Protein AF-0000000072272242 (afdb_homodimer)

pLDDT: mean 85.93, std 11.01, range [24.19, 98.31]

Sequence (750 aa):
MLWMRKGYQRVQHGLLSIVQMSVAAGLAYFVALDFLHHTKPFFAPMAAIIMLGLNSGNRLKKAVELSIGCSLGVGLGDFLIYGIGSGYWQLALAVFISLFLATFLSSSQLLINQVAIGSILISTIMPPGSAAATDRMIDAFIGCGFGILTMALLPHSPLAEGRREVAKVLTMASEALTQVSTAMRTGDVDGIREALRKARGSQAAINAMIAAAKSGQEEVAVSPFLWSSKARVRSFVRILHPVDNAMRNTRVLARRAQVLIEDGDEVSEAQIQLIDDLVSVTSAVAAIYDRRGAASEAAEIPELVRTLQTMAARAGLSVAEGKVLSAQVVLAQTRSIIVDLLQVCGMSRASAVASLALTSESPAYPSEIRDDPNHMLWMRKGYQRVQHGLLSIVQMSVAAGLAYFVALDFLHHTKPFFAPMAAIIMLGLNSGNRLKKAVELSIGCSLGVGLGDFLIYGIGSGYWQLALAVFISLFLATFLSSSQLLINQVAIGSILISTIMPPGSAAATDRMIDAFIGCGFGILTMALLPHSPLAEGRREVAKVLTMASEALTQVSTAMRTGDVDGIREALRKARGSQAAINAMIAAAKSGQEEVAVSPFLWSSKARVRSFVRILHPVDNAMRNTRVLARRAQVLIEDGDEVSEAQIQLIDDLVSVTSAVAAIYDRRGAASEAAEIPELVRTLQTMAARAGLSVAEGKVLSAQVVLAQTRSIIVDLLQVCGMSRASAVASLALTSESPAYPSEIRDDPNH

Foldseek 3Di:
DVVVVVVVVVCVVCVVVVVLLVVLLVVLCCCLCPVVVADPQNLQSVLLNVLSPDLFLPSVVLLVLLLVLLLLLQVLLLVQCVPPNADDVSLVVSLVVQLVVQVVVDPDPSSSVNSNVNSNCSRPPNPRDPVNSVSNSVSSNSNSVSNLVSLQADPDPLLLQLLLLLLVLLLLLLCLLVQLLVCLVVLPLVSLVVSLVSLVVNVVSLVSNQRSLSNNQSSCVRHPVCVVCNVVSVLSVQLSVLSVQLSVLSSVLSVLSSVCSVVVFHFAPLLSVLSVLSSVLSNVLSVVSNDPDPVCLVPVLVVSLVSLLVSQQSLEPVRGPPGDPSNVSSSVSSNSSSLSVNVSSPDDSLVSNLSHHDHDPDDPRHHPPCPPVPD/DVVVVVVVVVCVVCVVVVVLLVVLLVVLCCCLCPVVVADPQNLQSVLLNVLSPDLFLPSVVLLVLLLVLLLLLQVLLLVQCVPPNADDVSLVVSLVVQLVVQVVVDPDPNSSVNSNVNSNCSRPPNPRDPVNSVSNSVSSNSNSVSNLVSLQADPDPLLLQLLLLLLVLLLLLLCLLVLLLVCLVVLPLVSLVVSLVSLVVNVVSLVSNQRSLSNNCSSCVRHPVCVVCNVVSVLSNQLSVLSVLLSVLSSVLSVLSSVCSVVVFHFAPLLSVLSVLSSVLSNVLSVVSNDDDDVCLVPVLVVSLVSLLVSQQSLEPVRQPPGDPSNVSSSVSSNSSSLSVNVSSPDDSLLSNLSHHDHDPDDPRHHPVPPVVPD

Secondary structure (DSSP, 8-state):
-HHHHHHHHHHHHHHHHHHHHHHHHHHHHHIIIIIS--SS-THHHHHHHHHHH--STTHHHHHHHHHHHHHHHHHHHHHHHHHH-SSHHHHHHHHHHHHHHHHHH---HHHHHHHHHHHHHHHHTSPP-HHHHHHHHHHHHHHHHHHHHHHHHS---HHHHHHHHHHHHHHHHHHHHHHHHHHHHH--HHHHHHHHHHHTTHHHHHHHHHHHHHHHHHHHHH-GGGGGGHHHHHHHHHHHHHHHHHHHHHHHHHHHHHHHHHTT----HHHHHHHHHHHHHHHHHHHHHHS--HHHHHHHHHHHHHHHHHHHHH-SGGGGTT--HHHHHHHHHHHHHHHHHHHHTT--HHHHHHTSPP-SSS-SS----------/-HHHHHHHHHHHHHHHHHHHHHHHHHHHHHIIIIIS--SS-THHHHHHHHHHH--STTHHHHHHHHHHHHHHHHHHHHHHHHHH-SSHHHHHHHHHHHHHHHHHH---HHHHHHHHHHHHHHHHTSPP-HHHHHHHHHHHHHHHHHHHHHHHHS---HHHHHHHHHHHHHHHHHHHHHHHHHHHHH--HHHHHHHHHHHTTHHHHHHHHHHHHHHHHHHHHH-GGGGGGHHHHHHHHHHHHHHHHHHHHHHHHHHHHHHHHHTT----HHHHHHHHHHHHHHHHHHHHHHS--HHHHHHHHHHHHHHHHHHHHH-SGGGGTT--HHHHHHHHHHHHHHHHHHHHTT--HHHHHHTSPP-SSS-SS----------

Radius of gyration: 29.23 Å; Cα contacts (8 Å, |Δi|>4): 1215; chains: 2; bounding box: 67×81×67 Å

InterPro domains:
  IPR049453 Integral membrane bound transporter domain [PF13515] (28-149)

Nearest PDB structures (foldseek):
  8hiw-assembly1_A  TM=4.952E-01  e=1.098E-03  Arabidopsis thaliana
  6s18-assembly1_B  TM=4.627E-01  e=4.416E+00  Pseudomonas putida KT2440
  8hiw-assembly1_A  TM=5.148E-01  e=1.207E-03  Arabidopsis thaliana
  6grj-assembly1_B  TM=1.249E-01  e=5.096E+00  Aeromonas hydrophila

Organism: Corynebacterium diphtheriae (strain ATCC 700971 / NCTC 13129 / Biotype gravis) (NCBI:txid257309)

Structure (mmCIF, N/CA/C/O backbone):
data_AF-0000000072272242-model_v1
#
loop_
_entity.id
_entity.type
_entity.pdbx_description
1 polymer 'Membrane protein'
#
loop_
_atom_site.group_PDB
_atom_site.id
_atom_site.type_symbol
_atom_site.label_atom_id
_atom_site.label_alt_id
_atom_site.label_comp_id
_atom_site.label_asym_id
_atom_site.label_entity_id
_atom_site.label_seq_id
_atom_site.pdbx_PDB_ins_code
_atom_site.Cartn_x
_atom_site.Cartn_y
_atom_site.Cartn_z
_atom_site.occupancy
_atom_site.B_iso_or_equiv
_atom_site.auth_seq_id
_atom_site.auth_comp_id
_atom_site.auth_asym_id
_atom_site.auth_atom_id
_atom_site.pdbx_PDB_model_num
ATOM 1 N N . MET A 1 1 ? 8.523 -2.516 29.547 1 64.94 1 MET A N 1
ATOM 2 C CA . MET A 1 1 ? 9.977 -2.584 29.438 1 64.94 1 MET A CA 1
ATOM 3 C C . MET A 1 1 ? 10.414 -2.58 27.984 1 64.94 1 MET A C 1
ATOM 5 O O . MET A 1 1 ? 11.328 -1.849 27.609 1 64.94 1 MET A O 1
ATOM 9 N N . LEU A 1 2 ? 9.539 -3.277 27.219 1 71.75 2 LEU A N 1
ATOM 10 C CA . LEU A 1 2 ? 9.914 -3.406 25.812 1 71.75 2 LEU A CA 1
ATOM 11 C C . LEU A 1 2 ? 9.703 -2.088 25.078 1 71.75 2 LEU A C 1
ATOM 13 O O . LEU A 1 2 ? 10.531 -1.699 24.25 1 71.75 2 LEU A O 1
ATOM 17 N N . TRP A 1 3 ? 8.734 -1.328 25.656 1 77.56 3 TRP A N 1
ATOM 18 C CA . TRP A 1 3 ? 8.469 -0.064 24.984 1 77.56 3 TRP A CA 1
ATOM 19 C C . TRP A 1 3 ? 9.555 0.96 25.297 1 77.56 3 TRP A C 1
ATOM 21 O O . TRP A 1 3 ? 9.977 1.712 24.422 1 77.56 3 TRP A O 1
ATOM 31 N N . MET A 1 4 ? 10.18 0.868 26.531 1 83.25 4 MET A N 1
ATOM 32 C CA . MET A 1 4 ? 11.234 1.797 26.922 1 83.25 4 MET A CA 1
ATOM 33 C C . MET A 1 4 ? 12.523 1.501 26.156 1 83.25 4 MET A C 1
ATOM 35 O O . MET A 1 4 ? 13.234 2.422 25.75 1 83.25 4 MET A O 1
ATOM 39 N N . ARG A 1 5 ? 12.703 0.267 26.031 1 84.75 5 ARG A N 1
ATOM 40 C CA . ARG A 1 5 ? 13.914 -0.119 25.312 1 84.75 5 ARG A CA 1
ATOM 41 C C . ARG A 1 5 ? 13.836 0.309 23.859 1 84.75 5 ARG A C 1
ATOM 43 O O . ARG A 1 5 ? 14.82 0.776 23.281 1 84.75 5 ARG A O 1
ATOM 50 N N . LYS A 1 6 ? 12.727 0.126 23.266 1 83.81 6 LYS A N 1
ATOM 51 C CA . LYS A 1 6 ? 12.539 0.543 21.875 1 83.81 6 LYS A CA 1
ATOM 52 C C . LYS A 1 6 ? 12.695 2.055 21.734 1 83.81 6 LYS A C 1
ATOM 54 O O . LYS A 1 6 ? 13.289 2.531 20.766 1 83.81 6 LYS A O 1
ATOM 59 N N . GLY A 1 7 ? 12.18 2.734 22.734 1 86.06 7 GLY A N 1
ATOM 60 C CA . GLY A 1 7 ? 12.32 4.184 22.734 1 86.06 7 GLY A CA 1
ATOM 61 C C . GLY A 1 7 ? 13.758 4.645 22.859 1 86.06 7 GLY A C 1
ATOM 62 O O . GLY A 1 7 ? 14.188 5.566 22.156 1 86.06 7 GLY A O 1
ATOM 63 N N . TYR A 1 8 ? 14.43 3.932 23.672 1 87.56 8 TYR A N 1
ATOM 64 C CA . TYR A 1 8 ? 15.836 4.258 23.891 1 87.56 8 TYR A CA 1
ATOM 65 C C . TYR A 1 8 ? 16.656 3.984 22.625 1 87.56 8 TYR A C 1
ATOM 67 O O . TYR A 1 8 ? 17.531 4.773 22.266 1 87.56 8 TYR A O 1
ATOM 75 N N . GLN A 1 9 ? 16.406 2.957 22 1 83.81 9 GLN A N 1
ATOM 76 C CA . GLN A 1 9 ? 17.094 2.613 20.781 1 83.81 9 GLN A CA 1
ATOM 77 C C . GLN A 1 9 ? 16.812 3.629 19.672 1 83.81 9 GLN A C 1
ATOM 79 O O . GLN A 1 9 ? 17.703 3.986 18.906 1 83.81 9 GLN A O 1
ATOM 84 N N . ARG A 1 10 ? 15.609 4.055 19.609 1 83.62 10 ARG A N 1
ATOM 85 C CA . ARG A 1 10 ? 15.258 5.062 18.625 1 83.62 10 ARG A CA 1
ATOM 86 C C . ARG A 1 10 ? 16.047 6.344 18.828 1 83.62 10 ARG A C 1
ATOM 88 O O . ARG A 1 10 ? 16.578 6.922 17.875 1 83.62 10 ARG A O 1
ATOM 95 N N . VAL A 1 11 ? 16.109 6.73 20.094 1 87.62 11 VAL A N 1
ATOM 96 C CA . VAL A 1 11 ? 16.797 7.973 20.438 1 87.62 11 VAL A CA 1
ATOM 97 C C . VAL A 1 11 ? 18.297 7.828 20.188 1 87.62 11 VAL A C 1
ATOM 99 O O . VAL A 1 11 ? 18.938 8.75 19.672 1 87.62 11 VAL A O 1
ATOM 102 N N . GLN A 1 12 ? 18.797 6.715 20.516 1 82.62 12 GLN A N 1
ATOM 103 C CA . GLN A 1 12 ? 20.219 6.473 20.312 1 82.62 12 GLN A CA 1
ATOM 104 C C . GLN A 1 12 ? 20.578 6.543 18.828 1 82.62 12 GLN A C 1
ATOM 106 O O . GLN A 1 12 ? 21.594 7.133 18.453 1 82.62 12 GLN A O 1
ATOM 111 N N . HIS A 1 13 ? 19.781 6.059 18.047 1 74.5 13 HIS A N 1
ATOM 112 C CA . HIS A 1 13 ? 20.047 6.043 16.609 1 74.5 13 HIS A CA 1
ATOM 113 C C . HIS A 1 13 ? 19.75 7.395 15.977 1 74.5 13 HIS A C 1
ATOM 115 O O . HIS A 1 13 ? 20.328 7.742 14.945 1 74.5 13 HIS A O 1
ATOM 121 N N . GLY A 1 14 ? 18.922 8.148 16.656 1 80.75 14 GLY A N 1
ATOM 122 C CA . GLY A 1 14 ? 18.484 9.406 16.062 1 80.75 14 GLY A CA 1
ATOM 123 C C . GLY A 1 14 ? 19.094 10.625 16.75 1 80.75 14 GLY A C 1
ATOM 124 O O . GLY A 1 14 ? 18.75 11.758 16.406 1 80.75 14 GLY A O 1
ATOM 125 N N . LEU A 1 15 ? 20.031 10.344 17.641 1 85.69 15 LEU A N 1
ATOM 126 C CA . LEU A 1 15 ? 20.547 11.43 18.469 1 85.69 15 LEU A CA 1
ATOM 127 C C . LEU A 1 15 ? 21.219 12.492 17.609 1 85.69 15 LEU A C 1
ATOM 129 O O . LEU A 1 15 ? 21.062 13.695 17.859 1 85.69 15 LEU A O 1
ATOM 133 N N . LEU A 1 16 ? 21.953 12.07 16.656 1 82.75 16 LEU A N 1
ATOM 134 C CA . LEU A 1 16 ? 22.641 13.023 15.781 1 82.75 16 LEU A CA 1
ATOM 135 C C . LEU A 1 16 ? 21.641 13.859 15 1 82.75 16 LEU A C 1
ATOM 137 O O . LEU A 1 16 ? 21.797 15.07 14.867 1 82.75 16 LEU A O 1
ATOM 141 N N . SER A 1 17 ? 20.625 13.188 14.523 1 83.12 17 SER A N 1
ATOM 142 C CA . SER A 1 17 ? 19.578 13.891 13.781 1 83.12 17 SER A CA 1
ATOM 143 C C . SER A 1 17 ? 18.844 14.883 14.68 1 83.12 17 SER A C 1
ATOM 145 O O . SER A 1 17 ? 18.484 15.977 14.242 1 83.12 17 SER A O 1
ATOM 147 N N . ILE A 1 18 ? 18.641 14.484 15.883 1 90.38 18 ILE A N 1
ATOM 148 C CA . ILE A 1 18 ? 17.953 15.328 16.844 1 90.38 18 ILE A CA 1
ATOM 149 C C . ILE A 1 18 ? 18.766 16.594 17.109 1 90.38 18 ILE A C 1
ATOM 151 O O . ILE A 1 18 ? 18.219 17.703 17.078 1 90.38 18 ILE A O 1
ATOM 155 N N . VAL A 1 19 ? 20.031 16.406 17.266 1 90.12 19 VAL A N 1
ATOM 156 C CA . VAL A 1 19 ? 20.922 17.531 17.516 1 90.12 19 VAL A CA 1
ATOM 157 C C . VAL A 1 19 ? 20.984 18.438 16.281 1 90.12 19 VAL A C 1
ATOM 159 O O . VAL A 1 19 ? 20.906 19.656 16.406 1 90.12 19 VAL A O 1
ATOM 162 N N . GLN A 1 20 ? 21.078 17.859 15.18 1 88.12 20 GLN A N 1
ATOM 163 C CA . GLN A 1 20 ? 21.172 18.609 13.938 1 88.12 20 GLN A CA 1
ATOM 164 C C . GLN A 1 20 ? 19.906 19.422 13.688 1 88.12 20 GLN A C 1
ATOM 166 O O . GLN A 1 20 ? 19.969 20.609 13.328 1 88.12 20 GLN A O 1
ATOM 171 N N . MET A 1 21 ? 18.812 18.828 13.875 1 90.81 21 MET A N 1
ATOM 172 C CA . MET A 1 21 ? 17.531 19.516 13.656 1 90.81 21 MET A CA 1
ATOM 173 C C . MET A 1 21 ? 17.359 20.672 14.625 1 90.81 21 MET A C 1
ATOM 175 O O . MET A 1 21 ? 16.906 21.75 14.234 1 90.81 21 MET A O 1
ATOM 179 N N . SER A 1 22 ? 17.781 20.391 15.875 1 93.19 22 SER A N 1
ATOM 180 C CA . SER A 1 22 ? 17.625 21.438 16.891 1 93.19 22 SER A CA 1
ATOM 181 C C . SER A 1 22 ? 18.562 22.609 16.609 1 93.19 22 SER A C 1
ATOM 183 O O . SER A 1 22 ? 18.156 23.766 16.75 1 93.19 22 SER A O 1
ATOM 185 N N . VAL A 1 23 ? 19.734 22.359 16.219 1 92.06 23 VAL A N 1
ATOM 186 C CA . VAL A 1 23 ? 20.703 23.406 15.922 1 92.06 23 VAL A CA 1
ATOM 187 C C . VAL A 1 23 ? 20.281 24.172 14.68 1 92.06 23 VAL A C 1
ATOM 189 O O . VAL A 1 23 ? 20.359 25.391 14.641 1 92.06 23 VAL A O 1
ATOM 192 N N . ALA A 1 24 ? 19.797 23.438 13.688 1 93.5 24 ALA A N 1
ATOM 193 C CA . ALA A 1 24 ? 19.344 24.078 12.461 1 93.5 24 ALA A CA 1
ATOM 194 C C . ALA A 1 24 ? 18.156 25.016 12.734 1 93.5 24 ALA A C 1
ATOM 196 O O . ALA A 1 24 ? 18.094 26.125 12.203 1 93.5 24 ALA A O 1
ATOM 197 N N . ALA A 1 25 ? 17.281 24.547 13.5 1 94.25 25 ALA A N 1
ATOM 198 C CA . ALA A 1 25 ? 16.125 25.344 13.875 1 94.25 25 ALA A CA 1
ATOM 199 C C . ALA A 1 25 ? 16.547 26.609 14.617 1 94.25 25 ALA A C 1
ATOM 201 O O . ALA A 1 25 ? 16.047 27.703 14.336 1 94.25 25 ALA A O 1
ATOM 202 N N . GLY A 1 26 ? 17.469 26.438 15.633 1 93.19 26 GLY A N 1
ATOM 203 C CA . GLY A 1 26 ? 17.969 27.562 16.391 1 93.19 26 GLY A CA 1
ATOM 204 C C . GLY A 1 26 ? 18.703 28.578 15.539 1 93.19 26 GLY A C 1
ATOM 205 O O . GLY A 1 26 ? 18.516 29.797 15.703 1 93.19 26 GLY A O 1
ATOM 206 N N . LEU A 1 27 ? 19.484 28.125 14.617 1 94.56 27 LEU A N 1
ATOM 207 C CA . LEU A 1 27 ? 20.25 29.016 13.758 1 94.56 27 LEU A CA 1
ATOM 208 C C . LEU A 1 27 ? 19.344 29.75 12.773 1 94.56 27 LEU A C 1
ATOM 210 O O . LEU A 1 27 ? 19.547 30.922 12.484 1 94.56 27 LEU A O 1
ATOM 214 N N . ALA A 1 28 ? 18.375 29 12.258 1 95.25 28 ALA A N 1
ATOM 215 C CA . ALA A 1 28 ? 17.406 29.625 11.367 1 95.25 28 ALA A CA 1
ATOM 216 C C . ALA A 1 28 ? 16.656 30.75 12.086 1 95.25 28 ALA A C 1
ATOM 218 O O . ALA A 1 28 ? 16.438 31.828 11.523 1 95.25 28 ALA A O 1
ATOM 219 N N . TYR A 1 29 ? 16.281 30.5 13.25 1 93.88 29 TYR A N 1
ATOM 220 C CA . TYR A 1 29 ? 15.586 31.5 14.062 1 93.88 29 TYR A CA 1
ATOM 221 C C . TYR A 1 29 ? 16.484 32.688 14.359 1 93.88 29 TYR A C 1
ATOM 223 O O . TYR A 1 29 ? 16.047 33.844 14.305 1 93.88 29 TYR A O 1
ATOM 231 N N . PHE A 1 30 ? 17.703 32.469 14.727 1 93.69 30 PHE A N 1
ATOM 232 C CA . PHE A 1 30 ? 18.688 33.5 15.031 1 93.69 30 PHE A CA 1
ATOM 233 C C . PHE A 1 30 ? 18.875 34.438 13.844 1 93.69 30 PHE A C 1
ATOM 235 O O . PHE A 1 30 ? 18.844 35.656 14 1 93.69 30 PHE A O 1
ATOM 242 N N . VAL A 1 31 ? 19.031 33.844 12.664 1 94.75 31 VAL A N 1
ATOM 243 C CA . VAL A 1 31 ? 19.266 34.656 11.469 1 94.75 31 VAL A CA 1
ATOM 244 C C . VAL A 1 31 ? 18.031 35.5 11.156 1 94.75 31 VAL A C 1
ATOM 246 O O . VAL A 1 31 ? 18.156 36.688 10.836 1 94.75 31 VAL A O 1
ATOM 249 N N . ALA A 1 32 ? 16.891 34.875 11.289 1 92.81 32 ALA A N 1
ATOM 250 C CA . ALA A 1 32 ? 15.656 35.594 10.984 1 92.81 32 ALA A CA 1
ATOM 251 C C . ALA A 1 32 ? 15.375 36.688 12.023 1 92.81 32 ALA A C 1
ATOM 253 O O . ALA A 1 32 ? 14.945 37.781 11.68 1 92.81 32 ALA A O 1
ATOM 254 N N . LEU A 1 33 ? 15.625 36.438 13.227 1 88.94 33 LEU A N 1
ATOM 255 C CA . LEU A 1 33 ? 15.297 37.312 14.328 1 88.94 33 LEU A CA 1
ATOM 256 C C . LEU A 1 33 ? 16.344 38.438 14.453 1 88.94 33 LEU A C 1
ATOM 258 O O . LEU A 1 33 ? 16 39.625 14.469 1 88.94 33 LEU A O 1
ATOM 262 N N . ASP A 1 34 ? 17.578 38.031 14.562 1 89.62 34 ASP A N 1
ATOM 263 C CA . ASP A 1 34 ? 18.609 39 14.945 1 89.62 34 ASP A CA 1
ATOM 264 C C . ASP A 1 34 ? 19.281 39.594 13.711 1 89.62 34 ASP A C 1
ATOM 266 O O . ASP A 1 34 ? 19.734 40.75 13.75 1 89.62 34 ASP A O 1
ATOM 270 N N . PHE A 1 35 ? 19.391 38.875 12.711 1 90.69 35 PHE A N 1
ATOM 271 C CA . PHE A 1 35 ? 20.078 39.406 11.531 1 90.69 35 PHE A CA 1
ATOM 272 C C . PHE A 1 35 ? 19.109 40.125 10.617 1 90.69 35 PHE A C 1
ATOM 274 O O . PHE A 1 35 ? 19.406 41.219 10.117 1 90.69 35 PHE A O 1
ATOM 281 N N . LEU A 1 36 ? 17.922 39.625 10.422 1 91.5 36 LEU A N 1
ATOM 282 C CA . LEU A 1 36 ? 16.969 40.219 9.508 1 91.5 36 LEU A CA 1
ATOM 283 C C . LEU A 1 36 ? 15.914 41 10.281 1 91.5 36 LEU A C 1
ATOM 285 O O . LEU A 1 36 ? 15.148 41.781 9.688 1 91.5 36 LEU A O 1
ATOM 289 N N . HIS A 1 37 ? 15.867 40.875 11.555 1 89.94 37 HIS A N 1
ATOM 290 C CA . HIS A 1 37 ? 15 41.625 12.461 1 89.94 37 HIS A CA 1
ATOM 291 C C . HIS A 1 37 ? 13.531 41.406 12.117 1 89.94 37 HIS A C 1
ATOM 293 O O . HIS A 1 37 ? 12.742 42.344 12.117 1 89.94 37 HIS A O 1
ATOM 299 N N . HIS A 1 38 ? 13.266 40.188 11.75 1 87.12 38 HIS A N 1
ATOM 300 C CA . HIS A 1 38 ? 11.867 39.844 11.547 1 87.12 38 HIS A CA 1
ATOM 301 C C . HIS A 1 38 ? 11.148 39.625 12.875 1 87.12 38 HIS A C 1
ATOM 303 O O . HIS A 1 38 ? 11.758 39.219 13.859 1 87.12 38 HIS A O 1
ATOM 309 N N . THR A 1 39 ? 9.859 40.125 12.742 1 80.06 39 THR A N 1
ATOM 310 C CA . THR A 1 39 ? 9.055 39.969 13.945 1 80.06 39 THR A CA 1
ATOM 311 C C . THR A 1 39 ? 8.43 38.594 14.008 1 80.06 39 THR A C 1
ATOM 313 O O . THR A 1 39 ? 7.676 38.188 13.109 1 80.06 39 THR A O 1
ATOM 316 N N . LYS A 1 40 ? 8.75 37.688 15.023 1 81 40 LYS A N 1
ATOM 317 C CA . LYS A 1 40 ? 8.188 36.375 15.305 1 81 40 LYS A CA 1
ATOM 318 C C . LYS A 1 40 ? 8.406 35.438 14.125 1 81 40 LYS A C 1
ATOM 320 O O . LYS A 1 40 ? 7.445 34.875 13.57 1 81 40 LYS A O 1
ATOM 325 N N . PRO A 1 41 ? 9.656 35.188 13.758 1 87.75 41 PRO A N 1
ATOM 326 C CA . PRO A 1 41 ? 9.961 34.375 12.578 1 87.75 41 PRO A CA 1
ATOM 327 C C . PRO A 1 41 ? 9.836 32.875 12.844 1 87.75 41 PRO A C 1
ATOM 329 O O . PRO A 1 41 ? 10.781 32.125 12.609 1 87.75 41 PRO A O 1
ATOM 332 N N . PHE A 1 42 ? 8.633 32.406 13.18 1 85.62 42 PHE A N 1
ATOM 333 C CA . PHE A 1 42 ? 8.398 31.031 13.547 1 85.62 42 PHE A CA 1
ATOM 334 C C . PHE A 1 42 ? 8.461 30.125 12.312 1 85.62 42 PHE A C 1
ATOM 336 O O . PHE A 1 42 ? 8.648 28.906 12.438 1 85.62 42 PHE A O 1
ATOM 343 N N . PHE A 1 43 ? 8.367 30.656 11.086 1 87.38 43 PHE A N 1
ATOM 344 C CA . PHE A 1 43 ? 8.398 29.844 9.867 1 87.38 43 PHE A CA 1
ATOM 345 C C . PHE A 1 43 ? 9.812 29.344 9.594 1 87.38 43 PHE A C 1
ATOM 347 O O . PHE A 1 43 ? 9.992 28.297 8.961 1 87.38 43 PHE A O 1
ATOM 354 N N . ALA A 1 44 ? 10.773 30.109 10.086 1 92.06 44 ALA A N 1
ATOM 355 C CA . ALA A 1 44 ? 12.156 29.734 9.812 1 92.06 44 ALA A CA 1
ATOM 356 C C . ALA A 1 44 ? 12.508 28.406 10.492 1 92.06 44 ALA A C 1
ATOM 358 O O . ALA A 1 44 ? 12.875 27.438 9.82 1 92.06 44 ALA A O 1
ATOM 359 N N . PRO A 1 45 ? 12.336 28.344 11.82 1 92.5 45 PRO A N 1
ATOM 360 C CA . PRO A 1 45 ? 12.648 27.062 12.453 1 92.5 45 PRO A CA 1
ATOM 361 C C . PRO A 1 45 ? 11.688 25.938 12.039 1 92.5 45 PRO A C 1
ATOM 363 O O . PRO A 1 45 ? 12.094 24.781 11.945 1 92.5 45 PRO A O 1
ATOM 366 N N . MET A 1 46 ? 10.461 26.234 11.797 1 90.81 46 MET A N 1
ATOM 367 C CA . MET A 1 46 ? 9.5 25.234 11.359 1 90.81 46 MET A CA 1
ATOM 368 C C . MET A 1 46 ? 9.922 24.625 10.031 1 90.81 46 MET A C 1
ATOM 370 O O . MET A 1 46 ? 9.875 23.406 9.859 1 90.81 46 MET A O 1
ATOM 374 N N . ALA A 1 47 ? 10.273 25.484 9.086 1 90.94 47 ALA A N 1
ATOM 375 C CA . ALA A 1 47 ? 10.711 25.016 7.766 1 90.94 47 ALA A CA 1
ATOM 376 C C . ALA A 1 47 ? 11.945 24.125 7.879 1 90.94 47 ALA A C 1
ATOM 378 O O . ALA A 1 47 ? 12.07 23.141 7.148 1 90.94 47 ALA A O 1
ATOM 379 N N . ALA A 1 48 ? 12.852 24.484 8.789 1 91.56 48 ALA A N 1
ATOM 380 C CA . ALA A 1 48 ? 14.055 23.688 8.984 1 91.56 48 ALA A CA 1
ATOM 381 C C . ALA A 1 48 ? 13.719 22.281 9.477 1 91.56 48 ALA A C 1
ATOM 383 O O . ALA A 1 48 ? 14.266 21.297 8.984 1 91.56 48 ALA A O 1
ATOM 384 N N . ILE A 1 49 ? 12.805 22.188 10.383 1 90.5 49 ILE A N 1
ATOM 385 C CA . ILE A 1 49 ? 12.414 20.906 10.961 1 90.5 49 ILE A CA 1
ATOM 386 C C . ILE A 1 49 ? 11.703 20.062 9.914 1 90.5 49 ILE A C 1
ATOM 388 O O . ILE A 1 49 ? 11.961 18.859 9.797 1 90.5 49 ILE A O 1
ATOM 392 N N . ILE A 1 50 ? 10.797 20.641 9.18 1 86.88 50 ILE A N 1
ATOM 393 C CA . ILE A 1 50 ? 10.062 19.922 8.148 1 86.88 50 ILE A CA 1
ATOM 394 C C . ILE A 1 50 ? 11.031 19.391 7.102 1 86.88 50 ILE A C 1
ATOM 396 O O . ILE A 1 50 ? 10.953 18.219 6.715 1 86.88 50 ILE A O 1
ATOM 400 N N . MET A 1 51 ? 11.953 20.203 6.699 1 84.94 51 MET A N 1
ATOM 401 C CA . MET A 1 51 ? 12.93 19.828 5.676 1 84.94 51 MET A CA 1
ATOM 402 C C . MET A 1 51 ? 13.789 18.672 6.141 1 84.94 51 MET A C 1
ATOM 404 O O . MET A 1 51 ? 14.016 17.719 5.391 1 84.94 51 MET A O 1
ATOM 408 N N . LEU A 1 52 ? 14.32 18.719 7.316 1 83.38 52 LEU A N 1
ATOM 409 C CA . LEU A 1 52 ? 15.234 17.703 7.824 1 83.38 52 LEU A CA 1
ATOM 410 C C . LEU A 1 52 ? 14.477 16.438 8.227 1 83.38 52 LEU A C 1
ATOM 412 O O . LEU A 1 52 ? 15.07 15.375 8.344 1 83.38 52 LEU A O 1
ATOM 416 N N . GLY A 1 53 ? 13.195 16.562 8.461 1 78.62 53 GLY A N 1
ATOM 417 C CA . GLY A 1 53 ? 12.375 15.406 8.812 1 78.62 53 GLY A CA 1
ATOM 418 C C . GLY A 1 53 ? 11.922 14.609 7.605 1 78.6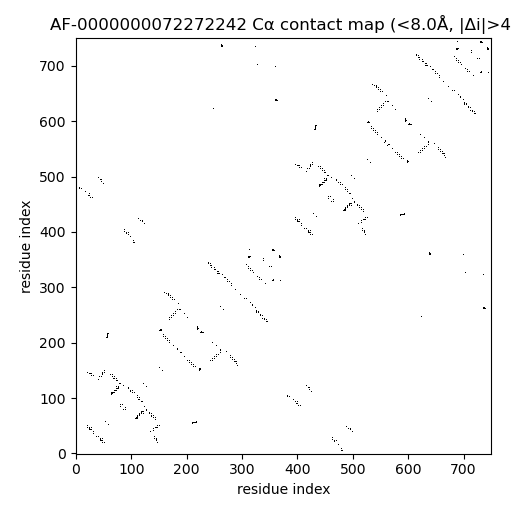2 53 GLY A C 1
ATOM 419 O O . GLY A 1 53 ? 11.43 13.492 7.746 1 78.62 53 GLY A O 1
ATOM 420 N N . LEU A 1 54 ? 12.078 15.156 6.453 1 74.56 54 LEU A N 1
ATOM 421 C CA . LEU A 1 54 ? 11.656 14.469 5.234 1 74.56 54 LEU A CA 1
ATOM 422 C C . LEU A 1 54 ? 12.578 13.297 4.93 1 74.56 54 LEU A C 1
ATOM 424 O O . LEU A 1 54 ? 13.797 13.391 5.113 1 74.56 54 LEU A O 1
ATOM 428 N N . ASN A 1 55 ? 12.102 12.086 4.801 1 62.03 55 ASN A N 1
ATOM 429 C CA . ASN A 1 55 ? 12.875 10.883 4.516 1 62.03 55 ASN A CA 1
ATOM 430 C C . ASN A 1 55 ? 13.102 10.711 3.02 1 62.03 55 ASN A C 1
ATOM 432 O O . ASN A 1 55 ? 13.727 9.734 2.594 1 62.03 55 ASN A O 1
ATOM 436 N N . SER A 1 56 ? 12.719 11.641 2.256 1 61.91 56 SER A N 1
ATOM 437 C CA . SER A 1 56 ? 12.586 11.266 0.852 1 61.91 56 SER A CA 1
ATOM 438 C C . SER A 1 56 ? 13.789 11.719 0.038 1 61.91 56 SER A C 1
ATOM 440 O O . SER A 1 56 ? 14.547 12.586 0.476 1 61.91 56 SER A O 1
ATOM 442 N N . GLY A 1 57 ? 14.242 10.891 -0.959 1 61.75 57 GLY A N 1
ATOM 443 C CA . GLY A 1 57 ? 15.227 11.133 -2.002 1 61.75 57 GLY A CA 1
ATOM 444 C C . GLY A 1 57 ? 14.961 12.406 -2.789 1 61.75 57 GLY A C 1
ATOM 445 O O . GLY A 1 57 ? 15.695 12.719 -3.734 1 61.75 57 GLY A O 1
ATOM 446 N N . ASN A 1 58 ? 13.992 13.219 -2.385 1 73.69 58 ASN A N 1
ATOM 447 C CA . ASN A 1 58 ? 13.742 14.438 -3.143 1 73.69 58 ASN A CA 1
ATOM 448 C C . ASN A 1 58 ? 13.664 15.664 -2.23 1 73.69 58 ASN A C 1
ATOM 450 O O . ASN A 1 58 ? 12.781 16.5 -2.387 1 73.69 58 ASN A O 1
ATOM 454 N N . ARG A 1 59 ? 14.586 15.805 -1.404 1 75.69 59 ARG A N 1
ATOM 455 C CA . ARG A 1 59 ? 14.547 16.844 -0.383 1 75.69 59 ARG A CA 1
ATOM 456 C C . ARG A 1 59 ? 14.617 18.234 -1.012 1 75.69 59 ARG A C 1
ATOM 458 O O . ARG A 1 59 ? 13.992 19.172 -0.52 1 75.69 59 ARG A O 1
ATOM 465 N N . LEU A 1 60 ? 15.391 18.328 -2.102 1 79.38 60 LEU A N 1
ATOM 466 C CA . LEU A 1 60 ? 15.523 19.641 -2.74 1 79.38 60 LEU A CA 1
ATOM 467 C C . LEU A 1 60 ? 14.211 20.078 -3.379 1 79.38 60 LEU A C 1
ATOM 469 O O . LEU A 1 60 ? 13.828 21.234 -3.277 1 79.38 60 LEU A O 1
ATOM 473 N N . LYS A 1 61 ? 13.617 19.188 -4.02 1 83.5 61 LYS A N 1
ATOM 474 C CA . LYS A 1 61 ? 12.312 19.5 -4.594 1 83.5 61 LYS A CA 1
ATOM 475 C C . LYS A 1 61 ? 11.297 19.844 -3.51 1 83.5 61 LYS A C 1
ATOM 477 O O . LYS A 1 61 ? 10.516 20.797 -3.664 1 83.5 61 LYS A O 1
ATOM 482 N N . LYS A 1 62 ? 11.375 19.188 -2.43 1 82.44 62 LYS A N 1
ATOM 483 C CA . LYS A 1 62 ? 10.445 19.406 -1.33 1 82.44 62 LYS A CA 1
ATOM 484 C C . LYS A 1 62 ? 10.719 20.75 -0.645 1 82.44 62 LYS A C 1
ATOM 486 O O . LYS A 1 62 ? 9.797 21.406 -0.174 1 82.44 62 LYS A O 1
ATOM 491 N N . ALA A 1 63 ? 12.039 21.078 -0.656 1 81.88 63 ALA A N 1
ATOM 492 C CA . ALA A 1 63 ? 12.398 22.391 -0.106 1 81.88 63 ALA A CA 1
ATOM 493 C C . ALA A 1 63 ? 11.734 23.516 -0.899 1 81.88 63 ALA A C 1
ATOM 495 O O . ALA A 1 63 ? 11.219 24.469 -0.318 1 81.88 63 ALA A O 1
ATOM 496 N N . VAL A 1 64 ? 11.742 23.359 -2.188 1 85.12 64 VAL A N 1
ATOM 497 C CA . VAL A 1 64 ? 11.141 24.359 -3.059 1 85.12 64 VAL A CA 1
ATOM 498 C C . VAL A 1 64 ? 9.625 24.359 -2.861 1 85.12 64 VAL A C 1
ATOM 500 O O . VAL A 1 64 ? 9.008 25.422 -2.764 1 85.12 64 VAL A O 1
ATOM 503 N N . GLU A 1 65 ? 9.125 23.25 -2.76 1 87.31 65 GLU A N 1
ATOM 504 C CA . GLU A 1 65 ? 7.684 23.125 -2.564 1 87.31 65 GLU A CA 1
ATOM 505 C C . GLU A 1 65 ? 7.246 23.734 -1.236 1 87.31 65 GLU A C 1
ATOM 507 O O . GLU A 1 65 ? 6.215 24.406 -1.165 1 87.31 65 GLU A O 1
ATOM 512 N N . LEU A 1 66 ? 7.996 23.453 -0.239 1 85.81 66 LEU A N 1
ATOM 513 C CA . LEU A 1 66 ? 7.711 24 1.083 1 85.81 66 LEU A CA 1
ATOM 514 C C . LEU A 1 66 ? 7.758 25.516 1.065 1 85.81 66 LEU A C 1
ATOM 516 O O . LEU A 1 66 ? 6.867 26.188 1.604 1 85.81 66 LEU A O 1
ATOM 520 N N . SER A 1 67 ? 8.812 26.094 0.412 1 84.94 67 SER A N 1
ATOM 521 C CA . SER A 1 67 ? 8.992 27.547 0.365 1 84.94 67 SER A CA 1
ATOM 522 C C . SER A 1 67 ? 7.879 28.219 -0.434 1 84.94 67 SER A C 1
ATOM 524 O O . SER A 1 67 ? 7.336 29.234 -0.014 1 84.94 67 SER A O 1
ATOM 526 N N . ILE A 1 68 ? 7.512 27.609 -1.524 1 86.81 68 ILE A N 1
ATOM 527 C CA . ILE A 1 68 ? 6.449 28.156 -2.365 1 86.81 68 ILE A CA 1
ATOM 528 C C . ILE A 1 68 ? 5.109 28.047 -1.642 1 86.81 68 ILE A C 1
ATOM 530 O O . ILE A 1 68 ? 4.316 28.984 -1.641 1 86.81 68 ILE A O 1
ATOM 534 N N . GLY A 1 69 ? 4.926 26.906 -1.085 1 88.25 69 GLY A N 1
ATOM 535 C CA . GLY A 1 69 ? 3.688 26.703 -0.348 1 88.25 69 GLY A CA 1
ATOM 536 C C . GLY A 1 69 ? 3.508 27.703 0.787 1 88.25 69 GLY A C 1
ATOM 537 O O . GLY A 1 69 ? 2.426 28.266 0.958 1 88.25 69 GLY A O 1
ATOM 538 N N . CYS A 1 70 ? 4.52 27.906 1.553 1 84.5 70 CYS A N 1
ATOM 539 C CA . CYS A 1 70 ? 4.465 28.859 2.654 1 84.5 70 CYS A CA 1
ATOM 540 C C . CYS A 1 70 ? 4.191 30.266 2.141 1 84.5 70 CYS A C 1
ATOM 542 O O . CYS A 1 70 ? 3.385 31 2.717 1 84.5 70 CYS A O 1
ATOM 544 N N . SER A 1 71 ? 4.863 30.641 1.069 1 83.88 71 SER A N 1
ATOM 545 C CA . SER A 1 71 ? 4.691 31.969 0.489 1 83.88 71 SER A CA 1
ATOM 546 C C . SER A 1 71 ? 3.264 32.156 -0.003 1 83.88 71 SER A C 1
ATOM 548 O O . SER A 1 71 ? 2.648 33.188 0.275 1 83.88 71 SER A O 1
ATOM 550 N N . LEU A 1 72 ? 2.787 31.203 -0.646 1 87.5 72 LEU A N 1
ATOM 551 C CA . LEU A 1 72 ? 1.434 31.281 -1.182 1 87.5 72 LEU A CA 1
ATOM 552 C C . LEU A 1 72 ? 0.404 31.297 -0.056 1 87.5 72 LEU A C 1
ATOM 554 O O . LEU A 1 72 ? -0.583 32.031 -0.119 1 87.5 72 LEU A O 1
ATOM 558 N N . GLY A 1 73 ? 0.602 30.438 0.875 1 86.69 73 GLY A N 1
ATOM 559 C CA . GLY A 1 73 ? -0.312 30.391 2.006 1 86.69 73 GLY A CA 1
ATOM 560 C C . GLY A 1 73 ? -0.381 31.703 2.775 1 86.69 73 GLY A C 1
ATOM 561 O O . GLY A 1 73 ? -1.47 32.188 3.066 1 86.69 73 GLY A O 1
ATOM 562 N N . VAL A 1 74 ? 0.726 32.219 3.076 1 81.31 74 VAL A N 1
ATOM 563 C CA . VAL A 1 74 ? 0.799 33.469 3.805 1 81.31 74 VAL A CA 1
ATOM 564 C C . VAL A 1 74 ? 0.204 34.594 2.955 1 81.31 74 VAL A C 1
ATOM 566 O O . VAL A 1 74 ? -0.575 35.406 3.453 1 81.31 74 VAL A O 1
ATOM 569 N N . GLY A 1 75 ? 0.608 34.656 1.677 1 81.88 75 GLY A N 1
ATOM 570 C CA . GLY A 1 75 ? 0.095 35.688 0.769 1 81.88 75 GLY A CA 1
ATOM 571 C C . GLY A 1 75 ? -1.415 35.656 0.632 1 81.88 75 GLY A C 1
ATOM 572 O O . GLY A 1 75 ? -2.07 36.688 0.693 1 81.88 75 GLY A O 1
ATOM 573 N N . LEU A 1 76 ? -1.907 34.5 0.472 1 83.56 76 LEU A N 1
ATOM 574 C CA . LEU A 1 76 ? -3.35 34.344 0.314 1 83.56 76 LEU A CA 1
ATOM 575 C C . LEU A 1 76 ? -4.074 34.656 1.618 1 83.56 76 LEU A C 1
ATOM 577 O O . LEU A 1 76 ? -5.16 35.25 1.604 1 83.56 76 LEU A O 1
ATOM 581 N N . GLY A 1 77 ? -3.574 34.188 2.688 1 80.75 77 GLY A N 1
ATOM 582 C CA . GLY A 1 77 ? -4.16 34.531 3.977 1 80.75 77 GLY A CA 1
ATOM 583 C C . GLY A 1 77 ? -4.254 36 4.215 1 80.75 77 GLY A C 1
ATOM 584 O O . GLY A 1 77 ? -5.301 36.531 4.625 1 80.75 77 GLY A O 1
ATOM 585 N N . ASP A 1 78 ? -3.137 36.656 3.914 1 77.69 78 ASP A N 1
ATOM 586 C CA . ASP A 1 78 ? -3.082 38.125 4.117 1 77.69 78 ASP A CA 1
ATOM 587 C C . ASP A 1 78 ? -4.074 38.844 3.203 1 77.69 78 ASP A C 1
ATOM 589 O O . ASP A 1 78 ? -4.77 39.75 3.637 1 77.69 78 ASP A O 1
ATOM 593 N N . PHE A 1 79 ? -4.086 38.438 1.992 1 80.5 79 PHE A N 1
ATOM 594 C CA . PHE A 1 79 ? -4.941 39.062 0.999 1 80.5 79 PHE A CA 1
ATOM 595 C C . PHE A 1 79 ? -6.414 38.875 1.354 1 80.5 79 PHE A C 1
ATOM 597 O O . PHE A 1 79 ? -7.203 39.844 1.259 1 80.5 79 PHE A O 1
ATOM 604 N N . LEU A 1 80 ? -6.758 37.781 1.733 1 80.19 80 LEU A N 1
ATOM 605 C CA . LEU A 1 80 ? -8.164 37.469 1.98 1 80.19 80 LEU A CA 1
ATOM 606 C C . LEU A 1 80 ? -8.641 38.094 3.283 1 80.19 80 LEU A C 1
ATOM 608 O O . LEU A 1 80 ? -9.742 38.656 3.344 1 80.19 80 LEU A O 1
ATOM 612 N N . ILE A 1 81 ? -7.875 38.031 4.262 1 76.62 81 ILE A N 1
ATOM 613 C CA . ILE A 1 81 ? -8.281 38.594 5.543 1 76.62 81 ILE A CA 1
ATOM 614 C C . ILE A 1 81 ? -8.336 40.125 5.434 1 76.62 81 ILE A C 1
ATOM 616 O O . ILE A 1 81 ? -9.188 40.75 6.047 1 76.62 81 ILE A O 1
ATOM 620 N N . TYR A 1 82 ? -7.414 40.625 4.676 1 76.12 82 TYR A N 1
ATOM 621 C CA . TYR A 1 82 ? -7.445 42.062 4.445 1 76.12 82 TYR A CA 1
ATOM 622 C C . TYR A 1 82 ? -8.758 42.5 3.785 1 76.12 82 TYR A C 1
ATOM 624 O O . TYR A 1 82 ? -9.305 43.562 4.09 1 76.12 82 TYR A O 1
ATOM 632 N N . GLY A 1 83 ? -9.281 41.656 2.977 1 78.94 83 GLY A N 1
ATOM 633 C CA . GLY A 1 83 ? -10.461 42.031 2.211 1 78.94 83 GLY A CA 1
ATOM 634 C C . GLY A 1 83 ? -11.758 41.656 2.914 1 78.94 83 GLY A C 1
ATOM 635 O O . GLY A 1 83 ? -12.711 42.438 2.898 1 78.94 83 GLY A O 1
ATOM 636 N N . ILE A 1 84 ? -11.773 40.5 3.551 1 80 84 ILE A N 1
ATOM 637 C CA . ILE A 1 84 ? -13.078 40 3.984 1 80 84 ILE A CA 1
ATOM 638 C C . ILE A 1 84 ? -13.117 39.938 5.508 1 80 84 ILE A C 1
ATOM 640 O O . ILE A 1 84 ? -14.188 39.75 6.098 1 80 84 ILE A O 1
ATOM 644 N N . GLY A 1 85 ? -12.102 40.25 6.219 1 77.5 85 GLY A N 1
ATOM 645 C CA . GLY A 1 85 ? -12.086 40.219 7.672 1 77.5 85 GLY A CA 1
ATOM 646 C C . GLY A 1 85 ? -11.82 38.844 8.242 1 77.5 85 GLY A C 1
ATOM 647 O O . GLY A 1 85 ? -11.398 37.938 7.516 1 77.5 85 GLY A O 1
ATOM 648 N N . SER A 1 86 ? -11.914 38.812 9.609 1 75.69 86 SER A N 1
ATOM 649 C CA . SER A 1 86 ? -11.609 37.562 10.312 1 75.69 86 SER A CA 1
ATOM 650 C C . SER A 1 86 ? -12.883 36.875 10.812 1 75.69 86 SER A C 1
ATOM 652 O O . SER A 1 86 ? -13.852 37.562 11.164 1 75.69 86 SER A O 1
ATOM 654 N N . GLY A 1 87 ? -13.156 35.562 10.609 1 80.88 87 GLY A N 1
ATOM 655 C CA . GLY A 1 87 ? -14.297 34.75 11.039 1 80.88 87 GLY A CA 1
ATOM 656 C C . GLY A 1 87 ? -14.227 33.312 10.578 1 80.88 87 GLY A C 1
ATOM 657 O O . GLY A 1 87 ? -13.266 32.906 9.93 1 80.88 87 GLY A O 1
ATOM 658 N N . TYR A 1 88 ? -15.125 32.594 11.055 1 84.31 88 TYR A N 1
ATOM 659 C CA . TYR A 1 88 ? -15.109 31.172 10.766 1 84.31 88 TYR A CA 1
ATOM 660 C C . TYR A 1 88 ? -15.43 30.906 9.297 1 84.31 88 TYR A C 1
ATOM 662 O O . TYR A 1 88 ? -14.844 30.031 8.672 1 84.31 88 TYR A O 1
ATOM 670 N N . TRP A 1 89 ? -16.438 31.688 8.711 1 86.88 89 TRP A N 1
ATOM 671 C CA . TRP A 1 89 ? -16.734 31.438 7.301 1 86.88 89 TRP A CA 1
ATOM 672 C C . TRP A 1 89 ? -15.648 32 6.402 1 86.88 89 TRP A C 1
ATOM 674 O O . TRP A 1 89 ? -15.383 31.484 5.32 1 86.88 89 TRP A O 1
ATOM 684 N N . GLN A 1 90 ? -14.992 33.125 6.816 1 88.56 90 GLN A N 1
ATOM 685 C CA . GLN A 1 90 ? -13.859 33.688 6.086 1 88.56 90 GLN A CA 1
ATOM 686 C C . GLN A 1 90 ? -12.688 32.719 6.047 1 88.56 90 GLN A C 1
ATOM 688 O O . GLN A 1 90 ? -12.008 32.594 5.023 1 88.56 90 GLN A O 1
ATOM 693 N N . LEU A 1 91 ? -12.547 32.062 7.223 1 89.69 91 LEU A N 1
ATOM 694 C CA . LEU A 1 91 ? -11.477 31.062 7.281 1 89.69 91 LEU A CA 1
ATOM 695 C C . LEU A 1 91 ? -11.758 29.906 6.336 1 89.69 91 LEU A C 1
ATOM 697 O O . LEU A 1 91 ? -10.859 29.438 5.637 1 89.69 91 LEU A O 1
ATOM 701 N N . ALA A 1 92 ? -12.977 29.5 6.348 1 92.31 92 ALA A N 1
ATOM 702 C CA . ALA A 1 92 ? -13.352 28.406 5.461 1 92.31 92 ALA A CA 1
ATOM 703 C C . ALA A 1 92 ? -13.109 28.781 4 1 92.31 92 ALA A C 1
ATOM 705 O O . ALA A 1 92 ? -12.641 27.953 3.213 1 92.31 92 ALA A O 1
ATOM 706 N N . LEU A 1 93 ? -13.477 29.891 3.672 1 92 93 LEU A N 1
ATOM 707 C CA . LEU A 1 93 ? -13.281 30.359 2.305 1 92 93 LEU A CA 1
ATOM 708 C C . LEU A 1 93 ? -11.797 30.484 1.977 1 92 93 LEU A C 1
ATOM 710 O O . LEU A 1 93 ? -11.375 30.156 0.868 1 92 93 LEU A O 1
ATOM 714 N N . ALA A 1 94 ? -11.023 31.078 2.896 1 90.19 94 ALA A N 1
ATOM 715 C CA . ALA A 1 94 ? -9.578 31.203 2.707 1 90.19 94 ALA A CA 1
ATOM 716 C C . ALA A 1 94 ? -8.93 29.828 2.482 1 90.19 94 ALA A C 1
ATOM 718 O O . ALA A 1 94 ? -8.055 29.688 1.626 1 90.19 94 ALA A O 1
ATOM 719 N N . VAL A 1 95 ? -9.336 28.875 3.273 1 93.06 95 VAL A N 1
ATOM 720 C CA . VAL A 1 95 ? -8.82 27.516 3.145 1 93.06 95 VAL A CA 1
ATOM 721 C C . VAL A 1 95 ? -9.242 26.922 1.801 1 93.06 95 VAL A C 1
ATOM 723 O O . VAL A 1 95 ? -8.445 26.266 1.128 1 93.06 95 VAL A O 1
ATOM 726 N N . PHE A 1 96 ? -10.43 27.203 1.379 1 94.56 96 PHE A N 1
ATOM 727 C CA . PHE A 1 96 ? -10.938 26.703 0.108 1 94.56 96 PHE A CA 1
ATOM 728 C C . PHE A 1 96 ? -10.102 27.234 -1.055 1 94.56 96 PHE A C 1
ATOM 730 O O . PHE A 1 96 ? -9.648 26.453 -1.9 1 94.56 96 PHE A O 1
ATOM 737 N N . ILE A 1 97 ? -9.906 28.453 -1.062 1 94.25 97 ILE A N 1
ATOM 738 C CA . ILE A 1 97 ? -9.148 29.078 -2.141 1 94.25 97 ILE A CA 1
ATOM 739 C C . ILE A 1 97 ? -7.703 28.594 -2.109 1 94.25 97 ILE A C 1
ATOM 741 O O . ILE A 1 97 ? -7.102 28.328 -3.158 1 94.25 97 ILE A O 1
ATOM 745 N N . SER A 1 98 ? -7.188 28.516 -0.881 1 93.75 98 SER A N 1
ATOM 746 C CA . SER A 1 98 ? -5.82 28.031 -0.714 1 93.75 98 SER A CA 1
ATOM 747 C C . SER A 1 98 ? -5.664 26.609 -1.255 1 93.75 98 SER A C 1
ATOM 749 O O . SER A 1 98 ? -4.738 26.328 -2.016 1 93.75 98 SER A O 1
ATOM 751 N N . LEU A 1 99 ? -6.574 25.734 -0.88 1 93.75 99 LEU A N 1
ATOM 752 C CA . LEU A 1 99 ? -6.512 24.359 -1.329 1 93.75 99 LEU A CA 1
ATOM 753 C C . LEU A 1 99 ? -6.758 24.266 -2.83 1 93.75 99 LEU A C 1
ATOM 755 O O . LEU A 1 99 ? -6.129 23.453 -3.518 1 93.75 99 LEU A O 1
ATOM 759 N N . PHE A 1 100 ? -7.664 25.047 -3.326 1 94.75 100 PHE A N 1
ATOM 760 C CA . PHE A 1 100 ? -7.977 25.078 -4.75 1 94.75 100 PHE A CA 1
ATOM 761 C C . PHE A 1 100 ? -6.75 25.453 -5.566 1 94.75 100 PHE A C 1
ATOM 763 O O . PHE A 1 100 ? -6.379 24.75 -6.504 1 94.75 100 PHE A O 1
ATOM 770 N N . LEU A 1 101 ? -6.133 26.516 -5.207 1 93.94 101 LEU A N 1
ATOM 771 C CA . LEU A 1 101 ? -4.961 27.016 -5.922 1 93.94 101 LEU A CA 1
ATOM 772 C C . LEU A 1 101 ? -3.783 26.062 -5.766 1 93.94 101 LEU A C 1
ATOM 774 O O . LEU A 1 101 ? -3.055 25.797 -6.727 1 93.94 101 LEU A O 1
ATOM 778 N N . ALA A 1 102 ? -3.594 25.609 -4.527 1 93.75 102 ALA A N 1
ATOM 779 C CA . ALA A 1 102 ? -2.479 24.703 -4.27 1 93.75 102 ALA A CA 1
ATOM 780 C C . ALA A 1 102 ? -2.615 23.406 -5.078 1 93.75 102 ALA A C 1
ATOM 782 O O . ALA A 1 102 ? -1.639 22.922 -5.652 1 93.75 102 ALA A O 1
ATOM 783 N N . THR A 1 103 ? -3.826 22.891 -5.137 1 90.5 103 THR A N 1
ATOM 784 C CA . THR A 1 103 ? -4.074 21.656 -5.875 1 90.5 103 THR A CA 1
ATOM 785 C C . THR A 1 103 ? -3.922 21.891 -7.375 1 90.5 103 THR A C 1
ATOM 787 O O . THR A 1 103 ? -3.482 21 -8.102 1 90.5 103 THR A O 1
ATOM 790 N N . PHE A 1 104 ? -4.289 23.047 -7.816 1 92.38 104 PHE A N 1
ATOM 791 C CA . PHE A 1 104 ? -4.117 23.406 -9.219 1 92.38 104 PHE A CA 1
ATOM 792 C C . PHE A 1 104 ? -2.639 23.469 -9.586 1 92.38 104 PHE A C 1
ATOM 794 O O . PHE A 1 104 ? -2.248 23.062 -10.688 1 92.38 104 PHE A O 1
ATOM 801 N N . LEU A 1 105 ? -1.781 23.891 -8.688 1 90.25 105 LEU A N 1
ATOM 802 C CA . LEU A 1 105 ? -0.371 24.156 -8.953 1 90.25 105 LEU A CA 1
ATOM 803 C C . LEU A 1 105 ? 0.455 22.891 -8.812 1 90.25 105 LEU A C 1
ATOM 805 O O . LEU A 1 105 ? 1.497 22.75 -9.453 1 90.25 105 LEU A O 1
ATOM 809 N N . SER A 1 106 ? -0.011 22.062 -7.895 1 89.25 106 SER A N 1
ATOM 810 C CA . SER A 1 106 ? 0.852 20.922 -7.621 1 89.25 106 SER A CA 1
ATOM 811 C C . SER A 1 106 ? 0.054 19.75 -7.059 1 89.25 106 SER A C 1
ATOM 813 O O . SER A 1 106 ? -1.031 19.938 -6.504 1 89.25 106 SER A O 1
ATOM 815 N N . SER A 1 107 ? 0.657 18.594 -7.219 1 84.31 107 SER A N 1
ATOM 816 C CA . SER A 1 107 ? 0.094 17.391 -6.613 1 84.31 107 SER A CA 1
ATOM 817 C C . SER A 1 107 ? 0.797 17.047 -5.305 1 84.31 107 SER A C 1
ATOM 819 O O . SER A 1 107 ? 0.465 16.062 -4.66 1 84.31 107 SER A O 1
ATOM 821 N N . SER A 1 108 ? 1.699 17.859 -4.914 1 84.44 108 SER A N 1
ATOM 822 C CA . SER A 1 108 ? 2.467 17.609 -3.697 1 84.44 108 SER A CA 1
ATOM 823 C C . SER A 1 108 ? 1.64 17.906 -2.449 1 84.44 108 SER A C 1
ATOM 825 O O . SER A 1 108 ? 1.211 19.047 -2.236 1 84.44 108 SER A O 1
ATOM 827 N N . GLN A 1 109 ? 1.49 16.938 -1.66 1 83.69 109 GLN A N 1
ATOM 828 C CA . GLN A 1 109 ? 0.738 17.109 -0.421 1 83.69 109 GLN A CA 1
ATOM 829 C C . GLN A 1 109 ? 1.437 18.094 0.517 1 83.69 109 GLN A C 1
ATOM 831 O O . GLN A 1 109 ? 0.779 18.828 1.256 1 83.69 109 GLN A O 1
ATOM 836 N N . LEU A 1 110 ? 2.723 18.047 0.44 1 83.19 110 LEU A N 1
ATOM 837 C CA . LEU A 1 110 ? 3.49 18.984 1.266 1 83.19 110 LEU A CA 1
ATOM 838 C C . LEU A 1 110 ? 3.154 20.422 0.917 1 83.19 110 LEU A C 1
ATOM 840 O O . LEU A 1 110 ? 2.895 21.234 1.807 1 83.19 110 LEU A O 1
ATOM 844 N N . LEU A 1 111 ? 3.107 20.688 -0.381 1 87.81 111 LEU A N 1
ATOM 845 C CA . LEU A 1 111 ? 2.787 22.031 -0.833 1 87.81 111 LEU A CA 1
ATOM 846 C C . LEU A 1 111 ? 1.353 22.406 -0.469 1 87.81 111 LEU A C 1
ATOM 848 O O . LEU A 1 111 ? 1.099 23.5 0.049 1 87.81 111 LEU A O 1
ATOM 852 N N . ILE A 1 112 ? 0.439 21.578 -0.698 1 89.31 112 ILE A N 1
ATOM 853 C CA . ILE A 1 112 ? -0.981 21.797 -0.45 1 89.31 112 ILE A CA 1
ATOM 854 C C . ILE A 1 112 ? -1.209 22.062 1.035 1 89.31 112 ILE A C 1
ATOM 856 O O . ILE A 1 112 ? -1.897 23.031 1.398 1 89.31 112 ILE A O 1
ATOM 860 N N . ASN A 1 113 ? -0.59 21.234 1.889 1 88.19 113 ASN A N 1
ATOM 861 C CA . ASN A 1 113 ? -0.709 21.438 3.328 1 88.19 113 ASN A CA 1
ATOM 862 C C . ASN A 1 113 ? -0.122 22.766 3.762 1 88.19 113 ASN A C 1
ATOM 864 O O . ASN A 1 113 ? -0.696 23.469 4.605 1 88.19 113 ASN A O 1
ATOM 868 N N . GLN A 1 114 ? 1 23.109 3.219 1 86.94 114 GLN A N 1
ATOM 869 C CA . GLN A 1 114 ? 1.671 24.328 3.627 1 86.94 114 GLN A CA 1
ATOM 870 C C . GLN A 1 114 ? 0.847 25.562 3.248 1 86.94 114 GLN A C 1
ATOM 872 O O . GLN A 1 114 ? 0.775 26.531 4.012 1 86.94 114 GLN A O 1
ATOM 877 N N . VAL A 1 115 ? 0.22 25.5 2.047 1 89.94 115 VAL A N 1
ATOM 878 C CA . VAL A 1 115 ? -0.606 26.625 1.619 1 89.94 115 VAL A CA 1
ATOM 879 C C . VAL A 1 115 ? -1.81 26.766 2.549 1 89.94 115 VAL A C 1
ATOM 881 O O . VAL A 1 115 ? -2.131 27.875 2.996 1 89.94 115 VAL A O 1
ATOM 884 N N . ALA A 1 116 ? -2.395 25.672 2.836 1 90.69 116 ALA A N 1
ATOM 885 C CA . ALA A 1 116 ? -3.57 25.672 3.703 1 90.69 116 ALA A CA 1
ATOM 886 C C . ALA A 1 116 ? -3.207 26.125 5.117 1 90.69 116 ALA A C 1
ATOM 888 O O . ALA A 1 116 ? -3.881 26.984 5.695 1 90.69 116 ALA A O 1
ATOM 889 N N . ILE A 1 117 ? -2.191 25.547 5.695 1 87 117 ILE A N 1
ATOM 890 C CA . ILE A 1 117 ? -1.757 25.844 7.055 1 87 117 ILE A CA 1
ATOM 891 C C . ILE A 1 117 ? -1.311 27.312 7.148 1 87 117 ILE A C 1
ATOM 893 O O . ILE A 1 117 ? -1.629 28 8.117 1 87 117 ILE A O 1
ATOM 897 N N . GLY A 1 118 ? -0.536 27.766 6.152 1 85.5 118 GLY A N 1
ATOM 898 C CA . GLY A 1 118 ? -0.142 29.156 6.117 1 85.5 118 GLY A CA 1
ATOM 899 C C . GLY A 1 118 ? -1.322 30.109 6.121 1 85.5 118 GLY A C 1
ATOM 900 O O . GLY A 1 118 ? -1.311 31.125 6.832 1 85.5 118 GLY A O 1
ATOM 901 N N . SER A 1 119 ? -2.324 29.797 5.352 1 87.38 119 SER A N 1
ATOM 902 C CA . SER A 1 119 ? -3.52 30.641 5.289 1 87.38 119 SER A CA 1
ATOM 903 C C . SER A 1 119 ? -4.262 30.641 6.621 1 87.38 119 SER A C 1
ATOM 905 O O . SER A 1 119 ? -4.816 31.656 7.031 1 87.38 119 SER A O 1
ATOM 907 N N . ILE A 1 120 ? -4.285 29.516 7.27 1 87.56 120 ILE A N 1
ATOM 908 C CA . ILE A 1 120 ? -4.945 29.391 8.562 1 87.56 120 ILE A CA 1
ATOM 909 C C . ILE A 1 120 ? -4.211 30.234 9.602 1 87.56 120 ILE A C 1
ATOM 911 O O . ILE A 1 120 ? -4.836 30.969 10.375 1 87.56 120 ILE A O 1
ATOM 915 N N . LEU A 1 121 ? -2.947 30.125 9.656 1 82.19 121 LEU A N 1
ATOM 916 C CA . LEU A 1 121 ? -2.137 30.844 10.641 1 82.19 121 LEU A CA 1
ATOM 917 C C . LEU A 1 121 ? -2.283 32.344 10.484 1 82.19 121 LEU A C 1
ATOM 919 O O . LEU A 1 121 ? -2.449 33.062 11.477 1 82.19 121 LEU A O 1
ATOM 923 N N . ILE A 1 122 ? -2.299 32.781 9.305 1 78.12 122 ILE A N 1
ATOM 924 C CA . ILE A 1 122 ? -2.387 34.219 9.047 1 78.12 122 ILE A CA 1
ATOM 925 C C . ILE A 1 122 ? -3.797 34.719 9.367 1 78.12 122 ILE A C 1
ATOM 927 O O . ILE A 1 122 ? -3.973 35.812 9.883 1 78.12 122 ILE A O 1
ATOM 931 N N . SER A 1 123 ? -4.766 33.938 9.055 1 78.31 123 SER A N 1
ATOM 932 C CA . SER A 1 123 ? -6.152 34.344 9.281 1 78.31 123 SER A CA 1
ATOM 933 C C . SER A 1 123 ? -6.48 34.375 10.766 1 78.31 123 SER A C 1
ATOM 935 O O . SER A 1 123 ? -7.41 35.062 11.188 1 78.31 123 SER A O 1
ATOM 937 N N . THR A 1 124 ? -5.742 33.719 11.586 1 77.25 124 THR A N 1
ATOM 938 C CA . THR A 1 124 ? -6.125 33.562 12.984 1 77.25 124 THR A CA 1
ATOM 939 C C . THR A 1 124 ? -5.195 34.375 13.883 1 77.25 124 THR A C 1
ATOM 941 O O . THR A 1 124 ? -5.594 34.812 14.969 1 77.25 124 THR A O 1
ATOM 944 N N . ILE A 1 125 ? -4.02 34.344 13.711 1 67.25 125 ILE A N 1
ATOM 945 C CA . ILE A 1 125 ? -3.074 34.906 14.672 1 67.25 125 ILE A CA 1
ATOM 946 C C . ILE A 1 125 ? -2.652 36.312 14.219 1 67.25 125 ILE A C 1
ATOM 948 O O . ILE A 1 125 ? -2.555 37.219 15.031 1 67.25 125 ILE A O 1
ATOM 952 N N . MET A 1 126 ? -2.234 36.469 12.992 1 60.94 126 MET A N 1
ATOM 953 C CA . MET A 1 126 ? -1.382 37.594 12.633 1 60.94 126 MET A CA 1
ATOM 954 C C . MET A 1 126 ? -2.197 38.688 11.969 1 60.94 126 MET A C 1
ATOM 956 O O . MET A 1 126 ? -3.098 38.438 11.18 1 60.94 126 MET A O 1
ATOM 960 N N . PRO A 1 127 ? -2.021 39.812 12.648 1 59.78 127 PRO A N 1
ATOM 961 C CA . PRO A 1 127 ? -2.652 40.938 11.969 1 59.78 127 PRO A CA 1
ATOM 962 C C . PRO A 1 127 ? -2.289 41.031 10.492 1 59.78 127 PRO A C 1
ATOM 964 O O . PRO A 1 127 ? -1.176 40.656 10.102 1 59.78 127 PRO A O 1
ATOM 967 N N . PRO A 1 128 ? -3.324 41.281 9.742 1 56.88 128 PRO A N 1
ATOM 968 C CA . PRO A 1 128 ? -3.109 41.5 8.305 1 56.88 128 PRO A CA 1
ATOM 969 C C . PRO A 1 128 ? -2.135 42.625 8.008 1 56.88 128 PRO A C 1
ATOM 971 O O . PRO A 1 128 ? -1.981 43.531 8.812 1 56.88 128 PRO A O 1
ATOM 974 N N . GLY A 1 129 ? -0.849 42.438 7.301 1 58.47 129 GLY A N 1
ATOM 975 C CA . GLY A 1 129 ? 0.062 43.438 6.754 1 58.47 129 GLY A CA 1
ATOM 976 C C . GLY A 1 129 ? 1.073 42.844 5.785 1 58.47 129 GLY A C 1
ATOM 977 O O . GLY A 1 129 ? 1.434 41.688 5.895 1 58.47 129 GLY A O 1
ATOM 978 N N . SER A 1 130 ? 1.22 43.5 4.707 1 59.19 130 SER A N 1
ATOM 979 C CA . SER A 1 130 ? 2.057 43.125 3.578 1 59.19 130 SER A CA 1
ATOM 980 C C . SER A 1 130 ? 3.467 42.75 4.035 1 59.19 130 SER A C 1
ATOM 982 O O . SER A 1 130 ? 4.008 41.719 3.641 1 59.19 130 SER A O 1
ATOM 984 N N . ALA A 1 131 ? 4.078 43.562 4.941 1 59.41 131 ALA A N 1
ATOM 985 C CA . ALA A 1 131 ? 5.465 43.344 5.328 1 59.41 131 ALA A CA 1
ATOM 986 C C . ALA A 1 131 ? 5.625 42.031 6.074 1 59.41 131 ALA A C 1
ATOM 988 O O . ALA A 1 131 ? 6.625 41.312 5.91 1 59.41 131 ALA A O 1
ATOM 989 N N . ALA A 1 132 ? 4.621 41.594 6.613 1 65.69 132 ALA A N 1
ATOM 990 C CA . ALA A 1 132 ? 4.645 40.344 7.41 1 65.69 132 ALA A CA 1
ATOM 991 C C . ALA A 1 132 ? 4.609 39.125 6.52 1 65.69 132 ALA A C 1
ATOM 993 O O . ALA A 1 132 ? 5.285 38.125 6.801 1 65.69 132 ALA A O 1
ATOM 994 N N . ALA A 1 133 ? 3.988 39.375 5.348 1 69.88 133 ALA A N 1
ATOM 995 C CA . ALA A 1 133 ? 3.889 38.25 4.418 1 69.88 133 ALA A CA 1
ATOM 996 C C . ALA A 1 133 ? 5.234 37.938 3.766 1 69.88 133 ALA A C 1
ATOM 998 O O . ALA A 1 133 ? 5.633 36.781 3.639 1 69.88 133 ALA A O 1
ATOM 999 N N . THR A 1 134 ? 5.906 39 3.332 1 76.5 134 THR A N 1
ATOM 1000 C CA . THR A 1 134 ? 7.207 38.844 2.691 1 76.5 134 THR A CA 1
ATOM 1001 C C . THR A 1 134 ? 8.234 38.281 3.678 1 76.5 134 THR A C 1
ATOM 1003 O O . THR A 1 134 ? 9.055 37.438 3.318 1 76.5 134 THR A O 1
ATOM 1006 N N . ASP A 1 135 ? 8.164 38.75 4.887 1 82.56 135 ASP A N 1
ATOM 1007 C CA . ASP A 1 135 ? 9.078 38.25 5.914 1 82.56 135 ASP A CA 1
ATOM 1008 C C . ASP A 1 135 ? 8.906 36.75 6.145 1 82.56 135 ASP A C 1
ATOM 1010 O O . ASP A 1 135 ? 9.891 36.031 6.301 1 82.56 135 ASP A O 1
ATOM 1014 N N . ARG A 1 136 ? 7.746 36.406 6.062 1 78.06 136 ARG A N 1
ATOM 1015 C CA . ARG A 1 136 ? 7.453 35 6.312 1 78.06 136 ARG A CA 1
ATOM 1016 C C . ARG A 1 136 ? 7.965 34.125 5.18 1 78.06 136 ARG A C 1
ATOM 1018 O O . ARG A 1 136 ? 8.414 33 5.41 1 78.06 136 ARG A O 1
ATOM 1025 N N . MET A 1 137 ? 7.781 34.594 4.012 1 80.56 137 MET A N 1
ATOM 1026 C CA . MET A 1 137 ? 8.336 33.875 2.867 1 80.56 137 MET A CA 1
ATOM 1027 C C . MET A 1 137 ? 9.844 33.75 2.992 1 80.56 137 MET A C 1
ATOM 1029 O O . MET A 1 137 ? 10.391 32.656 2.77 1 80.56 137 MET A O 1
ATOM 1033 N N . ILE A 1 138 ? 10.453 34.781 3.355 1 87.75 138 ILE A N 1
ATOM 1034 C CA . ILE A 1 138 ? 11.898 34.781 3.518 1 87.75 138 ILE A CA 1
ATOM 1035 C C . ILE A 1 138 ? 12.289 33.844 4.664 1 87.75 138 ILE A C 1
ATOM 1037 O O . ILE A 1 138 ? 13.289 33.125 4.574 1 87.75 138 ILE A O 1
ATOM 1041 N N . ASP A 1 139 ? 11.469 33.875 5.684 1 89.75 139 ASP A N 1
ATOM 1042 C CA . ASP A 1 139 ? 11.719 33 6.812 1 89.75 139 ASP A CA 1
ATOM 1043 C C . ASP A 1 139 ? 11.711 31.531 6.379 1 89.75 139 ASP A C 1
ATOM 1045 O O . ASP A 1 139 ? 12.555 30.734 6.809 1 89.75 139 ASP A O 1
ATOM 1049 N N . ALA A 1 140 ? 10.727 31.203 5.531 1 87.81 140 ALA A N 1
ATOM 1050 C CA . ALA A 1 140 ? 10.633 29.828 5.031 1 87.81 140 ALA A CA 1
ATOM 1051 C C . ALA A 1 140 ? 11.875 29.469 4.215 1 87.81 140 ALA A C 1
ATOM 1053 O O . ALA A 1 140 ? 12.398 28.359 4.336 1 87.81 140 ALA A O 1
ATOM 1054 N N . PHE A 1 141 ? 12.367 30.406 3.432 1 89.19 141 PHE A N 1
ATOM 1055 C CA . PHE A 1 141 ? 13.562 30.172 2.631 1 89.19 141 PHE A CA 1
ATOM 1056 C C . PHE A 1 141 ? 14.789 29.984 3.523 1 89.19 141 PHE A C 1
ATOM 1058 O O . PHE A 1 141 ? 15.648 29.156 3.24 1 89.19 141 PHE A O 1
ATOM 1065 N N . ILE A 1 142 ? 14.859 30.75 4.547 1 92.81 142 ILE A N 1
ATOM 1066 C CA . ILE A 1 142 ? 15.961 30.641 5.496 1 92.81 142 ILE A CA 1
ATOM 1067 C C . ILE A 1 142 ? 15.945 29.281 6.168 1 92.81 142 ILE A C 1
ATOM 1069 O O . ILE A 1 142 ? 16.984 28.609 6.254 1 92.81 142 ILE A O 1
ATOM 1073 N N . GLY A 1 143 ? 14.773 28.891 6.652 1 92.5 143 GLY A N 1
ATOM 1074 C CA . GLY A 1 143 ? 14.648 27.578 7.273 1 92.5 143 GLY A CA 1
ATOM 1075 C C . GLY A 1 143 ? 15.062 26.453 6.355 1 92.5 143 GLY A C 1
ATOM 1076 O O . GLY A 1 143 ? 15.82 25.562 6.754 1 92.5 143 GLY A O 1
ATOM 1077 N N . CYS A 1 144 ? 14.578 26.5 5.117 1 89 144 CYS A N 1
ATOM 1078 C CA . CYS A 1 144 ? 14.938 25.469 4.141 1 89 144 CYS A CA 1
ATOM 1079 C C . CYS A 1 144 ? 16.438 25.484 3.854 1 89 144 CYS A C 1
ATOM 1081 O O . CYS A 1 144 ? 17.047 24.438 3.709 1 89 144 CYS A O 1
ATOM 1083 N N . GLY A 1 145 ? 16.969 26.688 3.729 1 90.94 145 GLY A N 1
ATOM 1084 C CA . GLY A 1 145 ? 18.391 26.828 3.52 1 90.94 145 GLY A CA 1
ATOM 1085 C C . GLY A 1 145 ? 19.219 26.172 4.602 1 90.94 145 GLY A C 1
ATOM 1086 O O . GLY A 1 145 ? 20.172 25.438 4.309 1 90.94 145 GLY A O 1
ATOM 1087 N N . PHE A 1 146 ? 18.828 26.359 5.836 1 91.69 146 PHE A N 1
ATOM 1088 C CA . PHE A 1 146 ? 19.562 25.766 6.945 1 91.69 146 PHE A CA 1
ATOM 1089 C C . PHE A 1 146 ? 19.312 24.25 7.004 1 91.69 146 PHE A C 1
ATOM 1091 O O . PHE A 1 146 ? 20.188 23.484 7.414 1 91.69 146 PHE A O 1
ATOM 1098 N N . GLY A 1 147 ? 18.141 23.828 6.621 1 87.94 147 GLY A N 1
ATOM 1099 C CA . GLY A 1 147 ? 17.906 22.406 6.477 1 87.94 147 GLY A CA 1
ATOM 1100 C C . GLY A 1 147 ? 18.844 21.734 5.488 1 87.94 147 GLY A C 1
ATOM 1101 O O . GLY A 1 147 ? 19.484 20.734 5.809 1 87.94 147 GLY A O 1
ATOM 1102 N N . ILE A 1 148 ? 18.969 22.328 4.34 1 84.62 148 ILE A N 1
ATOM 1103 C CA . ILE A 1 148 ? 19.828 21.812 3.283 1 84.62 148 ILE A CA 1
ATOM 1104 C C . ILE A 1 148 ? 21.297 21.875 3.727 1 84.62 148 ILE A C 1
ATOM 1106 O O . ILE A 1 148 ? 22.062 20.938 3.492 1 84.62 148 ILE A O 1
ATOM 1110 N N . LEU A 1 149 ? 21.656 22.969 4.34 1 88.12 149 LEU A N 1
ATOM 1111 C CA . LEU A 1 149 ? 23.016 23.141 4.812 1 88.12 149 LEU A CA 1
ATOM 1112 C C . LEU A 1 149 ? 23.391 22.094 5.848 1 88.12 149 LEU A C 1
ATOM 1114 O O . LEU A 1 149 ? 24.5 21.562 5.848 1 88.12 149 LEU A O 1
ATOM 1118 N N . THR A 1 150 ? 22.484 21.828 6.727 1 86.06 150 THR A N 1
ATOM 1119 C CA . THR A 1 150 ? 22.719 20.812 7.746 1 86.06 150 THR A CA 1
ATOM 1120 C C . THR A 1 150 ? 22.859 19.438 7.113 1 86.06 150 THR A C 1
ATOM 1122 O O . THR A 1 150 ? 23.703 18.641 7.527 1 86.06 150 THR A O 1
ATOM 1125 N N . MET A 1 151 ? 22.047 19.156 6.18 1 76.94 151 MET A N 1
ATOM 1126 C CA . MET A 1 151 ? 22.156 17.906 5.449 1 76.94 151 MET A CA 1
ATOM 1127 C C . MET A 1 151 ? 23.516 17.797 4.754 1 76.94 151 MET A C 1
ATOM 1129 O O . MET A 1 151 ? 24.094 16.719 4.684 1 76.94 151 MET A O 1
ATOM 1133 N N . ALA A 1 152 ? 23.922 18.859 4.215 1 78.75 152 ALA A N 1
ATOM 1134 C CA . ALA A 1 152 ? 25.188 18.891 3.492 1 78.75 152 ALA A CA 1
ATOM 1135 C C . ALA A 1 152 ? 26.375 18.719 4.445 1 78.75 152 ALA A C 1
ATOM 1137 O O . ALA A 1 152 ? 27.375 18.109 4.098 1 78.75 152 ALA A O 1
ATOM 1138 N N . LEU A 1 153 ? 26.25 19.25 5.574 1 79.81 153 LEU A N 1
ATOM 1139 C CA . LEU A 1 153 ? 27.391 19.328 6.477 1 79.81 153 LEU A CA 1
ATOM 1140 C C . LEU A 1 153 ? 27.453 18.094 7.367 1 79.81 153 LEU A C 1
ATOM 1142 O O . LEU A 1 153 ? 28.531 17.719 7.84 1 79.81 153 LEU A O 1
ATOM 1146 N N . LEU A 1 154 ? 26.344 17.5 7.664 1 71.81 154 LEU A N 1
ATOM 1147 C CA . LEU A 1 154 ? 26.359 16.344 8.555 1 71.81 154 LEU A CA 1
ATOM 1148 C C . LEU A 1 154 ? 25.516 15.219 7.98 1 71.81 154 LEU A C 1
ATOM 1150 O O . LEU A 1 154 ? 24.5 14.836 8.57 1 71.81 154 LEU A O 1
ATOM 1154 N N . PRO A 1 155 ? 26.109 14.742 6.809 1 62.5 155 PRO A N 1
ATOM 1155 C CA . PRO A 1 155 ? 25.328 13.695 6.156 1 62.5 155 PRO A CA 1
ATOM 1156 C C . PRO A 1 155 ? 25.266 12.406 6.973 1 62.5 155 PRO A C 1
ATOM 1158 O O . PRO A 1 155 ? 26.172 12.133 7.758 1 62.5 155 PRO A O 1
ATOM 1161 N N . HIS A 1 156 ? 24.031 11.906 7.211 1 62.84 156 HIS A N 1
ATOM 1162 C CA . HIS A 1 156 ? 23.906 10.562 7.762 1 62.84 156 HIS A CA 1
ATOM 1163 C C . HIS A 1 156 ? 24.438 9.516 6.781 1 62.84 156 HIS A C 1
ATOM 1165 O O . HIS A 1 156 ? 24.5 9.773 5.574 1 62.84 156 HIS A O 1
ATOM 1171 N N . SER A 1 157 ? 25.203 8.555 7.316 1 62.41 157 SER A N 1
ATOM 1172 C CA . SER A 1 157 ? 25.656 7.504 6.418 1 62.41 157 SER A CA 1
ATOM 1173 C C . SER A 1 157 ? 24.5 6.809 5.73 1 62.41 157 SER A C 1
ATOM 1175 O O . SER A 1 157 ? 23.938 5.84 6.254 1 62.41 157 SER A O 1
ATOM 1177 N N . PRO A 1 158 ? 24.016 7.527 4.695 1 62.06 158 PRO A N 1
ATOM 1178 C CA . PRO A 1 158 ? 22.844 6.953 4.027 1 62.06 158 PRO A CA 1
ATOM 1179 C C . PRO A 1 158 ? 23.047 5.5 3.615 1 62.06 158 PRO A C 1
ATOM 1181 O O . PRO A 1 158 ? 22.094 4.727 3.545 1 62.06 158 PRO A O 1
ATOM 1184 N N . LEU A 1 159 ? 24.297 5.043 3.51 1 73.94 159 LEU A N 1
ATOM 1185 C CA . LEU A 1 159 ? 24.516 3.693 3.006 1 73.94 159 LEU A CA 1
ATOM 1186 C C . LEU A 1 159 ? 24.266 2.654 4.094 1 73.94 159 LEU A C 1
ATOM 1188 O O . LEU A 1 159 ? 23.922 1.508 3.795 1 73.94 159 LEU A O 1
ATOM 1192 N N . ALA A 1 160 ? 24.391 3.205 5.34 1 76.75 160 ALA A N 1
ATOM 1193 C CA . ALA A 1 160 ? 24.203 2.25 6.43 1 76.75 160 ALA A CA 1
ATOM 1194 C C . ALA A 1 160 ? 22.75 1.768 6.484 1 76.75 160 ALA A C 1
ATOM 1196 O O . ALA A 1 160 ? 22.5 0.574 6.66 1 76.75 160 ALA A O 1
ATOM 1197 N N . GLU A 1 161 ? 21.875 2.666 6.289 1 77.81 161 GLU A N 1
ATOM 1198 C CA . GLU A 1 161 ? 20.469 2.295 6.301 1 77.81 161 GLU A CA 1
ATOM 1199 C C . GLU A 1 161 ? 20.125 1.435 5.09 1 77.81 161 GLU A C 1
ATOM 1201 O O . GLU A 1 161 ? 19.359 0.471 5.203 1 77.81 161 GLU A O 1
ATOM 1206 N N . GLY A 1 162 ? 20.625 1.775 4.02 1 83.5 162 GLY A N 1
ATOM 1207 C CA . GLY A 1 162 ? 20.406 0.976 2.824 1 83.5 162 GLY A CA 1
ATOM 1208 C C . GLY A 1 162 ? 20.922 -0.447 2.957 1 83.5 162 GLY A C 1
ATOM 1209 O O . GLY A 1 162 ? 20.234 -1.396 2.572 1 83.5 162 GLY A O 1
ATOM 1210 N N . ARG A 1 163 ? 22.062 -0.552 3.502 1 87.25 163 ARG A N 1
ATOM 1211 C CA . ARG A 1 163 ? 22.672 -1.861 3.689 1 87.25 163 ARG A CA 1
ATOM 1212 C C . ARG A 1 163 ? 21.859 -2.723 4.641 1 87.25 163 ARG A C 1
ATOM 1214 O O . ARG A 1 163 ? 21.703 -3.926 4.422 1 87.25 163 ARG A O 1
ATOM 1221 N N . ARG A 1 164 ? 21.344 -2.107 5.602 1 86.75 164 ARG A N 1
ATOM 1222 C CA . ARG A 1 164 ? 20.5 -2.828 6.559 1 86.75 164 ARG A CA 1
ATOM 1223 C C . ARG A 1 164 ? 19.234 -3.346 5.898 1 86.75 164 ARG A C 1
ATOM 1225 O O . ARG A 1 164 ? 18.781 -4.453 6.195 1 86.75 164 ARG A O 1
ATOM 1232 N N . GLU A 1 165 ? 18.703 -2.527 5.082 1 89.5 165 GLU A N 1
ATOM 1233 C CA . GLU A 1 165 ? 17.469 -2.941 4.402 1 89.5 165 GLU A CA 1
ATOM 1234 C C . GLU A 1 165 ? 17.75 -4.066 3.408 1 89.5 165 GLU A C 1
ATOM 1236 O O . GLU A 1 165 ? 16.906 -4.961 3.229 1 89.5 165 GLU A O 1
ATOM 1241 N N . VAL A 1 166 ? 18.859 -4.012 2.736 1 93.38 166 VAL A N 1
ATOM 1242 C CA . VAL A 1 166 ? 19.266 -5.098 1.851 1 93.38 166 VAL A CA 1
ATOM 1243 C C . VAL A 1 166 ? 19.406 -6.395 2.646 1 93.38 166 VAL A C 1
ATOM 1245 O O . VAL A 1 166 ? 18.906 -7.438 2.229 1 93.38 166 VAL A O 1
ATOM 1248 N N . ALA A 1 167 ? 20.094 -6.301 3.795 1 94 167 ALA A N 1
ATOM 1249 C CA . ALA A 1 167 ? 20.266 -7.465 4.656 1 94 167 ALA A CA 1
ATOM 1250 C C . ALA A 1 167 ? 18.922 -8.047 5.086 1 94 167 ALA A C 1
ATOM 1252 O O . ALA A 1 167 ? 18.766 -9.266 5.137 1 94 167 ALA A O 1
ATOM 1253 N N . LYS A 1 168 ? 18.047 -7.211 5.363 1 93.31 168 LYS A N 1
ATOM 1254 C CA . LYS A 1 168 ? 16.719 -7.645 5.777 1 93.31 168 LYS A CA 1
ATOM 1255 C C . LYS A 1 168 ? 16.016 -8.406 4.66 1 93.31 168 LYS A C 1
ATOM 1257 O O . LYS A 1 168 ? 15.422 -9.461 4.898 1 93.31 168 LYS A O 1
ATOM 1262 N N . VAL A 1 169 ? 16.016 -7.879 3.426 1 95.31 169 VAL A N 1
ATOM 1263 C CA . VAL A 1 169 ? 15.375 -8.523 2.277 1 95.31 169 VAL A CA 1
ATOM 1264 C C . VAL A 1 169 ? 16 -9.891 2.037 1 95.31 169 VAL A C 1
ATOM 1266 O O . VAL A 1 169 ? 15.297 -10.883 1.835 1 95.31 169 VAL A O 1
ATOM 1269 N N . LEU A 1 170 ? 17.344 -9.953 2.084 1 96.88 170 LEU A N 1
ATOM 1270 C CA . LEU A 1 170 ? 18.047 -11.203 1.826 1 96.88 170 LEU A CA 1
ATOM 1271 C C . LEU A 1 170 ? 17.797 -12.211 2.947 1 96.88 170 LEU A C 1
ATOM 1273 O O . LEU A 1 170 ? 17.734 -13.414 2.701 1 96.88 170 LEU A O 1
ATOM 1277 N N . THR A 1 171 ? 17.688 -11.758 4.156 1 95.62 171 THR A N 1
ATOM 1278 C CA . THR A 1 171 ? 17.344 -12.641 5.266 1 95.62 171 THR A CA 1
ATOM 1279 C C . THR A 1 171 ? 15.961 -13.242 5.062 1 95.62 171 THR A C 1
ATOM 1281 O O . THR A 1 171 ? 15.758 -14.438 5.293 1 95.62 171 THR A O 1
ATOM 1284 N N . MET A 1 172 ? 15.016 -12.43 4.633 1 95.19 172 MET A N 1
ATOM 1285 C CA . MET A 1 172 ? 13.68 -12.93 4.336 1 95.19 172 MET A CA 1
ATOM 1286 C C . MET A 1 172 ? 13.727 -13.977 3.229 1 95.19 172 MET A C 1
ATOM 1288 O O . MET A 1 172 ? 13.023 -14.984 3.297 1 95.19 172 MET A O 1
ATOM 1292 N N . ALA A 1 173 ? 14.5 -13.734 2.209 1 96.94 173 ALA A N 1
ATOM 1293 C CA . ALA A 1 173 ? 14.664 -14.703 1.128 1 96.94 173 ALA A CA 1
ATOM 1294 C C . ALA A 1 173 ? 15.242 -16.016 1.649 1 96.94 173 ALA A C 1
ATOM 1296 O O . ALA A 1 173 ? 14.773 -17.094 1.294 1 96.94 173 ALA A O 1
ATOM 1297 N N . SER A 1 174 ? 16.297 -15.867 2.527 1 97.12 174 SER A N 1
ATOM 1298 C CA . SER A 1 174 ? 16.922 -17.062 3.1 1 97.12 174 SER A CA 1
ATOM 1299 C C . SER A 1 174 ? 15.93 -17.859 3.941 1 97.12 174 SER A C 1
ATOM 1301 O O . SER A 1 174 ? 15.922 -19.094 3.898 1 97.12 174 SER A O 1
ATOM 1303 N N . GLU A 1 175 ? 15.156 -17.203 4.68 1 95.19 175 GLU A N 1
ATOM 1304 C CA . GLU A 1 175 ? 14.148 -17.859 5.508 1 95.19 175 GLU A CA 1
ATOM 1305 C C . GLU A 1 175 ? 13.109 -18.578 4.652 1 95.19 175 GLU A C 1
ATOM 1307 O O . GLU A 1 175 ? 12.703 -19.703 4.969 1 95.19 175 GLU A O 1
ATOM 1312 N N . ALA A 1 176 ? 12.648 -17.938 3.592 1 95.44 176 ALA A N 1
ATOM 1313 C CA . ALA A 1 176 ? 11.703 -18.578 2.676 1 95.44 176 ALA A CA 1
ATOM 1314 C C . ALA A 1 176 ? 12.312 -19.828 2.033 1 95.44 176 ALA A C 1
ATOM 1316 O O . ALA A 1 176 ? 11.648 -20.859 1.922 1 95.44 176 ALA A O 1
ATOM 1317 N N . LEU A 1 177 ? 13.555 -19.703 1.6 1 96.88 177 LEU A N 1
ATOM 1318 C CA . LEU A 1 177 ? 14.25 -20.844 0.993 1 96.88 177 LEU A CA 1
ATOM 1319 C C . LEU A 1 177 ? 14.398 -21.984 1.992 1 96.88 177 LEU A C 1
ATOM 1321 O O . LEU A 1 177 ? 14.312 -23.156 1.621 1 96.88 177 LEU A O 1
ATOM 1325 N N . THR A 1 178 ? 14.703 -21.625 3.277 1 96.75 178 THR A N 1
ATOM 1326 C CA . THR A 1 178 ? 14.82 -22.625 4.32 1 96.75 178 THR A CA 1
ATOM 1327 C C . THR A 1 178 ? 13.523 -23.422 4.453 1 96.75 178 THR A C 1
ATOM 1329 O O . THR A 1 178 ? 13.547 -24.656 4.551 1 96.75 178 THR A O 1
ATOM 1332 N N . GLN A 1 179 ? 12.469 -22.75 4.449 1 95.69 179 GLN A N 1
ATOM 1333 C CA . GLN A 1 179 ? 11.172 -23.406 4.555 1 95.69 179 GLN A CA 1
ATOM 1334 C C . GLN A 1 179 ? 10.898 -24.281 3.336 1 95.69 179 GLN A C 1
ATOM 1336 O O . GLN A 1 179 ? 10.297 -25.344 3.455 1 95.69 179 GLN A O 1
ATOM 1341 N N . VAL A 1 180 ? 11.234 -23.797 2.131 1 94.62 180 VAL A N 1
ATOM 1342 C CA . VAL A 1 180 ? 11.07 -24.578 0.91 1 94.62 180 VAL A CA 1
ATOM 1343 C C . VAL A 1 180 ? 11.875 -25.859 1.014 1 94.62 180 VAL A C 1
ATOM 1345 O O . VAL A 1 180 ? 11.359 -26.953 0.724 1 94.62 180 VAL A O 1
ATOM 1348 N N . SER A 1 181 ? 13.156 -25.75 1.408 1 95.06 181 SER A N 1
ATOM 1349 C CA . SER A 1 181 ? 14.023 -26.922 1.547 1 95.06 181 SER A CA 1
ATOM 1350 C C . SER A 1 181 ? 13.438 -27.922 2.533 1 95.06 181 SER A C 1
ATOM 1352 O O . SER A 1 181 ? 13.375 -29.125 2.246 1 95.06 181 SER A O 1
ATOM 1354 N N . THR A 1 182 ? 12.992 -27.484 3.684 1 94.69 182 THR A N 1
ATOM 1355 C CA . THR A 1 182 ? 12.414 -28.344 4.715 1 94.69 182 THR A CA 1
ATOM 1356 C C . THR A 1 182 ? 11.133 -29 4.207 1 94.69 182 THR A C 1
ATOM 1358 O O . THR A 1 182 ? 10.945 -30.219 4.379 1 94.69 182 THR A O 1
ATOM 1361 N N . ALA A 1 183 ? 10.297 -28.266 3.578 1 93.81 183 ALA A N 1
ATOM 1362 C CA . ALA A 1 183 ? 9.016 -28.766 3.098 1 93.81 183 ALA A CA 1
ATOM 1363 C C . ALA A 1 183 ? 9.219 -29.797 1.988 1 93.81 183 ALA A C 1
ATOM 1365 O O . ALA A 1 183 ? 8.445 -30.75 1.875 1 93.81 183 ALA A O 1
ATOM 1366 N N . MET A 1 184 ? 10.195 -29.609 1.126 1 91.44 184 MET A N 1
ATOM 1367 C CA . MET A 1 184 ? 10.461 -30.562 0.043 1 91.44 184 MET A CA 1
ATOM 1368 C C . MET A 1 184 ? 10.898 -31.906 0.593 1 91.44 184 MET A C 1
ATOM 1370 O O . MET A 1 184 ? 10.656 -32.938 -0.026 1 91.44 184 MET A O 1
ATOM 1374 N N . ARG A 1 185 ? 11.492 -31.891 1.824 1 92 185 ARG A N 1
ATOM 1375 C CA . ARG A 1 185 ? 11.945 -33.125 2.459 1 92 185 ARG A CA 1
ATOM 1376 C C . ARG A 1 185 ? 10.82 -33.781 3.254 1 92 185 ARG A C 1
ATOM 1378 O O . ARG A 1 185 ? 10.703 -35 3.293 1 92 185 ARG A O 1
ATOM 1385 N N . THR A 1 186 ? 9.922 -32.969 3.822 1 92 186 THR A N 1
ATOM 1386 C CA . THR A 1 186 ? 8.961 -33.5 4.789 1 92 186 THR A CA 1
ATOM 1387 C C . THR A 1 186 ? 7.559 -33.531 4.191 1 92 186 THR A C 1
ATOM 1389 O O . THR A 1 186 ? 6.668 -34.188 4.73 1 92 186 THR A O 1
ATOM 1392 N N . GLY A 1 187 ? 7.348 -32.75 3.174 1 91.19 187 GLY A N 1
ATOM 1393 C CA . GLY A 1 187 ? 6.008 -32.656 2.619 1 91.19 187 GLY A CA 1
ATOM 1394 C C . GLY A 1 187 ? 5.125 -31.688 3.379 1 91.19 187 GLY A C 1
ATOM 1395 O O . GLY A 1 187 ? 3.898 -31.719 3.246 1 91.19 187 GLY A O 1
ATOM 1396 N N . ASP A 1 188 ? 5.668 -30.828 4.109 1 91.56 188 ASP A N 1
ATOM 1397 C CA . ASP A 1 188 ? 4.949 -29.875 4.949 1 91.56 188 ASP A CA 1
ATOM 1398 C C . ASP A 1 188 ? 4.41 -28.719 4.121 1 91.56 188 ASP A C 1
ATOM 1400 O O . ASP A 1 188 ? 5.02 -27.641 4.066 1 91.56 188 ASP A O 1
ATOM 1404 N N . VAL A 1 189 ? 3.195 -28.891 3.631 1 89.5 189 VAL A N 1
ATOM 1405 C CA . VAL A 1 189 ? 2.572 -27.875 2.777 1 89.5 189 VAL A CA 1
ATOM 1406 C C . VAL A 1 189 ? 2.262 -26.625 3.596 1 89.5 189 VAL A C 1
ATOM 1408 O O . VAL A 1 189 ? 2.381 -25.516 3.098 1 89.5 189 VAL A O 1
ATOM 1411 N N . ASP A 1 190 ? 1.893 -26.75 4.809 1 90.69 190 ASP A N 1
ATOM 1412 C CA . ASP A 1 190 ? 1.53 -25.625 5.66 1 90.69 190 ASP A CA 1
ATOM 1413 C C . ASP A 1 190 ? 2.746 -24.75 5.961 1 90.69 190 ASP A C 1
ATOM 1415 O O . ASP A 1 190 ? 2.627 -23.531 6.066 1 90.69 190 ASP A O 1
ATOM 1419 N N . GLY A 1 191 ? 3.828 -25.422 6.082 1 90.94 191 GLY A N 1
ATOM 1420 C CA . GLY A 1 191 ? 5.055 -24.672 6.285 1 90.94 191 GLY A CA 1
ATOM 1421 C C . GLY A 1 191 ? 5.391 -23.75 5.129 1 90.94 191 GLY A C 1
ATOM 1422 O O . GLY A 1 191 ? 5.824 -22.609 5.34 1 90.94 191 GLY A O 1
ATOM 1423 N N . ILE A 1 192 ? 5.184 -24.188 3.947 1 90.69 192 ILE A N 1
ATOM 1424 C CA . ILE A 1 192 ? 5.469 -23.375 2.764 1 90.69 192 ILE A CA 1
ATOM 1425 C C . ILE A 1 192 ? 4.461 -22.234 2.666 1 90.69 192 ILE A C 1
ATOM 1427 O O . ILE A 1 192 ? 4.816 -21.125 2.275 1 90.69 192 ILE A O 1
ATOM 1431 N N . ARG A 1 193 ? 3.234 -22.562 2.99 1 89.5 193 ARG A N 1
ATOM 1432 C CA . ARG A 1 193 ? 2.195 -21.531 2.971 1 89.5 193 ARG A CA 1
ATOM 1433 C C . ARG A 1 193 ? 2.527 -20.391 3.936 1 89.5 193 ARG A C 1
ATOM 1435 O O . ARG A 1 193 ? 2.336 -19.219 3.613 1 89.5 193 ARG A O 1
ATOM 1442 N N . GLU A 1 194 ? 3.006 -20.812 5.062 1 89.06 194 GLU A N 1
ATOM 1443 C CA . GLU A 1 194 ? 3.396 -19.828 6.055 1 89.06 194 GLU A CA 1
ATOM 1444 C C . GLU A 1 194 ? 4.598 -19 5.574 1 89.06 194 GLU A C 1
ATOM 1446 O O . GLU A 1 194 ? 4.66 -17.797 5.797 1 89.06 194 GLU A O 1
ATOM 1451 N N . ALA A 1 195 ? 5.477 -19.625 4.895 1 87.56 195 ALA A N 1
ATOM 1452 C CA . ALA A 1 195 ? 6.648 -18.938 4.352 1 87.56 195 ALA A CA 1
ATOM 1453 C C . ALA A 1 195 ? 6.242 -17.922 3.293 1 87.56 195 ALA A C 1
ATOM 1455 O O . ALA A 1 195 ? 6.801 -16.828 3.234 1 87.56 195 ALA A O 1
ATOM 1456 N N . LEU A 1 196 ? 5.336 -18.312 2.533 1 87.25 196 LEU A N 1
ATOM 1457 C CA . LEU A 1 196 ? 4.855 -17.438 1.474 1 87.25 196 LEU A CA 1
ATOM 1458 C C . LEU A 1 196 ? 4.109 -16.234 2.057 1 87.25 196 LEU A C 1
ATOM 1460 O O . LEU A 1 196 ? 4.203 -15.125 1.533 1 87.25 196 LEU A O 1
ATOM 1464 N N . ARG A 1 197 ? 3.416 -16.469 3.109 1 86.88 197 ARG A N 1
ATOM 1465 C CA . ARG A 1 197 ? 2.734 -15.375 3.795 1 86.88 197 ARG A CA 1
ATOM 1466 C C . ARG A 1 197 ? 3.738 -14.383 4.379 1 86.88 197 ARG A C 1
ATOM 1468 O O . ARG A 1 197 ? 3.576 -13.172 4.23 1 86.88 197 ARG A O 1
ATOM 1475 N N . LYS A 1 198 ? 4.75 -14.859 4.945 1 86.06 198 LYS A N 1
ATOM 1476 C CA . LYS A 1 198 ? 5.781 -14.008 5.523 1 86.06 198 LYS A CA 1
ATOM 1477 C C . LYS A 1 198 ? 6.535 -13.242 4.438 1 86.06 198 LYS A C 1
ATOM 1479 O O . LYS A 1 198 ? 6.922 -12.086 4.637 1 86.06 198 LYS A O 1
ATOM 1484 N N . ALA A 1 199 ? 6.73 -13.914 3.279 1 86.56 199 ALA A N 1
ATOM 1485 C CA . ALA A 1 199 ? 7.488 -13.328 2.176 1 86.56 199 ALA A CA 1
ATOM 1486 C C . ALA A 1 199 ? 6.738 -12.148 1.56 1 86.56 199 ALA A C 1
ATOM 1488 O O . ALA A 1 199 ? 7.344 -11.289 0.919 1 86.56 199 ALA A O 1
ATOM 1489 N N . ARG A 1 200 ? 5.438 -12.023 1.813 1 77.69 200 ARG A N 1
ATOM 1490 C CA . ARG A 1 200 ? 4.645 -10.891 1.33 1 77.69 200 ARG A CA 1
ATOM 1491 C C . ARG A 1 200 ? 5.047 -9.602 2.035 1 77.69 200 ARG A C 1
ATOM 1493 O O . ARG A 1 200 ? 4.922 -8.516 1.468 1 77.69 200 ARG A O 1
ATOM 1500 N N . GLY A 1 201 ? 5.535 -9.758 3.217 1 79.38 201 GLY A N 1
ATOM 1501 C CA . GLY A 1 201 ? 6.012 -8.609 3.975 1 79.38 201 GLY A CA 1
ATOM 1502 C C . GLY A 1 201 ? 7.305 -8.031 3.43 1 79.38 201 GLY A C 1
ATOM 1503 O O . GLY A 1 201 ? 7.707 -6.93 3.814 1 79.38 201 GLY A O 1
ATOM 1504 N N . SER A 1 202 ? 7.848 -8.719 2.355 1 85.5 202 SER A N 1
ATOM 1505 C CA . SER A 1 202 ? 9.133 -8.281 1.81 1 85.5 202 SER A CA 1
ATOM 1506 C C . SER A 1 202 ? 8.977 -6.992 1.01 1 85.5 202 SER A C 1
ATOM 1508 O O . SER A 1 202 ? 9.953 -6.258 0.815 1 85.5 202 SER A O 1
ATOM 1510 N N . GLN A 1 203 ? 7.781 -6.684 0.59 1 83.5 203 GLN A N 1
ATOM 1511 C CA . GLN A 1 203 ? 7.559 -5.492 -0.223 1 83.5 203 GLN A CA 1
ATOM 1512 C C . GLN A 1 203 ? 7.902 -4.223 0.553 1 83.5 203 GLN A C 1
ATOM 1514 O O . GLN A 1 203 ? 8.469 -3.281 -0.005 1 83.5 203 GLN A O 1
ATOM 1519 N N . ALA A 1 204 ? 7.574 -4.23 1.835 1 82.81 204 ALA A N 1
ATOM 1520 C CA . ALA A 1 204 ? 7.902 -3.08 2.674 1 82.81 204 ALA A CA 1
ATOM 1521 C C . ALA A 1 204 ? 9.414 -2.906 2.799 1 82.81 204 ALA A C 1
ATOM 1523 O O . ALA A 1 204 ? 9.922 -1.783 2.75 1 82.81 204 ALA A O 1
ATOM 1524 N N . ALA A 1 205 ? 10.086 -4.004 2.924 1 86.06 205 ALA A N 1
ATOM 1525 C CA . ALA A 1 205 ? 11.547 -3.959 3.047 1 86.06 205 ALA A CA 1
ATOM 1526 C C . ALA A 1 205 ? 12.188 -3.514 1.737 1 86.06 205 ALA A C 1
ATOM 1528 O O . ALA A 1 205 ? 13.18 -2.773 1.746 1 86.06 205 ALA A O 1
ATOM 1529 N N . ILE A 1 206 ? 11.617 -3.912 0.649 1 88.75 206 ILE A N 1
ATOM 1530 C CA . ILE A 1 206 ? 12.109 -3.525 -0.667 1 88.75 206 ILE A CA 1
ATOM 1531 C C . ILE A 1 206 ? 11.906 -2.025 -0.875 1 88.75 206 ILE A C 1
ATOM 1533 O O . ILE A 1 206 ? 12.812 -1.327 -1.334 1 88.75 206 ILE A O 1
ATOM 1537 N N . ASN A 1 207 ? 10.836 -1.519 -0.495 1 84.44 207 ASN A N 1
ATOM 1538 C CA . ASN A 1 207 ? 10.555 -0.091 -0.597 1 84.44 207 ASN A CA 1
ATOM 1539 C C . ASN A 1 207 ? 11.5 0.73 0.271 1 84.44 207 ASN A C 1
ATOM 1541 O O . ASN A 1 207 ? 11.977 1.785 -0.15 1 84.44 207 ASN A O 1
ATOM 1545 N N . ALA A 1 208 ? 11.664 0.216 1.429 1 83.81 208 ALA A N 1
ATOM 1546 C CA . ALA A 1 208 ? 12.578 0.896 2.342 1 83.81 208 ALA A CA 1
ATOM 1547 C C . ALA A 1 208 ? 14 0.914 1.784 1 83.81 208 ALA A C 1
ATOM 1549 O O . ALA A 1 208 ? 14.719 1.906 1.929 1 83.81 208 ALA A O 1
ATOM 1550 N N . MET A 1 209 ? 14.391 -0.173 1.149 1 87.62 209 MET A N 1
ATOM 1551 C CA . MET A 1 209 ? 15.703 -0.289 0.52 1 87.62 209 MET A CA 1
ATOM 1552 C C . MET A 1 209 ? 15.859 0.732 -0.601 1 87.62 209 MET A C 1
ATOM 1554 O O . MET A 1 209 ? 16.875 1.435 -0.669 1 87.62 209 MET A O 1
ATOM 1558 N N . ILE A 1 210 ? 14.883 0.903 -1.369 1 85.88 210 ILE A N 1
ATOM 1559 C CA . ILE A 1 210 ? 14.898 1.835 -2.49 1 85.88 210 ILE A CA 1
ATOM 1560 C C . ILE A 1 210 ? 14.914 3.27 -1.969 1 85.88 210 ILE A C 1
ATOM 1562 O O . ILE A 1 210 ? 15.672 4.109 -2.461 1 85.88 210 ILE A O 1
ATOM 1566 N N . ALA A 1 211 ? 14.133 3.494 -1 1 81.69 211 ALA A N 1
ATOM 1567 C CA . ALA A 1 211 ? 14.07 4.824 -0.4 1 81.69 211 ALA A CA 1
ATOM 1568 C C . ALA A 1 211 ? 15.414 5.207 0.215 1 81.69 211 ALA A C 1
ATOM 1570 O O . ALA A 1 211 ? 15.859 6.352 0.087 1 81.69 211 ALA A O 1
ATOM 1571 N N . ALA A 1 212 ? 16 4.297 0.89 1 82.38 212 ALA A N 1
ATOM 1572 C CA . ALA A 1 212 ? 17.297 4.543 1.514 1 82.38 212 ALA A CA 1
ATOM 1573 C C . ALA A 1 212 ? 18.359 4.84 0.464 1 82.38 212 ALA A C 1
ATOM 1575 O O . ALA A 1 212 ? 19.219 5.699 0.672 1 82.38 212 ALA A O 1
ATOM 1576 N N . ALA A 1 213 ? 18.328 4.145 -0.628 1 84.5 213 ALA A N 1
ATOM 1577 C CA . ALA A 1 213 ? 19.281 4.363 -1.706 1 84.5 213 ALA A CA 1
ATOM 1578 C C . ALA A 1 213 ? 19.094 5.742 -2.334 1 84.5 213 ALA A C 1
ATOM 1580 O O . ALA A 1 213 ? 20.062 6.445 -2.613 1 84.5 213 ALA A O 1
ATOM 1581 N N . LYS A 1 214 ? 17.906 6.102 -2.521 1 82.88 214 LYS A N 1
ATOM 1582 C CA . LYS A 1 214 ? 17.609 7.418 -3.078 1 82.88 214 LYS A CA 1
ATOM 1583 C C . LYS A 1 214 ? 18.062 8.531 -2.137 1 82.88 214 LYS A C 1
ATOM 1585 O O . LYS A 1 214 ? 18.594 9.547 -2.584 1 82.88 214 LYS A O 1
ATOM 1590 N N . SER A 1 215 ? 17.75 8.328 -0.922 1 78.81 215 SER A N 1
ATOM 1591 C CA . SER A 1 215 ? 18.203 9.281 0.086 1 78.81 215 SER A CA 1
ATOM 1592 C C . SER A 1 215 ? 19.719 9.414 0.093 1 78.81 215 SER A C 1
ATOM 1594 O O . SER A 1 215 ? 20.25 10.516 0.231 1 78.81 215 SER A O 1
ATOM 1596 N N . GLY A 1 216 ? 20.391 8.305 -0.015 1 79.62 216 GLY A N 1
ATOM 1597 C CA . GLY A 1 216 ? 21.844 8.32 -0.086 1 79.62 216 GLY A CA 1
ATOM 1598 C C . GLY A 1 216 ? 22.375 9.055 -1.304 1 79.62 216 GLY A C 1
ATOM 1599 O O . GLY A 1 216 ? 23.328 9.812 -1.204 1 79.62 216 GLY A O 1
ATOM 1600 N N . GLN A 1 217 ? 21.734 8.875 -2.385 1 83.56 217 GLN A N 1
ATOM 1601 C CA . GLN A 1 217 ? 22.141 9.555 -3.611 1 83.56 217 GLN A CA 1
ATOM 1602 C C . GLN A 1 217 ? 21.953 11.062 -3.492 1 83.56 217 GLN A C 1
ATOM 1604 O O . GLN A 1 217 ? 22.797 11.836 -3.953 1 83.56 217 GLN A O 1
ATOM 1609 N N . GLU A 1 218 ? 21.016 11.445 -2.865 1 78.31 218 GLU A N 1
ATOM 1610 C CA . GLU A 1 218 ? 20.75 12.867 -2.668 1 78.31 218 GLU A CA 1
ATOM 1611 C C . GLU A 1 218 ? 21.75 13.492 -1.698 1 78.31 218 GLU A C 1
ATOM 1613 O O . GLU A 1 218 ? 22.188 14.625 -1.891 1 78.31 218 GLU A O 1
ATOM 1618 N N . GLU A 1 219 ? 21.984 12.773 -0.715 1 78 219 GLU A N 1
ATOM 1619 C CA . GLU A 1 219 ? 22.953 13.273 0.263 1 78 219 GLU A CA 1
ATOM 1620 C C . GLU A 1 219 ? 24.328 13.484 -0.371 1 78 219 GLU A C 1
ATOM 1622 O O . GLU A 1 219 ? 25 14.477 -0.087 1 78 219 GLU A O 1
ATOM 1627 N N . VAL A 1 220 ? 24.719 12.594 -1.169 1 79.69 220 VAL A N 1
ATOM 1628 C CA . VAL A 1 220 ? 26.016 12.695 -1.823 1 79.69 220 VAL A CA 1
ATOM 1629 C C . VAL A 1 220 ? 26 13.852 -2.816 1 79.69 220 VAL A C 1
ATOM 1631 O O . VAL A 1 220 ? 27.016 14.531 -3.002 1 79.69 220 VAL A O 1
ATOM 1634 N N . ALA A 1 221 ? 24.906 14.102 -3.365 1 79.06 221 ALA A N 1
ATOM 1635 C CA . ALA A 1 221 ? 24.781 15.195 -4.332 1 79.06 221 ALA A CA 1
ATOM 1636 C C . ALA A 1 221 ? 24.922 16.547 -3.646 1 79.06 221 ALA A C 1
ATOM 1638 O O . ALA A 1 221 ? 25.422 17.5 -4.238 1 79.06 221 ALA A O 1
ATOM 1639 N N . VAL A 1 222 ? 24.578 16.641 -2.436 1 77 222 VAL A N 1
ATOM 1640 C CA . VAL A 1 222 ? 24.5 17.938 -1.761 1 77 222 VAL A CA 1
ATOM 1641 C C . VAL A 1 222 ? 25.703 18.094 -0.829 1 77 222 VAL A C 1
ATOM 1643 O O . VAL A 1 222 ? 26.141 19.219 -0.571 1 77 222 VAL A O 1
ATOM 1646 N N . SER A 1 223 ? 26.094 17.016 -0.331 1 78.75 223 SER A N 1
ATOM 1647 C CA . SER A 1 223 ? 27.141 17.125 0.681 1 78.75 223 SER A CA 1
ATOM 1648 C C . SER A 1 223 ? 28.531 17.031 0.052 1 78.75 223 SER A C 1
ATOM 1650 O O . SER A 1 223 ? 28.922 15.961 -0.423 1 78.75 223 SER A O 1
ATOM 1652 N N . PRO A 1 224 ? 29.312 18.062 0.165 1 76.75 224 PRO A N 1
ATOM 1653 C CA . PRO A 1 224 ? 30.688 18.031 -0.356 1 76.75 224 PRO A CA 1
ATOM 1654 C C . PRO A 1 224 ? 31.562 17 0.363 1 76.75 224 PRO A C 1
ATOM 1656 O O . PRO A 1 224 ? 32.531 16.5 -0.212 1 76.75 224 PRO A O 1
ATOM 1659 N N . PHE A 1 225 ? 31.203 16.578 1.533 1 77.19 225 PHE A N 1
ATOM 1660 C CA . PHE A 1 225 ? 31.984 15.641 2.32 1 77.19 225 PHE A CA 1
ATOM 1661 C C . PHE A 1 225 ? 31.766 14.211 1.834 1 77.19 225 PHE A C 1
ATOM 1663 O O . PHE A 1 225 ? 32.562 13.32 2.119 1 77.19 225 PHE A O 1
ATOM 1670 N N . LEU A 1 226 ? 30.719 14.062 1.144 1 76.44 226 LEU A N 1
ATOM 1671 C CA . LEU A 1 226 ? 30.375 12.711 0.724 1 76.44 226 LEU A CA 1
ATOM 1672 C C . LEU A 1 226 ? 30.656 12.516 -0.763 1 76.44 226 LEU A C 1
ATOM 1674 O O . LEU A 1 226 ? 30.359 11.453 -1.321 1 76.44 226 LEU A O 1
ATOM 1678 N N . TRP A 1 227 ? 31.25 13.539 -1.357 1 79.5 227 TRP A N 1
ATOM 1679 C CA . TRP A 1 227 ? 31.5 13.43 -2.789 1 79.5 227 TRP A CA 1
ATOM 1680 C C . TRP A 1 227 ? 32.5 12.32 -3.08 1 79.5 227 TRP A C 1
ATOM 1682 O O . TRP A 1 227 ? 32.562 11.789 -4.191 1 79.5 227 TRP A O 1
ATOM 1692 N N . SER A 1 228 ? 33.25 11.945 -2.062 1 77.69 228 SER A N 1
ATOM 1693 C CA . SER A 1 228 ? 34.188 10.836 -2.229 1 77.69 228 SER A CA 1
ATOM 1694 C C . SER A 1 228 ? 33.469 9.492 -2.217 1 77.69 228 SER A C 1
ATOM 1696 O O . SER A 1 228 ? 34 8.484 -2.684 1 77.69 228 SER A O 1
ATOM 1698 N N . SER A 1 229 ? 32.25 9.539 -1.717 1 80.44 229 SER A N 1
ATOM 1699 C CA . SER A 1 229 ? 31.484 8.289 -1.606 1 80.44 229 SER A CA 1
ATOM 1700 C C . SER A 1 229 ? 30.547 8.102 -2.797 1 80.44 229 SER A C 1
ATOM 1702 O O . SER A 1 229 ? 29.703 7.203 -2.793 1 80.44 229 SER A O 1
ATOM 1704 N N . LYS A 1 230 ? 30.719 8.906 -3.766 1 84 230 LYS A N 1
ATOM 1705 C CA . LYS A 1 230 ? 29.844 8.859 -4.934 1 84 230 LYS A CA 1
ATOM 1706 C C . LYS A 1 230 ? 29.922 7.492 -5.617 1 84 230 LYS A C 1
ATOM 1708 O O . LYS A 1 230 ? 28.891 6.922 -5.984 1 84 230 LYS A O 1
ATOM 1713 N N . ALA A 1 231 ? 31.094 7.035 -5.754 1 83.44 231 ALA A N 1
ATOM 1714 C CA . ALA A 1 231 ? 31.297 5.746 -6.414 1 83.44 231 ALA A CA 1
ATOM 1715 C C . ALA A 1 231 ? 30.656 4.617 -5.609 1 83.44 231 ALA A C 1
ATOM 1717 O O . ALA A 1 231 ? 30.062 3.701 -6.176 1 83.44 231 ALA A O 1
ATOM 1718 N N . ARG A 1 232 ? 30.828 4.691 -4.367 1 83.5 232 ARG A N 1
ATOM 1719 C CA . ARG A 1 232 ? 30.281 3.67 -3.484 1 83.5 232 ARG A CA 1
ATOM 1720 C C . ARG A 1 232 ? 28.766 3.664 -3.529 1 83.5 232 ARG A C 1
ATOM 1722 O O . ARG A 1 232 ? 28.141 2.6 -3.52 1 83.5 232 ARG A O 1
ATOM 1729 N N . VAL A 1 233 ? 28.219 4.801 -3.561 1 85.31 233 VAL A N 1
ATOM 1730 C CA . VAL A 1 233 ? 26.766 4.926 -3.619 1 85.31 233 VAL A CA 1
ATOM 1731 C C . VAL A 1 233 ? 26.25 4.414 -4.965 1 85.31 233 VAL A C 1
ATOM 1733 O O . VAL A 1 233 ? 25.234 3.73 -5.027 1 85.31 233 VAL A O 1
ATOM 1736 N N . ARG A 1 234 ? 26.984 4.727 -5.969 1 86.75 234 ARG A N 1
ATOM 1737 C CA . ARG A 1 234 ? 26.609 4.254 -7.297 1 86.75 234 ARG A CA 1
ATOM 1738 C C . ARG A 1 234 ? 26.641 2.73 -7.363 1 86.75 234 ARG A C 1
ATOM 1740 O O . ARG A 1 234 ? 25.75 2.107 -7.941 1 86.75 234 ARG A O 1
ATOM 1747 N N . SER A 1 235 ? 27.641 2.182 -6.754 1 86.44 235 SER A N 1
ATOM 1748 C CA . SER A 1 235 ? 27.766 0.728 -6.715 1 86.44 235 SER A CA 1
ATOM 1749 C C . SER A 1 235 ? 26.625 0.097 -5.918 1 86.44 235 SER A C 1
ATOM 1751 O O . SER A 1 235 ? 26.125 -0.973 -6.273 1 86.44 235 SER A O 1
ATOM 1753 N N . PHE A 1 236 ? 26.234 0.786 -4.914 1 87.31 236 PHE A N 1
ATOM 1754 C CA . PHE A 1 236 ? 25.156 0.295 -4.066 1 87.31 236 PHE A CA 1
ATOM 1755 C C . PHE A 1 236 ? 23.828 0.296 -4.824 1 87.31 236 PHE A C 1
ATOM 1757 O O . PHE A 1 236 ? 23.062 -0.663 -4.738 1 87.31 236 PHE A O 1
ATOM 1764 N N . VAL A 1 237 ? 23.641 1.304 -5.551 1 88.62 237 VAL A N 1
ATOM 1765 C CA . VAL A 1 237 ? 22.406 1.436 -6.305 1 88.62 237 VAL A CA 1
ATOM 1766 C C . VAL A 1 237 ? 22.312 0.331 -7.355 1 88.62 237 VAL A C 1
ATOM 1768 O O . VAL A 1 237 ? 21.234 -0.178 -7.641 1 88.62 237 VAL A O 1
ATOM 1771 N N . ARG A 1 238 ? 23.375 -0.126 -7.848 1 90.06 238 ARG A N 1
ATOM 1772 C CA . ARG A 1 238 ? 23.422 -1.125 -8.906 1 90.06 238 ARG A CA 1
ATOM 1773 C C . ARG A 1 238 ? 22.953 -2.484 -8.398 1 90.06 238 ARG A C 1
ATOM 1775 O O . ARG A 1 238 ? 22.484 -3.318 -9.18 1 90.06 238 ARG A O 1
ATOM 1782 N N . ILE A 1 239 ? 23.031 -2.693 -7.086 1 92.56 239 ILE A N 1
ATOM 1783 C CA . ILE A 1 239 ? 22.719 -4.031 -6.59 1 92.56 239 ILE A CA 1
ATOM 1784 C C . ILE A 1 239 ? 21.266 -4.09 -6.145 1 92.56 239 ILE A C 1
ATOM 1786 O O . ILE A 1 239 ? 20.75 -5.168 -5.848 1 92.56 239 ILE A O 1
ATOM 1790 N N . LEU A 1 240 ? 20.609 -3.002 -6.133 1 92.31 240 LEU A N 1
ATOM 1791 C CA . LEU A 1 240 ? 19.234 -2.977 -5.629 1 92.31 240 LEU A CA 1
ATOM 1792 C C . LEU A 1 240 ? 18.328 -3.834 -6.496 1 92.31 240 LEU A C 1
ATOM 1794 O O . LEU A 1 240 ? 17.5 -4.594 -5.977 1 92.31 240 LEU A O 1
ATOM 1798 N N . HIS A 1 241 ? 18.562 -3.74 -7.762 1 91.5 241 HIS A N 1
ATOM 1799 C CA . HIS A 1 241 ? 17.719 -4.488 -8.68 1 91.5 241 HIS A CA 1
ATOM 1800 C C . HIS A 1 241 ? 17.953 -5.988 -8.555 1 91.5 241 HIS A C 1
ATOM 1802 O O . HIS A 1 241 ? 17.016 -6.77 -8.438 1 91.5 241 HIS A O 1
ATOM 1808 N N . PRO A 1 242 ? 19.188 -6.418 -8.484 1 95.56 242 PRO A N 1
ATOM 1809 C CA . PRO A 1 242 ? 19.453 -7.844 -8.273 1 95.56 242 PRO A CA 1
ATOM 1810 C C . PRO A 1 242 ? 18.891 -8.359 -6.953 1 95.56 242 PRO A C 1
ATOM 1812 O O . PRO A 1 242 ? 18.453 -9.508 -6.879 1 95.56 242 PRO A O 1
ATOM 1815 N N . VAL A 1 243 ? 18.906 -7.543 -5.922 1 96.38 243 VAL A N 1
ATOM 1816 C CA . VAL A 1 243 ? 18.359 -7.945 -4.633 1 96.38 243 VAL A CA 1
ATOM 1817 C C . VAL A 1 243 ? 16.844 -8.125 -4.75 1 96.38 243 VAL A C 1
ATOM 1819 O O . VAL A 1 243 ? 16.297 -9.117 -4.27 1 96.38 243 VAL A O 1
ATOM 1822 N N . ASP A 1 244 ? 16.234 -7.242 -5.383 1 92.75 244 ASP A N 1
ATOM 1823 C CA . ASP A 1 244 ? 14.805 -7.336 -5.629 1 92.75 244 ASP A CA 1
ATOM 1824 C C . ASP A 1 244 ? 14.469 -8.586 -6.438 1 92.75 244 ASP A C 1
ATOM 1826 O O . ASP A 1 244 ? 13.5 -9.289 -6.133 1 92.75 244 ASP A O 1
ATOM 1830 N N . ASN A 1 245 ? 15.242 -8.844 -7.453 1 94.38 245 ASN A N 1
ATOM 1831 C CA . ASN A 1 245 ? 15.039 -10.031 -8.281 1 94.38 245 ASN A CA 1
ATOM 1832 C C . ASN A 1 245 ? 15.195 -11.312 -7.477 1 94.38 245 ASN A C 1
ATOM 1834 O O . ASN A 1 245 ? 14.43 -12.258 -7.652 1 94.38 245 ASN A O 1
ATOM 1838 N N . ALA A 1 246 ? 16.219 -11.32 -6.621 1 96.81 246 ALA A N 1
ATOM 1839 C CA . ALA A 1 246 ? 16.469 -12.516 -5.809 1 96.81 246 ALA A CA 1
ATOM 1840 C C . ALA A 1 246 ? 15.25 -12.836 -4.938 1 96.81 246 ALA A C 1
ATOM 1842 O O . ALA A 1 246 ? 14.852 -14 -4.824 1 96.81 246 ALA A O 1
ATOM 1843 N N . MET A 1 247 ? 14.695 -11.82 -4.363 1 95.38 247 MET A N 1
ATOM 1844 C CA . MET A 1 247 ? 13.516 -12.016 -3.527 1 95.38 247 MET A CA 1
ATOM 1845 C C . MET A 1 247 ? 12.32 -12.453 -4.367 1 95.38 247 MET A C 1
ATOM 1847 O O . MET A 1 247 ? 11.586 -13.359 -3.984 1 95.38 247 MET A O 1
ATOM 1851 N N . ARG A 1 248 ? 12.148 -11.812 -5.457 1 91 248 ARG A N 1
ATOM 1852 C CA . ARG A 1 248 ? 11.047 -12.148 -6.344 1 91 248 ARG A CA 1
ATOM 1853 C C . ARG A 1 248 ? 11.148 -13.594 -6.82 1 91 248 ARG A C 1
ATOM 1855 O O . ARG A 1 248 ? 10.156 -14.328 -6.809 1 91 248 ARG A O 1
ATOM 1862 N N . ASN A 1 249 ? 12.266 -14 -7.285 1 95.56 249 ASN A N 1
ATOM 1863 C CA . ASN A 1 249 ? 12.477 -15.359 -7.762 1 95.56 249 ASN A CA 1
ATOM 1864 C C . ASN A 1 249 ? 12.336 -16.375 -6.633 1 95.56 249 ASN A C 1
ATOM 1866 O O . ASN A 1 249 ? 11.891 -17.5 -6.859 1 95.56 249 ASN A O 1
ATOM 1870 N N . THR A 1 250 ? 12.711 -15.953 -5.398 1 96.5 250 THR A N 1
ATOM 1871 C CA . THR A 1 250 ? 12.5 -16.812 -4.242 1 96.5 250 THR A CA 1
ATOM 1872 C C . THR A 1 250 ? 11.016 -17.062 -4.012 1 96.5 250 THR A C 1
ATOM 1874 O O . THR A 1 250 ? 10.594 -18.188 -3.736 1 96.5 250 THR A O 1
ATOM 1877 N N . ARG A 1 251 ? 10.281 -16.047 -4.141 1 92.94 251 ARG A N 1
ATOM 1878 C CA . ARG A 1 251 ? 8.844 -16.188 -3.945 1 92.94 251 ARG A CA 1
ATOM 1879 C C . ARG A 1 251 ? 8.227 -17.078 -5.02 1 92.94 251 ARG A C 1
ATOM 1881 O O . ARG A 1 251 ? 7.348 -17.891 -4.727 1 92.94 251 ARG A O 1
ATOM 1888 N N . VAL A 1 252 ? 8.609 -16.938 -6.258 1 92.25 252 VAL A N 1
ATOM 1889 C CA . VAL A 1 252 ? 8.109 -17.766 -7.344 1 92.25 252 VAL A CA 1
ATOM 1890 C C . VAL A 1 252 ? 8.531 -19.219 -7.109 1 92.25 252 VAL A C 1
ATOM 1892 O O . VAL A 1 252 ? 7.738 -20.141 -7.309 1 92.25 252 VAL A O 1
ATOM 1895 N N . LEU A 1 253 ? 9.789 -19.391 -6.652 1 95.12 253 LEU A N 1
ATOM 1896 C CA . LEU A 1 253 ? 10.281 -20.734 -6.332 1 95.12 253 LEU A CA 1
ATOM 1897 C C . LEU A 1 253 ? 9.438 -21.375 -5.238 1 95.12 253 LEU A C 1
ATOM 1899 O O . LEU A 1 253 ? 9.047 -22.531 -5.348 1 95.12 253 LEU A O 1
ATOM 1903 N N . ALA A 1 254 ? 9.148 -20.609 -4.219 1 95.06 254 ALA A N 1
ATOM 1904 C CA . ALA A 1 254 ? 8.359 -21.109 -3.104 1 95.06 254 ALA A CA 1
ATOM 1905 C C . ALA A 1 254 ? 6.949 -21.5 -3.559 1 95.06 254 ALA A C 1
ATOM 1907 O O . ALA A 1 254 ? 6.406 -22.516 -3.121 1 95.06 254 ALA A O 1
ATOM 1908 N N . ARG A 1 255 ? 6.371 -20.766 -4.367 1 91.31 255 ARG A N 1
ATOM 1909 C CA . ARG A 1 255 ? 5.039 -21.062 -4.875 1 91.31 255 ARG A CA 1
ATOM 1910 C C . ARG A 1 255 ? 5.043 -22.359 -5.695 1 91.31 255 ARG A C 1
ATOM 1912 O O . ARG A 1 255 ? 4.109 -23.156 -5.613 1 91.31 255 ARG A O 1
ATOM 1919 N N . ARG A 1 256 ? 6.035 -22.469 -6.527 1 92.38 256 ARG A N 1
ATOM 1920 C CA . ARG A 1 256 ? 6.137 -23.688 -7.332 1 92.38 256 ARG A CA 1
ATOM 1921 C C . ARG A 1 256 ? 6.367 -24.906 -6.449 1 92.38 256 ARG A C 1
ATOM 1923 O O . ARG A 1 256 ? 5.859 -26 -6.742 1 92.38 256 ARG A O 1
ATOM 1930 N N . ALA A 1 257 ? 7.188 -24.719 -5.461 1 94.06 257 ALA A N 1
ATOM 1931 C CA . ALA A 1 257 ? 7.414 -25.812 -4.508 1 94.06 257 ALA A CA 1
ATOM 1932 C C . ALA A 1 257 ? 6.113 -26.219 -3.818 1 94.06 257 ALA A C 1
ATOM 1934 O O . ALA A 1 257 ? 5.875 -27.406 -3.574 1 94.06 257 ALA A O 1
ATOM 1935 N N . GLN A 1 258 ? 5.332 -25.25 -3.488 1 92.88 258 GLN A N 1
ATOM 1936 C CA . GLN A 1 258 ? 4.035 -25.531 -2.887 1 92.88 258 GLN A CA 1
ATOM 1937 C C . GLN A 1 258 ? 3.186 -26.422 -3.803 1 92.88 258 GLN A C 1
ATOM 1939 O O . GLN A 1 258 ? 2.588 -27.391 -3.352 1 92.88 258 GLN A O 1
ATOM 1944 N N . VAL A 1 259 ? 3.098 -26.109 -5.098 1 89.62 259 VAL A N 1
ATOM 1945 C CA . VAL A 1 259 ? 2.334 -26.875 -6.074 1 89.62 259 VAL A CA 1
ATOM 1946 C C . VAL A 1 259 ? 2.893 -28.297 -6.168 1 89.62 259 VAL A C 1
ATOM 1948 O O . VAL A 1 259 ? 2.133 -29.266 -6.188 1 89.62 259 VAL A O 1
ATOM 1951 N N . LEU A 1 260 ? 4.199 -28.422 -6.242 1 92.62 260 LEU A N 1
ATOM 1952 C CA . LEU A 1 260 ? 4.883 -29.719 -6.344 1 92.62 260 LEU A CA 1
ATOM 1953 C C . LEU A 1 260 ? 4.531 -30.609 -5.168 1 92.62 260 LEU A C 1
ATOM 1955 O O . LEU A 1 260 ? 4.203 -31.781 -5.355 1 92.62 260 LEU A O 1
ATOM 1959 N N . ILE A 1 261 ? 4.516 -30.047 -3.971 1 92.25 261 ILE A N 1
ATOM 1960 C CA . ILE A 1 261 ? 4.289 -30.828 -2.756 1 92.25 261 ILE A CA 1
ATOM 1961 C C . ILE A 1 261 ? 2.805 -31.172 -2.639 1 92.25 261 ILE A C 1
ATOM 1963 O O . ILE A 1 261 ? 2.453 -32.281 -2.252 1 92.25 261 ILE A O 1
ATOM 1967 N N . GLU A 1 262 ? 1.98 -30.25 -2.928 1 90.38 262 GLU A N 1
ATOM 1968 C CA . GLU A 1 262 ? 0.544 -30.516 -2.902 1 90.38 262 GLU A CA 1
ATOM 1969 C C . GLU A 1 262 ? 0.173 -31.656 -3.854 1 90.38 262 GLU A C 1
ATOM 1971 O O . GLU A 1 262 ? -0.745 -32.438 -3.576 1 90.38 262 GLU A O 1
ATOM 1976 N N . ASP A 1 263 ? 0.88 -31.797 -5 1 90.56 263 ASP A N 1
ATOM 1977 C CA . ASP A 1 263 ? 0.606 -32.812 -6.016 1 90.56 263 ASP A CA 1
ATOM 1978 C C . ASP A 1 263 ? 1.247 -34.156 -5.645 1 90.56 263 ASP A C 1
ATOM 1980 O O . ASP A 1 263 ? 1.053 -35.156 -6.336 1 90.56 263 ASP A O 1
ATOM 1984 N N . GLY A 1 264 ? 2.07 -34.094 -4.582 1 89.56 264 GLY A N 1
ATOM 1985 C CA . GLY A 1 264 ? 2.732 -35.312 -4.156 1 89.56 264 GLY A CA 1
ATOM 1986 C C . GLY A 1 264 ? 3.918 -35.688 -5.027 1 89.56 264 GLY A C 1
ATOM 1987 O O . GLY A 1 264 ? 4.312 -36.875 -5.082 1 89.56 264 GLY A O 1
ATOM 1988 N N . ASP A 1 265 ? 4.402 -34.719 -5.781 1 91.5 265 ASP A N 1
ATOM 1989 C CA . ASP A 1 265 ? 5.566 -34.938 -6.637 1 91.5 265 ASP A CA 1
ATOM 1990 C C . ASP A 1 265 ? 6.863 -34.75 -5.855 1 91.5 265 ASP A C 1
ATOM 1992 O O . ASP A 1 265 ? 6.848 -34.281 -4.719 1 91.5 265 ASP A O 1
ATOM 1996 N N . GLU A 1 266 ? 7.961 -35.25 -6.508 1 87.44 266 GLU A N 1
ATOM 1997 C CA . GLU A 1 266 ? 9.25 -35.156 -5.828 1 87.44 266 GLU A CA 1
ATOM 1998 C C . GLU A 1 266 ? 10.305 -34.5 -6.707 1 87.44 266 GLU A C 1
ATOM 2000 O O . GLU A 1 266 ? 10.164 -34.469 -7.93 1 87.44 266 GLU A O 1
ATOM 2005 N N . VAL A 1 267 ? 11.203 -33.969 -6.078 1 92.5 267 VAL A N 1
ATOM 2006 C CA . VAL A 1 267 ? 12.383 -33.406 -6.742 1 92.5 267 VAL A CA 1
ATOM 2007 C C . VAL A 1 267 ? 13.594 -34.312 -6.449 1 92.5 267 VAL A C 1
ATOM 2009 O O . VAL A 1 267 ? 13.531 -35.188 -5.594 1 92.5 267 VAL A O 1
ATOM 2012 N N . SER A 1 268 ? 14.656 -34.156 -7.27 1 94.31 268 SER A N 1
ATOM 2013 C CA . SER A 1 268 ? 15.875 -34.906 -7.055 1 94.31 268 SER A CA 1
ATOM 2014 C C . SER A 1 268 ? 16.625 -34.438 -5.812 1 94.31 268 SER A C 1
ATOM 2016 O O . SER A 1 268 ? 16.391 -33.312 -5.336 1 94.31 268 SER A O 1
ATOM 2018 N N . GLU A 1 269 ? 17.453 -35.281 -5.262 1 94.38 269 GLU A N 1
ATOM 2019 C CA . GLU A 1 269 ? 18.297 -34.906 -4.133 1 94.38 269 GLU A CA 1
ATOM 2020 C C . GLU A 1 269 ? 19.234 -33.75 -4.508 1 94.38 269 GLU A C 1
ATOM 2022 O O . GLU A 1 269 ? 19.562 -32.906 -3.668 1 94.38 269 GLU A O 1
ATOM 2027 N N . ALA A 1 270 ? 19.625 -33.75 -5.746 1 95.12 270 ALA A N 1
ATOM 2028 C CA . ALA A 1 270 ? 20.5 -32.688 -6.23 1 95.12 270 ALA A CA 1
ATOM 2029 C C . ALA A 1 270 ? 19.812 -31.328 -6.172 1 95.12 270 ALA A C 1
ATOM 2031 O O . ALA A 1 270 ? 20.453 -30.312 -5.887 1 95.12 270 ALA A O 1
ATOM 2032 N N . GLN A 1 271 ? 18.578 -31.297 -6.43 1 95.38 271 GLN A N 1
ATOM 2033 C CA . GLN A 1 271 ? 17.812 -30.062 -6.379 1 95.38 271 GLN A CA 1
ATOM 2034 C C . GLN A 1 271 ? 17.672 -29.547 -4.945 1 95.38 271 GLN A C 1
ATOM 2036 O O . GLN A 1 271 ? 17.781 -28.344 -4.691 1 95.38 271 GLN A O 1
ATOM 2041 N N . ILE A 1 272 ? 17.438 -30.469 -4.031 1 95.38 272 ILE A N 1
ATOM 2042 C CA . ILE A 1 272 ? 17.312 -30.109 -2.623 1 95.38 272 ILE A CA 1
ATOM 2043 C C . ILE A 1 272 ? 18.641 -29.547 -2.119 1 95.38 272 ILE A C 1
ATOM 2045 O O . ILE A 1 272 ? 18.672 -28.547 -1.394 1 95.38 272 ILE A O 1
ATOM 2049 N N . GLN A 1 273 ? 19.719 -30.172 -2.543 1 96.38 273 GLN A N 1
ATOM 2050 C CA . GLN A 1 273 ? 21.047 -29.703 -2.135 1 96.38 273 GLN A CA 1
ATOM 2051 C C . GLN A 1 273 ? 21.328 -28.297 -2.666 1 96.38 273 GLN A C 1
ATOM 2053 O O . GLN A 1 273 ? 21.906 -27.469 -1.967 1 96.38 273 GLN A O 1
ATOM 2058 N N . LEU A 1 274 ? 20.922 -28.047 -3.891 1 97.31 274 LEU A N 1
ATOM 2059 C CA . LEU A 1 274 ? 21.109 -26.734 -4.473 1 97.31 274 LEU A CA 1
ATOM 2060 C C . LEU A 1 274 ? 20.344 -25.672 -3.684 1 97.31 274 LEU A C 1
ATOM 2062 O O . LEU A 1 274 ? 20.828 -24.562 -3.479 1 97.31 274 LEU A O 1
ATOM 2066 N N . ILE A 1 275 ? 19.172 -26.016 -3.27 1 97.12 275 ILE A N 1
ATOM 2067 C CA . ILE A 1 275 ? 18.359 -25.094 -2.494 1 97.12 275 ILE A CA 1
ATOM 2068 C C . ILE A 1 275 ? 18.984 -24.859 -1.123 1 97.12 275 ILE A C 1
ATOM 2070 O O . ILE A 1 275 ? 19.016 -23.734 -0.627 1 97.12 275 ILE A O 1
ATOM 2074 N N . ASP A 1 276 ? 19.5 -25.891 -0.48 1 97.25 276 ASP A N 1
ATOM 2075 C CA . ASP A 1 276 ? 20.219 -25.766 0.785 1 97.25 276 ASP A CA 1
ATOM 2076 C C . ASP A 1 276 ? 21.422 -24.844 0.64 1 97.25 276 ASP A C 1
ATOM 2078 O O . ASP A 1 276 ? 21.703 -24.031 1.523 1 97.25 276 ASP A O 1
ATOM 2082 N N . ASP A 1 277 ? 22.125 -25.047 -0.473 1 97.69 277 ASP A N 1
ATOM 2083 C CA . ASP A 1 277 ? 23.281 -24.203 -0.731 1 97.69 277 ASP A CA 1
ATOM 2084 C C . ASP A 1 277 ? 22.859 -22.734 -0.906 1 97.69 277 ASP A C 1
ATOM 2086 O O . ASP A 1 277 ? 23.547 -21.828 -0.45 1 97.69 277 ASP A O 1
ATOM 2090 N N . LEU A 1 278 ? 21.719 -22.516 -1.586 1 97.75 278 LEU A N 1
ATOM 2091 C CA . LEU A 1 278 ? 21.188 -21.172 -1.748 1 97.75 278 LEU A CA 1
ATOM 2092 C C . LEU A 1 278 ? 20.875 -20.547 -0.394 1 97.75 278 LEU A C 1
ATOM 2094 O O . LEU A 1 278 ? 21.094 -19.344 -0.19 1 97.75 278 LEU A O 1
ATOM 2098 N N . VAL A 1 279 ? 20.266 -21.359 0.519 1 97.69 279 VAL A N 1
ATOM 2099 C CA . VAL A 1 279 ? 19.969 -20.875 1.862 1 97.69 279 VAL A CA 1
ATOM 2100 C C . VAL A 1 279 ? 21.234 -20.359 2.531 1 97.69 279 VAL A C 1
ATOM 2102 O O . VAL A 1 279 ? 21.266 -19.25 3.053 1 97.69 279 VAL A O 1
ATOM 2105 N N . SER A 1 280 ? 22.312 -21.156 2.465 1 97.31 280 SER A N 1
ATOM 2106 C CA . SER A 1 280 ? 23.578 -20.844 3.125 1 97.31 280 SER A CA 1
ATOM 2107 C C . SER A 1 280 ? 24.219 -19.594 2.525 1 97.31 280 SER A C 1
ATOM 2109 O O . SER A 1 280 ? 24.656 -18.703 3.256 1 97.31 280 SER A O 1
ATOM 2111 N N . VAL A 1 281 ? 24.219 -19.547 1.188 1 97.62 281 VAL A N 1
ATOM 2112 C CA . VAL A 1 281 ? 24.891 -18.438 0.517 1 97.62 281 VAL A CA 1
ATOM 2113 C C . VAL A 1 281 ? 24.094 -17.156 0.709 1 97.62 281 VAL A C 1
ATOM 2115 O O . VAL A 1 281 ? 24.672 -16.078 0.944 1 97.62 281 VAL A O 1
ATOM 2118 N N . THR A 1 282 ? 22.766 -17.219 0.586 1 97.81 282 THR A N 1
ATOM 2119 C CA . THR A 1 282 ? 21.922 -16.047 0.773 1 97.81 282 THR A CA 1
ATOM 2120 C C . THR A 1 282 ? 22.062 -15.492 2.188 1 97.81 282 THR A C 1
ATOM 2122 O O . THR A 1 282 ? 22.156 -14.281 2.379 1 97.81 282 THR A O 1
ATOM 2125 N N . SER A 1 283 ? 22.094 -16.359 3.197 1 96.5 283 SER A N 1
ATOM 2126 C CA . SER A 1 283 ? 22.297 -15.953 4.582 1 96.5 283 SER A CA 1
ATOM 2127 C C . SER A 1 283 ? 23.672 -15.297 4.773 1 96.5 283 SER A C 1
ATOM 2129 O O . SER A 1 283 ? 23.797 -14.32 5.52 1 96.5 283 SER A O 1
ATOM 2131 N N . ALA A 1 284 ? 24.688 -15.852 4.082 1 95.88 284 ALA A N 1
ATOM 2132 C CA . ALA A 1 284 ? 26.031 -15.297 4.188 1 95.88 284 ALA A CA 1
ATOM 2133 C C . ALA A 1 284 ? 26.109 -13.906 3.572 1 95.88 284 ALA A C 1
ATOM 2135 O O . ALA A 1 284 ? 26.734 -13 4.133 1 95.88 284 ALA A O 1
ATOM 2136 N N . VAL A 1 285 ? 25.453 -13.711 2.443 1 95.62 285 VAL A N 1
ATOM 2137 C CA . VAL A 1 285 ? 25.438 -12.398 1.803 1 95.62 285 VAL A CA 1
ATOM 2138 C C . VAL A 1 285 ? 24.672 -11.406 2.68 1 95.62 285 VAL A C 1
ATOM 2140 O O . VAL A 1 285 ? 25.109 -10.258 2.848 1 95.62 285 VAL A O 1
ATOM 2143 N N . ALA A 1 286 ? 23.562 -11.883 3.223 1 94.88 286 ALA A N 1
ATOM 2144 C CA . ALA A 1 286 ? 22.797 -11.039 4.125 1 94.88 286 ALA A CA 1
ATOM 2145 C C . ALA A 1 286 ? 23.641 -10.578 5.305 1 94.88 286 ALA A C 1
ATOM 2147 O O . ALA A 1 286 ? 23.594 -9.406 5.699 1 94.88 286 ALA A O 1
ATOM 2148 N N . ALA A 1 287 ? 24.422 -11.453 5.891 1 92.56 287 ALA A N 1
ATOM 2149 C CA . ALA A 1 287 ? 25.281 -11.156 7.035 1 92.56 287 ALA A CA 1
ATOM 2150 C C . ALA A 1 287 ? 26.344 -10.117 6.676 1 92.56 287 ALA A C 1
ATOM 2152 O O . ALA A 1 287 ? 26.703 -9.273 7.496 1 92.56 287 ALA A O 1
ATOM 2153 N N . ILE A 1 288 ? 26.875 -10.195 5.477 1 90.88 288 ILE A N 1
ATOM 2154 C CA . ILE A 1 288 ? 27.891 -9.258 5.023 1 90.88 288 ILE A CA 1
ATOM 2155 C C . ILE A 1 288 ? 27.297 -7.848 4.965 1 90.88 288 ILE A C 1
ATOM 2157 O O . ILE A 1 288 ? 27.938 -6.883 5.387 1 90.88 288 ILE A O 1
ATOM 2161 N N . TYR A 1 289 ? 26.047 -7.734 4.504 1 88.5 289 TYR A N 1
ATOM 2162 C CA . TYR A 1 289 ? 25.422 -6.426 4.371 1 88.5 289 TYR A CA 1
ATOM 2163 C C . TYR A 1 289 ? 24.938 -5.918 5.723 1 88.5 289 TYR A C 1
ATOM 2165 O O . TYR A 1 289 ? 24.812 -4.707 5.934 1 88.5 289 TYR A O 1
ATOM 2173 N N . ASP A 1 290 ? 24.672 -6.816 6.562 1 85.31 290 ASP A N 1
ATOM 2174 C CA . ASP A 1 290 ? 24.219 -6.426 7.895 1 85.31 290 ASP A CA 1
ATOM 2175 C C . ASP A 1 290 ? 25.375 -5.918 8.742 1 85.31 290 ASP A C 1
ATOM 2177 O O . ASP A 1 290 ? 25.188 -5.055 9.602 1 85.31 290 ASP A O 1
ATOM 2181 N N . ARG A 1 291 ? 26.438 -6.598 8.484 1 74.75 291 ARG A N 1
ATOM 2182 C CA . ARG A 1 291 ? 27.609 -6.211 9.273 1 74.75 291 ARG A CA 1
ATOM 2183 C C . ARG A 1 291 ? 28.25 -4.945 8.719 1 74.75 291 ARG A C 1
ATOM 2185 O O . ARG A 1 291 ? 28.172 -4.676 7.516 1 74.75 291 ARG A O 1
ATOM 2192 N N . ARG A 1 292 ? 28.562 -4.121 9.602 1 61.69 292 ARG A N 1
ATOM 2193 C CA . ARG A 1 292 ? 29.297 -2.881 9.336 1 61.69 292 ARG A CA 1
ATOM 2194 C C . ARG A 1 292 ? 30.781 -3.15 9.109 1 61.69 292 ARG A C 1
ATOM 2196 O O . ARG A 1 292 ? 31.375 -4 9.773 1 61.69 292 ARG A O 1
ATOM 2203 N N . GLY A 1 293 ? 31.406 -3.213 7.773 1 62.94 293 GLY A N 1
ATOM 2204 C CA . GLY A 1 293 ? 32.844 -3.215 7.645 1 62.94 293 GLY A CA 1
ATOM 2205 C C . GLY A 1 293 ? 33.344 -3.641 6.266 1 62.94 293 GLY A C 1
ATOM 2206 O O . GLY A 1 293 ? 33 -4.727 5.797 1 62.94 293 GLY A O 1
ATOM 2207 N N . ALA A 1 294 ? 33.875 -2.9 5.637 1 60.06 294 ALA A N 1
ATOM 2208 C CA . ALA A 1 294 ? 34.406 -3.041 4.289 1 60.06 294 ALA A CA 1
ATOM 2209 C C . ALA A 1 294 ? 35.438 -4.168 4.223 1 60.06 294 ALA A C 1
ATOM 2211 O O . ALA A 1 294 ? 35.5 -4.898 3.234 1 60.06 294 ALA A O 1
ATOM 2212 N N . ALA A 1 295 ? 36.219 -4.324 5.332 1 56.53 295 ALA A N 1
ATOM 2213 C CA . ALA A 1 295 ? 37.312 -5.281 5.297 1 56.53 295 ALA A CA 1
ATOM 2214 C C . ALA A 1 295 ? 36.781 -6.711 5.156 1 56.53 295 ALA A C 1
ATOM 2216 O O . ALA A 1 295 ? 37.344 -7.508 4.398 1 56.53 295 ALA A O 1
ATOM 2217 N N . SER A 1 296 ? 35.688 -6.957 5.754 1 65.38 296 SER A N 1
ATOM 2218 C CA . SER A 1 296 ? 35.125 -8.305 5.703 1 65.38 296 SER A CA 1
ATOM 2219 C C . SER A 1 296 ? 34.438 -8.578 4.355 1 65.38 296 SER A C 1
ATOM 2221 O O . SER A 1 296 ? 34.562 -9.68 3.82 1 65.38 296 SER A O 1
ATOM 2223 N N . GLU A 1 297 ? 34.156 -7.543 3.752 1 76.62 297 GLU A N 1
ATOM 2224 C CA . GLU A 1 297 ? 33.5 -7.676 2.455 1 76.62 297 GLU A CA 1
ATOM 2225 C C . GLU A 1 297 ? 34.5 -8.086 1.372 1 76.62 297 GLU A C 1
ATOM 2227 O O . GLU A 1 297 ? 34.188 -8.961 0.55 1 76.62 297 GLU A O 1
ATOM 2232 N N . ALA A 1 298 ? 35.625 -7.555 1.422 1 78.31 298 ALA A N 1
ATOM 2233 C CA . ALA A 1 298 ? 36.656 -7.797 0.406 1 78.31 298 ALA A CA 1
ATOM 2234 C C . ALA A 1 298 ? 37.125 -9.242 0.452 1 78.31 298 ALA A C 1
ATOM 2236 O O . ALA A 1 298 ? 37.5 -9.82 -0.578 1 78.31 298 ALA A O 1
ATOM 2237 N N . ALA A 1 299 ? 37.094 -9.773 1.602 1 82.56 299 ALA A N 1
ATOM 2238 C CA . ALA A 1 299 ? 37.562 -11.148 1.754 1 82.56 299 ALA A CA 1
ATOM 2239 C C . ALA A 1 299 ? 36.438 -12.148 1.535 1 82.56 299 ALA A C 1
ATOM 2241 O O . ALA A 1 299 ? 36.656 -13.227 0.967 1 82.56 299 ALA A O 1
ATOM 2242 N N . GLU A 1 300 ? 35.312 -11.805 1.884 1 88.81 300 GLU A N 1
ATOM 2243 C CA . GLU A 1 300 ? 34.219 -12.773 1.922 1 88.81 300 GLU A CA 1
ATOM 2244 C C . GLU A 1 300 ? 33.5 -12.828 0.583 1 88.81 300 GLU A C 1
ATOM 2246 O O . GLU A 1 300 ? 33 -13.883 0.192 1 88.81 300 GLU A O 1
ATOM 2251 N N . ILE A 1 301 ? 33.531 -11.812 -0.161 1 90.69 301 ILE A N 1
ATOM 2252 C CA . ILE A 1 301 ? 32.719 -11.734 -1.381 1 90.69 301 ILE A CA 1
ATOM 2253 C C . ILE A 1 301 ? 33.312 -12.656 -2.445 1 90.69 301 ILE A C 1
ATOM 2255 O O . ILE A 1 301 ? 32.594 -13.422 -3.08 1 90.69 301 ILE A O 1
ATOM 2259 N N . PRO A 1 302 ? 34.656 -12.672 -2.611 1 91.62 302 PRO A N 1
ATOM 2260 C CA . PRO A 1 302 ? 35.219 -13.578 -3.615 1 91.62 302 PRO A CA 1
ATOM 2261 C C . PRO A 1 302 ? 34.938 -15.047 -3.32 1 91.62 302 PRO A C 1
ATOM 2263 O O . PRO A 1 302 ? 34.719 -15.836 -4.242 1 91.62 302 PRO A O 1
ATOM 2266 N N . GLU A 1 303 ? 34.906 -15.391 -2.053 1 93.06 303 GLU A N 1
ATOM 2267 C CA . GLU A 1 303 ? 34.594 -16.766 -1.679 1 93.06 303 GLU A CA 1
ATOM 2268 C C . GLU A 1 303 ? 33.156 -17.109 -2.01 1 93.06 303 GLU A C 1
ATOM 2270 O O . GLU A 1 303 ? 32.875 -18.219 -2.459 1 93.06 303 GLU A O 1
ATOM 2275 N N . LEU A 1 304 ? 32.312 -16.234 -1.788 1 95.44 304 LEU A N 1
ATOM 2276 C CA . LEU A 1 304 ? 30.906 -16.438 -2.096 1 95.44 304 LEU A CA 1
ATOM 2277 C C . LEU A 1 304 ? 30.688 -16.531 -3.602 1 95.44 304 LEU A C 1
ATOM 2279 O O . LEU A 1 304 ? 29.859 -17.328 -4.066 1 95.44 304 LEU A O 1
ATOM 2283 N N . VAL A 1 305 ? 31.422 -15.711 -4.352 1 96.06 305 VAL A N 1
ATOM 2284 C CA . VAL A 1 305 ? 31.328 -15.758 -5.809 1 96.06 305 VAL A CA 1
ATOM 2285 C C . VAL A 1 305 ? 31.766 -17.141 -6.309 1 96.06 305 VAL A C 1
ATOM 2287 O O . VAL A 1 305 ? 31.109 -17.719 -7.168 1 96.06 305 VAL A O 1
ATOM 2290 N N . ARG A 1 306 ? 32.781 -17.719 -5.727 1 95.06 306 ARG A N 1
ATOM 2291 C CA . ARG A 1 306 ? 33.25 -19.047 -6.117 1 95.06 306 ARG A CA 1
ATOM 2292 C C . ARG A 1 306 ? 32.219 -20.109 -5.797 1 95.06 306 ARG A C 1
ATOM 2294 O O . ARG A 1 306 ? 32 -21.016 -6.598 1 95.06 306 ARG A O 1
ATOM 2301 N N . THR A 1 307 ? 31.672 -19.953 -4.625 1 96.44 307 THR A N 1
ATOM 2302 C CA . THR A 1 307 ? 30.641 -20.891 -4.223 1 96.44 307 THR A CA 1
ATOM 2303 C C . THR A 1 307 ? 29.453 -20.844 -5.176 1 96.44 307 THR A C 1
ATOM 2305 O O . THR A 1 307 ? 28.938 -21.875 -5.613 1 96.44 307 THR A O 1
ATOM 2308 N N . LEU A 1 308 ? 29.062 -19.656 -5.527 1 97.69 308 LEU A N 1
ATOM 2309 C CA . LEU A 1 308 ? 27.938 -19.453 -6.434 1 97.69 308 LEU A CA 1
ATOM 2310 C C . LEU A 1 308 ? 28.266 -19.969 -7.832 1 97.69 308 LEU A C 1
ATOM 2312 O O . LEU A 1 308 ? 27.406 -20.547 -8.5 1 97.69 308 LEU A O 1
ATOM 2316 N N . GLN A 1 309 ? 29.484 -19.781 -8.242 1 96.19 309 GLN A N 1
ATOM 2317 C CA . GLN A 1 309 ? 29.906 -20.297 -9.547 1 96.19 309 GLN A CA 1
ATOM 2318 C C . GLN A 1 309 ? 29.891 -21.812 -9.578 1 96.19 309 GLN A C 1
ATOM 2320 O O . GLN A 1 309 ? 29.5 -22.422 -10.586 1 96.19 309 GLN A O 1
ATOM 2325 N N . THR A 1 310 ? 30.328 -22.406 -8.5 1 96.06 310 THR A N 1
ATOM 2326 C CA . THR A 1 310 ? 30.266 -23.859 -8.391 1 96.06 310 THR A CA 1
ATOM 2327 C C . THR A 1 310 ? 28.812 -24.344 -8.445 1 96.06 310 THR A C 1
ATOM 2329 O O . THR A 1 310 ? 28.516 -25.328 -9.117 1 96.06 310 THR A O 1
ATOM 2332 N N . MET A 1 311 ? 27.922 -23.672 -7.758 1 96.94 311 MET A N 1
ATOM 2333 C CA . MET A 1 311 ? 26.5 -24 -7.789 1 96.94 311 MET A CA 1
ATOM 2334 C C . MET A 1 311 ? 25.938 -23.844 -9.195 1 96.94 311 MET A C 1
ATOM 2336 O O . MET A 1 311 ? 25.172 -24.688 -9.656 1 96.94 311 MET A O 1
ATOM 2340 N N . ALA A 1 312 ? 26.328 -22.734 -9.828 1 96.5 312 ALA A N 1
ATOM 2341 C CA . ALA A 1 312 ? 25.875 -22.453 -11.188 1 96.5 312 ALA A CA 1
ATOM 2342 C C . ALA A 1 312 ? 26.266 -23.578 -12.141 1 96.5 312 ALA A C 1
ATOM 2344 O O . ALA A 1 312 ? 25.469 -23.984 -12.992 1 96.5 312 ALA A O 1
ATOM 2345 N N . ALA A 1 313 ? 27.453 -24.141 -11.984 1 93.75 313 ALA A N 1
ATOM 2346 C CA . ALA A 1 313 ? 27.953 -25.219 -12.828 1 93.75 313 ALA A CA 1
ATOM 2347 C C . ALA A 1 313 ? 27.188 -26.516 -12.578 1 93.75 313 ALA A C 1
ATOM 2349 O O . ALA A 1 313 ? 27.016 -27.328 -13.484 1 93.75 313 ALA A O 1
ATOM 2350 N N . ARG A 1 314 ? 26.688 -26.656 -11.383 1 94.75 314 ARG A N 1
ATOM 2351 C CA . ARG A 1 314 ? 25.984 -27.875 -10.992 1 94.75 314 ARG A CA 1
ATOM 2352 C C . ARG A 1 314 ? 24.516 -27.797 -11.383 1 94.75 314 ARG A C 1
ATOM 2354 O O . ARG A 1 314 ? 23.828 -28.828 -11.445 1 94.75 314 ARG A O 1
ATOM 2361 N N . ALA A 1 315 ? 24.016 -26.594 -11.648 1 95.31 315 ALA A N 1
ATOM 2362 C CA . ALA A 1 315 ? 22.594 -26.391 -11.914 1 95.31 315 ALA A CA 1
ATOM 2363 C C . ALA A 1 315 ? 22.266 -26.625 -13.391 1 95.31 315 ALA A C 1
ATOM 2365 O O . ALA A 1 315 ? 21.734 -25.734 -14.055 1 95.31 315 ALA A O 1
ATOM 2366 N N . GLY A 1 316 ? 22.578 -27.828 -13.852 1 93.25 316 GLY A N 1
ATOM 2367 C CA . GLY A 1 316 ? 22.281 -28.203 -15.227 1 93.25 316 GLY A CA 1
ATOM 2368 C C . GLY A 1 316 ? 20.984 -28.984 -15.375 1 93.25 316 GLY A C 1
ATOM 2369 O O . GLY A 1 316 ? 20.297 -29.25 -14.391 1 93.25 316 GLY A O 1
ATOM 2370 N N . LEU A 1 317 ? 20.656 -29.359 -16.594 1 91.81 317 LEU A N 1
ATOM 2371 C CA . LEU A 1 317 ? 19.406 -30.016 -16.938 1 91.81 317 LEU A CA 1
ATOM 2372 C C . LEU A 1 317 ? 19.297 -31.375 -16.25 1 91.81 317 LEU A C 1
ATOM 2374 O O . LEU A 1 317 ? 18.203 -31.844 -15.961 1 91.81 317 LEU A O 1
ATOM 2378 N N . SER A 1 318 ? 20.406 -32 -15.992 1 92.69 318 SER A N 1
ATOM 2379 C CA . SER A 1 318 ? 20.453 -33.344 -15.406 1 92.69 318 SER A CA 1
ATOM 2380 C C . SER A 1 318 ? 19.828 -33.344 -14.016 1 92.69 318 SER A C 1
ATOM 2382 O O . SER A 1 318 ? 19.359 -34.375 -13.547 1 92.69 318 SER A O 1
ATOM 2384 N N . VAL A 1 319 ? 19.781 -32.219 -13.359 1 94.19 319 VAL A N 1
ATOM 2385 C CA . VAL A 1 319 ? 19.281 -32.094 -11.992 1 94.19 319 VAL A CA 1
ATOM 2386 C C . VAL A 1 319 ? 17.781 -32.375 -11.961 1 94.19 319 VAL A C 1
ATOM 2388 O O . VAL A 1 319 ? 17.266 -32.906 -10.977 1 94.19 319 VAL A O 1
ATOM 2391 N N . ALA A 1 320 ? 17.078 -32.031 -13 1 93.25 320 ALA A N 1
ATOM 2392 C CA . ALA A 1 320 ? 15.625 -32.188 -13.023 1 93.25 320 ALA A CA 1
ATOM 2393 C C . ALA A 1 320 ? 15.18 -33.094 -14.172 1 93.25 320 ALA A C 1
ATOM 2395 O O . ALA A 1 320 ? 14.016 -33.062 -14.57 1 93.25 320 ALA A O 1
ATOM 2396 N N . GLU A 1 321 ? 16.109 -33.844 -14.727 1 90.38 321 GLU A N 1
ATOM 2397 C CA . GLU A 1 321 ? 15.805 -34.688 -15.859 1 90.38 321 GLU A CA 1
ATOM 2398 C C . GLU A 1 321 ? 14.734 -35.719 -15.484 1 90.38 321 GLU A C 1
ATOM 2400 O O . GLU A 1 321 ? 14.82 -36.375 -14.445 1 90.38 321 GLU A O 1
ATOM 2405 N N . GLY A 1 322 ? 13.703 -35.844 -16.297 1 86.56 322 GLY A N 1
ATOM 2406 C CA . GLY A 1 322 ? 12.656 -36.844 -16.109 1 86.56 322 GLY A CA 1
ATOM 2407 C C . GLY A 1 322 ? 11.641 -36.438 -15.055 1 86.56 322 GLY A C 1
ATOM 2408 O O . GLY A 1 322 ? 10.719 -37.188 -14.75 1 86.56 322 GLY A O 1
ATOM 2409 N N . LYS A 1 323 ? 11.797 -35.344 -14.484 1 89.69 323 LYS A N 1
ATOM 2410 C CA . LYS A 1 323 ? 10.875 -34.906 -13.438 1 89.69 323 LYS A CA 1
ATOM 2411 C C . LYS A 1 323 ? 9.75 -34.062 -14.023 1 89.69 323 LYS A C 1
ATOM 2413 O O . LYS A 1 323 ? 9.773 -33.719 -15.203 1 89.69 323 LYS A O 1
ATOM 2418 N N . VAL A 1 324 ? 8.773 -33.812 -13.219 1 90.56 324 VAL A N 1
ATOM 2419 C CA . VAL A 1 324 ? 7.566 -33.094 -13.617 1 90.56 324 VAL A CA 1
ATOM 2420 C C . VAL A 1 324 ? 7.902 -31.641 -13.906 1 90.56 324 VAL A C 1
ATOM 2422 O O . VAL A 1 324 ? 9.008 -31.188 -13.594 1 90.56 324 VAL A O 1
ATOM 2425 N N . LEU A 1 325 ? 6.988 -30.891 -14.516 1 90.81 325 LEU A N 1
ATOM 2426 C CA . LEU A 1 325 ? 7.133 -29.5 -14.914 1 90.81 325 LEU A CA 1
ATOM 2427 C C . LEU A 1 325 ? 7.531 -28.625 -13.719 1 90.81 325 LEU A C 1
ATOM 2429 O O . LEU A 1 325 ? 8.422 -27.781 -13.828 1 90.81 325 LEU A O 1
ATOM 2433 N N . SER A 1 326 ? 6.84 -28.797 -12.578 1 92.19 326 SER A N 1
ATOM 2434 C CA . SER A 1 326 ? 7.121 -28 -11.391 1 92.19 326 SER A CA 1
ATOM 2435 C C . SER A 1 326 ? 8.578 -28.156 -10.961 1 92.19 326 SER A C 1
ATOM 2437 O O . SER A 1 326 ? 9.195 -27.188 -10.516 1 92.19 326 SER A O 1
ATOM 2439 N N . ALA A 1 327 ? 9.133 -29.297 -11.109 1 93.75 327 ALA A N 1
ATOM 2440 C CA . ALA A 1 327 ? 10.523 -29.531 -10.758 1 93.75 327 ALA A CA 1
ATOM 2441 C C . ALA A 1 327 ? 11.461 -28.781 -11.703 1 93.75 327 ALA A C 1
ATOM 2443 O O . ALA A 1 327 ? 12.516 -28.297 -11.289 1 93.75 327 ALA A O 1
ATOM 2444 N N . GLN A 1 328 ? 11.094 -28.766 -12.977 1 93.56 328 GLN A N 1
ATOM 2445 C CA . GLN A 1 328 ? 11.875 -28.031 -13.961 1 93.56 328 GLN A CA 1
ATOM 2446 C C . GLN A 1 328 ? 11.867 -26.531 -13.656 1 93.56 328 GLN A C 1
ATOM 2448 O O . GLN A 1 328 ? 12.898 -25.859 -13.781 1 93.56 328 GLN A O 1
ATOM 2453 N N . VAL A 1 329 ? 10.75 -26.031 -13.25 1 93.75 329 VAL A N 1
ATOM 2454 C CA . VAL A 1 329 ? 10.625 -24.609 -12.922 1 93.75 329 VAL A CA 1
ATOM 2455 C C . VAL A 1 329 ? 11.445 -24.297 -11.672 1 93.75 329 VAL A C 1
ATOM 2457 O O . VAL A 1 329 ? 12.086 -23.25 -11.602 1 93.75 329 VAL A O 1
ATOM 2460 N N . VAL A 1 330 ? 11.367 -25.156 -10.68 1 95.25 330 VAL A N 1
ATOM 2461 C CA . VAL A 1 330 ? 12.172 -24.969 -9.477 1 95.25 330 VAL A CA 1
ATOM 2462 C C . VAL A 1 330 ? 13.641 -24.844 -9.844 1 95.25 330 VAL A C 1
ATOM 2464 O O . VAL A 1 330 ? 14.367 -24.016 -9.289 1 95.25 330 VAL A O 1
ATOM 2467 N N . LEU A 1 331 ? 14.125 -25.703 -10.805 1 96.25 331 LEU A N 1
ATOM 2468 C CA . LEU A 1 331 ? 15.508 -25.625 -11.273 1 96.25 331 LEU A CA 1
ATOM 2469 C C . LEU A 1 331 ? 15.781 -24.281 -11.93 1 96.25 331 LEU A C 1
ATOM 2471 O O . LEU A 1 331 ? 16.797 -23.641 -11.648 1 96.25 331 LEU A O 1
ATOM 2475 N N . ALA A 1 332 ? 14.898 -23.828 -12.789 1 95.38 332 ALA A N 1
ATOM 2476 C CA . ALA A 1 332 ? 15.07 -22.562 -13.484 1 95.38 332 ALA A CA 1
ATOM 2477 C C . ALA A 1 332 ? 15.141 -21.391 -12.5 1 95.38 332 ALA A C 1
ATOM 2479 O O . ALA A 1 332 ? 15.961 -20.484 -12.664 1 95.38 332 ALA A O 1
ATOM 2480 N N . GLN A 1 333 ? 14.258 -21.406 -11.531 1 95.81 333 GLN A N 1
ATOM 2481 C CA . GLN A 1 333 ? 14.25 -20.344 -10.547 1 95.81 333 GLN A CA 1
ATOM 2482 C C . GLN A 1 333 ? 15.516 -20.375 -9.688 1 95.81 333 GLN A C 1
ATOM 2484 O O . GLN A 1 333 ? 16.016 -19.328 -9.273 1 95.81 333 GLN A O 1
ATOM 2489 N N . THR A 1 334 ? 15.977 -21.562 -9.359 1 97.56 334 THR A N 1
ATOM 2490 C CA . THR A 1 334 ? 17.234 -21.719 -8.648 1 97.56 334 THR A CA 1
ATOM 2491 C C . THR A 1 334 ? 18.375 -21.062 -9.43 1 97.56 334 THR A C 1
ATOM 2493 O O . THR A 1 334 ? 19.172 -20.312 -8.859 1 97.56 334 THR A O 1
ATOM 2496 N N . ARG A 1 335 ? 18.422 -21.328 -10.711 1 96.56 335 ARG A N 1
ATOM 2497 C CA . ARG A 1 335 ? 19.438 -20.766 -11.594 1 96.56 335 ARG A CA 1
ATOM 2498 C C . ARG A 1 335 ? 19.359 -19.234 -11.609 1 96.56 335 ARG A C 1
ATOM 2500 O O . ARG A 1 335 ? 20.375 -18.547 -11.555 1 96.56 335 ARG A O 1
ATOM 2507 N N . SER A 1 336 ? 18.109 -18.703 -11.648 1 96.44 336 SER A N 1
ATOM 2508 C CA . SER A 1 336 ? 17.891 -17.266 -11.664 1 96.44 336 SER A CA 1
ATOM 2509 C C . SER A 1 336 ? 18.391 -16.625 -10.375 1 96.44 336 SER A C 1
ATOM 2511 O O . SER A 1 336 ? 18.984 -15.539 -10.398 1 96.44 336 SER A O 1
ATOM 2513 N N . ILE A 1 337 ? 18.125 -17.25 -9.25 1 98.06 337 ILE A N 1
ATOM 2514 C CA . ILE A 1 337 ? 18.531 -16.719 -7.953 1 98.06 337 ILE A CA 1
ATOM 2515 C C . ILE A 1 337 ? 20.062 -16.719 -7.867 1 98.06 337 ILE A C 1
ATOM 2517 O O . ILE A 1 337 ? 20.656 -15.781 -7.32 1 98.06 337 ILE A O 1
ATOM 2521 N N . ILE A 1 338 ? 20.766 -17.75 -8.414 1 98.31 338 ILE A N 1
ATOM 2522 C CA . ILE A 1 338 ? 22.219 -17.812 -8.445 1 98.31 338 ILE A CA 1
ATOM 2523 C C . ILE A 1 338 ? 22.766 -16.609 -9.211 1 98.31 338 ILE A C 1
ATOM 2525 O O . ILE A 1 338 ? 23.688 -15.93 -8.742 1 98.31 338 ILE A O 1
ATOM 2529 N N . VAL A 1 339 ? 22.156 -16.297 -10.352 1 96.81 339 VAL A N 1
ATOM 2530 C CA . VAL A 1 339 ? 22.594 -15.18 -11.172 1 96.81 339 VAL A CA 1
ATOM 2531 C C . VAL A 1 339 ? 22.391 -13.875 -10.414 1 96.81 339 VAL A C 1
ATOM 2533 O O . VAL A 1 339 ? 23.266 -13.008 -10.391 1 96.81 339 VAL A O 1
ATOM 2536 N N . ASP A 1 340 ? 21.203 -13.734 -9.797 1 97.44 340 ASP A N 1
ATOM 2537 C CA . ASP A 1 340 ? 20.906 -12.531 -9.023 1 97.44 340 ASP A CA 1
ATOM 2538 C C . ASP A 1 340 ? 21.922 -12.328 -7.906 1 97.44 340 ASP A C 1
ATOM 2540 O O . ASP A 1 340 ? 22.406 -11.211 -7.695 1 97.44 340 ASP A O 1
ATOM 2544 N N . LEU A 1 341 ? 22.266 -13.406 -7.16 1 98.19 341 LEU A N 1
ATOM 2545 C CA . LEU A 1 341 ? 23.188 -13.305 -6.039 1 98.19 341 LEU A CA 1
ATOM 2546 C C . LEU A 1 341 ? 24.594 -12.992 -6.527 1 98.19 341 LEU A C 1
ATOM 2548 O O . LEU A 1 341 ? 25.344 -12.281 -5.859 1 98.19 341 LEU A O 1
ATOM 2552 N N . LEU A 1 342 ? 25.016 -13.523 -7.727 1 97.75 342 LEU A N 1
ATOM 2553 C CA . LEU A 1 342 ? 26.297 -13.172 -8.32 1 97.75 342 LEU A CA 1
ATOM 2554 C C . LEU A 1 342 ? 26.359 -11.688 -8.633 1 97.75 342 LEU A C 1
ATOM 2556 O O . LEU A 1 342 ? 27.406 -11.047 -8.414 1 97.75 342 LEU A O 1
ATOM 2560 N N . GLN A 1 343 ? 25.281 -11.172 -9.047 1 96.81 343 GLN A N 1
ATOM 2561 C CA . GLN A 1 343 ? 25.219 -9.742 -9.336 1 96.81 343 GLN A CA 1
ATOM 2562 C C . GLN A 1 343 ? 25.266 -8.914 -8.047 1 96.81 343 GLN A C 1
ATOM 2564 O O . GLN A 1 343 ? 25.859 -7.844 -8.016 1 96.81 343 GLN A O 1
ATOM 2569 N N . VAL A 1 344 ? 24.594 -9.383 -7.023 1 96.12 344 VAL A N 1
ATOM 2570 C CA . VAL A 1 344 ? 24.625 -8.711 -5.727 1 96.12 344 VAL A CA 1
ATOM 2571 C C . VAL A 1 344 ? 26.062 -8.672 -5.215 1 96.12 344 VAL A C 1
ATOM 2573 O O . VAL A 1 344 ? 26.469 -7.719 -4.543 1 96.12 344 VAL A O 1
ATOM 2576 N N . CYS A 1 345 ? 26.859 -9.695 -5.602 1 94.81 345 CYS A N 1
ATOM 2577 C CA . CYS A 1 345 ? 28.25 -9.781 -5.207 1 94.81 345 CYS A CA 1
ATOM 2578 C C . CYS A 1 345 ? 29.141 -8.992 -6.164 1 94.81 345 CYS A C 1
ATOM 2580 O O . CYS A 1 345 ? 30.375 -9.023 -6.055 1 94.81 345 CYS A O 1
ATOM 2582 N N . GLY A 1 346 ? 28.594 -8.391 -7.227 1 91.75 346 GLY A N 1
ATOM 2583 C CA . GLY A 1 346 ? 29.359 -7.426 -8.008 1 91.75 346 GLY A CA 1
ATOM 2584 C C . GLY A 1 346 ? 29.594 -7.867 -9.438 1 91.75 346 GLY A C 1
ATOM 2585 O O . GLY A 1 346 ? 30.172 -7.125 -10.234 1 91.75 346 GLY A O 1
ATOM 2586 N N . MET A 1 347 ? 29.078 -8.961 -9.797 1 93.56 347 MET A N 1
ATOM 2587 C CA . MET A 1 347 ? 29.297 -9.438 -11.156 1 93.56 347 MET A CA 1
ATOM 2588 C C . MET A 1 347 ? 28.328 -8.781 -12.133 1 93.56 347 MET A C 1
ATOM 2590 O O . MET A 1 347 ? 27.219 -8.422 -11.758 1 93.56 347 MET A O 1
ATOM 2594 N N . SER A 1 348 ? 28.812 -8.602 -13.344 1 93.25 348 SER A N 1
ATOM 2595 C CA . SER A 1 348 ? 27.906 -8.18 -14.398 1 93.25 348 SER A CA 1
ATOM 2596 C C . SER A 1 348 ? 26.906 -9.289 -14.727 1 93.25 348 SER A C 1
ATOM 2598 O O . SER A 1 348 ? 27.141 -10.461 -14.438 1 93.25 348 SER A O 1
ATOM 2600 N N . ARG A 1 349 ? 25.828 -9 -15.297 1 91.69 349 ARG A N 1
ATOM 2601 C CA . ARG A 1 349 ? 24.812 -9.984 -15.68 1 91.69 349 ARG A CA 1
ATOM 2602 C C . ARG A 1 349 ? 25.375 -11 -16.656 1 91.69 349 ARG A C 1
ATOM 2604 O O . ARG A 1 349 ? 25.156 -12.203 -16.516 1 91.69 349 ARG A O 1
ATOM 2611 N N . ALA A 1 350 ? 26.125 -10.492 -17.656 1 90.44 350 ALA A N 1
ATOM 2612 C CA . ALA A 1 350 ? 26.703 -11.359 -18.672 1 90.44 350 ALA A CA 1
ATOM 2613 C C . ALA A 1 350 ? 27.625 -12.398 -18.062 1 90.44 350 ALA A C 1
ATOM 2615 O O . ALA A 1 350 ? 27.547 -13.586 -18.375 1 90.44 350 ALA A O 1
ATOM 2616 N N . SER A 1 351 ? 28.453 -11.977 -17.125 1 92.88 351 SER A N 1
ATOM 2617 C CA . SER A 1 351 ? 29.406 -12.875 -16.484 1 92.88 351 SER A CA 1
ATOM 2618 C C . SER A 1 351 ? 28.672 -13.867 -15.57 1 92.88 351 SER A C 1
ATOM 2620 O O . SER A 1 351 ? 29.062 -15.031 -15.477 1 92.88 351 SER A O 1
ATOM 2622 N N . ALA A 1 352 ? 27.625 -13.422 -14.891 1 94.69 352 ALA A N 1
ATOM 2623 C CA . ALA A 1 352 ? 26.859 -14.289 -14 1 94.69 352 ALA A CA 1
ATOM 2624 C C . ALA A 1 352 ? 26.141 -15.383 -14.781 1 94.69 352 ALA A C 1
ATOM 2626 O O . ALA A 1 352 ? 26.188 -16.562 -14.398 1 94.69 352 ALA A O 1
ATOM 2627 N N . VAL A 1 353 ? 25.578 -15.047 -15.938 1 91.62 353 VAL A N 1
ATOM 2628 C CA . VAL A 1 353 ? 24.859 -16.016 -16.766 1 91.62 353 VAL A CA 1
ATOM 2629 C C . VAL A 1 353 ? 25.844 -17 -17.391 1 91.62 353 VAL A C 1
ATOM 2631 O O . VAL A 1 353 ? 25.547 -18.188 -17.5 1 91.62 353 VAL A O 1
ATOM 2634 N N . ALA A 1 354 ? 27.016 -16.5 -17.719 1 91.31 354 ALA A N 1
ATOM 2635 C CA . ALA A 1 354 ? 28.047 -17.328 -18.328 1 91.31 354 ALA A CA 1
ATOM 2636 C C . ALA A 1 354 ? 28.547 -18.391 -17.344 1 91.31 354 ALA A C 1
ATOM 2638 O O . ALA A 1 354 ? 29.125 -19.391 -17.75 1 91.31 354 ALA A O 1
ATOM 2639 N N . SER A 1 355 ? 28.25 -18.188 -16.047 1 92.38 355 SER A N 1
ATOM 2640 C CA . SER A 1 355 ? 28.688 -19.141 -15.031 1 92.38 355 SER A CA 1
ATOM 2641 C C . SER A 1 355 ? 27.75 -20.344 -14.961 1 92.38 355 SER A C 1
ATOM 2643 O O . SER A 1 355 ? 28.109 -21.375 -14.375 1 92.38 355 SER A O 1
ATOM 2645 N N . LEU A 1 356 ? 26.609 -20.281 -15.555 1 92.19 356 LEU A N 1
ATOM 2646 C CA . LEU A 1 356 ? 25.609 -21.328 -15.453 1 92.19 356 LEU A CA 1
ATOM 2647 C C . LEU A 1 356 ? 25.938 -22.484 -16.391 1 92.19 356 LEU A C 1
ATOM 2649 O O . LEU A 1 356 ? 26.453 -22.281 -17.484 1 92.19 356 LEU A O 1
ATOM 2653 N N . ALA A 1 357 ? 25.609 -23.688 -15.906 1 88.19 357 ALA A N 1
ATOM 2654 C CA . ALA A 1 357 ? 25.609 -24.828 -16.812 1 88.19 357 ALA A CA 1
ATOM 2655 C C . ALA A 1 357 ? 24.703 -24.562 -18.016 1 88.19 357 ALA A C 1
ATOM 2657 O O . ALA A 1 357 ? 23.625 -23.969 -17.875 1 88.19 357 ALA A O 1
ATOM 2658 N N . LEU A 1 358 ? 25.109 -24.984 -19.156 1 83.62 358 LEU A N 1
ATOM 2659 C CA . LEU A 1 358 ? 24.406 -24.688 -20.391 1 83.62 358 LEU A CA 1
ATOM 2660 C C . LEU A 1 358 ? 23.094 -25.453 -20.469 1 83.62 358 LEU A C 1
ATOM 2662 O O . LEU A 1 358 ? 23.016 -26.609 -20.047 1 83.62 358 LEU A O 1
ATOM 2666 N N . THR A 1 359 ? 22.078 -24.797 -20.938 1 83.69 359 THR A N 1
ATOM 2667 C CA . THR A 1 359 ? 20.766 -25.422 -21.109 1 83.69 359 THR A CA 1
ATOM 2668 C C . THR A 1 359 ? 20.266 -25.266 -22.531 1 83.69 359 THR A C 1
ATOM 2670 O O . THR A 1 359 ? 19.156 -25.688 -22.859 1 83.69 359 THR A O 1
ATOM 2673 N N . SER A 1 360 ? 21.094 -24.594 -23.328 1 82.69 360 SER A N 1
ATOM 2674 C CA . SER A 1 360 ? 20.797 -24.375 -24.734 1 82.69 360 SER A CA 1
ATOM 2675 C C . SER A 1 360 ? 21.984 -24.766 -25.625 1 82.69 360 SER A C 1
ATOM 2677 O O . SER A 1 360 ? 23.125 -24.75 -25.172 1 82.69 360 SER A O 1
ATOM 2679 N N . GLU A 1 361 ? 21.688 -25.094 -26.812 1 81.19 361 GLU A N 1
ATOM 2680 C CA . GLU A 1 361 ? 22.734 -25.438 -27.766 1 81.19 361 GLU A CA 1
ATOM 2681 C C . GLU A 1 361 ? 23.391 -24.188 -28.344 1 81.19 361 GLU A C 1
ATOM 2683 O O . GLU A 1 361 ? 24.5 -24.25 -28.859 1 81.19 361 GLU A O 1
ATOM 2688 N N . SER A 1 362 ? 22.719 -23 -28.188 1 80.69 362 SER A N 1
ATOM 2689 C CA . SER A 1 362 ? 23.234 -21.734 -28.703 1 80.69 362 SER A CA 1
ATOM 2690 C C . SER A 1 362 ? 23.172 -20.641 -27.625 1 80.69 362 SER A C 1
ATOM 2692 O O . SER A 1 362 ? 22.5 -19.625 -27.797 1 80.69 362 SER A O 1
ATOM 2694 N N . PRO A 1 363 ? 24.016 -20.828 -26.672 1 79.75 363 PRO A N 1
ATOM 2695 C CA . PRO A 1 363 ? 23.969 -19.859 -25.578 1 79.75 363 PRO A CA 1
ATOM 2696 C C . PRO A 1 363 ? 24.5 -18.484 -25.984 1 79.75 363 PRO A C 1
ATOM 2698 O O . PRO A 1 363 ? 25.516 -18.391 -26.688 1 79.75 363 PRO A O 1
ATOM 2701 N N . ALA A 1 364 ? 23.828 -17.484 -25.641 1 78.94 364 ALA A N 1
ATOM 2702 C CA . ALA A 1 364 ? 24.281 -16.109 -25.906 1 78.94 364 ALA A CA 1
ATOM 2703 C C . ALA A 1 364 ? 25.578 -15.812 -25.172 1 78.94 364 ALA A C 1
ATOM 2705 O O . ALA A 1 364 ? 26.422 -15.047 -25.641 1 78.94 364 ALA A O 1
ATOM 2706 N N . TYR A 1 365 ? 25.672 -16.453 -24 1 79.94 365 TYR A N 1
ATOM 2707 C CA . TYR A 1 365 ? 26.859 -16.297 -23.172 1 79.94 365 TYR A CA 1
ATOM 2708 C C . TYR A 1 365 ? 27.562 -17.625 -22.984 1 79.94 365 TYR A C 1
ATOM 2710 O O . TYR A 1 365 ? 27.109 -18.469 -22.203 1 79.94 365 TYR A O 1
ATOM 2718 N N . PRO A 1 366 ? 28.641 -17.812 -23.656 1 76.06 366 PRO A N 1
ATOM 2719 C CA . PRO A 1 366 ? 29.344 -19.094 -23.562 1 76.06 366 PRO A CA 1
ATOM 2720 C C . PRO A 1 366 ? 29.844 -19.391 -22.156 1 76.06 366 PRO A C 1
ATOM 2722 O O . PRO A 1 366 ? 30.094 -18.453 -21.391 1 76.06 366 PRO A O 1
ATOM 2725 N N . SER A 1 367 ? 29.75 -20.656 -21.766 1 75.56 367 SER A N 1
ATOM 2726 C CA . SER A 1 367 ? 30.078 -21.094 -20.422 1 75.56 367 SER A CA 1
ATOM 2727 C C . SER A 1 367 ? 31.531 -20.781 -20.078 1 75.56 367 SER A C 1
ATOM 2729 O O . SER A 1 367 ? 32.438 -20.984 -20.906 1 75.56 367 SER A O 1
ATOM 2731 N N . GLU A 1 368 ? 31.656 -20.078 -19.047 1 68.69 368 GLU A N 1
ATOM 2732 C CA . GLU A 1 368 ? 32.969 -19.859 -18.5 1 68.69 368 GLU A CA 1
ATOM 2733 C C . GLU A 1 368 ? 33.312 -20.906 -17.422 1 68.69 368 GLU A C 1
ATOM 2735 O O . GLU A 1 368 ? 34.188 -20.688 -16.594 1 68.69 368 GLU A O 1
ATOM 2740 N N . ILE A 1 369 ? 32.5 -22.062 -17.484 1 62.34 369 ILE A N 1
ATOM 2741 C CA . ILE A 1 369 ? 32.781 -23.078 -16.484 1 62.34 369 ILE A CA 1
ATOM 2742 C C . ILE A 1 369 ? 34.25 -23.516 -16.578 1 62.34 369 ILE A C 1
ATOM 2744 O O . ILE A 1 369 ? 34.688 -23.953 -17.641 1 62.34 369 ILE A O 1
ATOM 2748 N N . ARG A 1 370 ? 35 -23.047 -15.773 1 51.91 370 ARG A N 1
ATOM 2749 C CA . ARG A 1 370 ? 36.406 -23.391 -15.617 1 51.91 370 ARG A CA 1
ATOM 2750 C C . ARG A 1 370 ? 36.594 -24.875 -15.297 1 51.91 370 ARG A C 1
ATOM 2752 O O . ARG A 1 370 ? 36.062 -25.359 -14.289 1 51.91 370 ARG A O 1
ATOM 2759 N N . ASP A 1 371 ? 36.344 -25.719 -16.344 1 40.03 371 ASP A N 1
ATOM 2760 C CA . ASP A 1 371 ? 36.875 -27.047 -16.078 1 40.03 371 ASP A CA 1
ATOM 2761 C C . ASP A 1 371 ? 38.219 -26.969 -15.32 1 40.03 371 ASP A C 1
ATOM 2763 O O . ASP A 1 371 ? 39.188 -26.438 -15.844 1 40.03 371 ASP A O 1
ATOM 2767 N N . ASP A 1 372 ? 38.188 -26.625 -14.227 1 36.38 372 ASP A N 1
ATOM 2768 C CA . ASP A 1 372 ? 39.5 -26.891 -13.664 1 36.38 372 ASP A CA 1
ATOM 2769 C C . ASP A 1 372 ? 39.906 -28.344 -13.906 1 36.38 372 ASP A C 1
ATOM 2771 O O . ASP A 1 372 ? 39.312 -29.266 -13.352 1 36.38 372 ASP A O 1
ATOM 2775 N N . PRO A 1 373 ? 40.5 -28.672 -15.078 1 36.06 373 PRO A N 1
ATOM 2776 C CA . PRO A 1 373 ? 41.156 -29.969 -15.211 1 36.06 373 PRO A CA 1
ATOM 2777 C C . PRO A 1 373 ? 42.062 -30.312 -14.016 1 36.06 373 PRO A C 1
ATOM 2779 O O . PRO A 1 373 ? 42.469 -31.453 -13.859 1 36.06 373 PRO A O 1
ATOM 2782 N N . ASN A 1 374 ? 42.844 -29.359 -13.508 1 32.25 374 ASN A N 1
ATOM 2783 C CA . ASN A 1 374 ? 43.906 -29.75 -12.586 1 32.25 374 ASN A CA 1
ATOM 2784 C C . ASN A 1 374 ? 43.344 -30.25 -11.258 1 32.25 374 ASN A C 1
ATOM 2786 O O . ASN A 1 374 ? 44.094 -30.578 -10.344 1 32.25 374 ASN A O 1
ATOM 2790 N N . HIS A 1 375 ? 42.156 -29.969 -10.641 1 25.56 375 HIS A N 1
ATOM 2791 C CA . HIS A 1 375 ? 42.031 -30.875 -9.508 1 25.56 375 HIS A CA 1
ATOM 2792 C C . HIS A 1 375 ? 41.344 -32.188 -9.914 1 25.56 375 HIS A C 1
ATOM 2794 O O . HIS A 1 375 ? 40.406 -32.156 -10.711 1 25.56 375 HIS A O 1
ATOM 2800 N N . MET B 1 1 ? 0.385 24.719 -21.484 1 65.69 1 MET B N 1
ATOM 2801 C CA . MET B 1 1 ? -0.971 24.203 -21.688 1 65.69 1 MET B CA 1
ATOM 2802 C C . MET B 1 1 ? -1.173 22.891 -20.969 1 65.69 1 MET B C 1
ATOM 2804 O O . MET B 1 1 ? -2.176 22.688 -20.266 1 65.69 1 MET B O 1
ATOM 2808 N N . LEU B 1 2 ? -0.079 22.109 -21.047 1 72.75 2 LEU B N 1
ATOM 2809 C CA . LEU B 1 2 ? -0.19 20.781 -20.469 1 72.75 2 LEU B CA 1
ATOM 2810 C C . LEU B 1 2 ? -0.211 20.875 -18.938 1 72.75 2 LEU B C 1
ATOM 2812 O O . LEU B 1 2 ? -0.977 20.156 -18.281 1 72.75 2 LEU B O 1
ATOM 2816 N N . TRP B 1 3 ? 0.45 21.938 -18.516 1 77.38 3 TRP B N 1
ATOM 2817 C CA . TRP B 1 3 ? 0.493 22.062 -17.062 1 77.38 3 TRP B CA 1
ATOM 2818 C C . TRP B 1 3 ? -0.846 22.562 -16.516 1 77.38 3 TRP B C 1
ATOM 2820 O O . TRP B 1 3 ? -1.302 22.094 -15.469 1 77.38 3 TRP B O 1
ATOM 2830 N N . MET B 1 4 ? -1.577 23.406 -17.328 1 82.88 4 MET B N 1
ATOM 2831 C CA . MET B 1 4 ? -2.873 23.922 -16.891 1 82.88 4 MET B CA 1
ATOM 2832 C C . MET B 1 4 ? -3.936 22.828 -16.922 1 82.88 4 MET B C 1
ATOM 2834 O O . MET B 1 4 ? -4.789 22.766 -16.031 1 82.88 4 MET B O 1
ATOM 2838 N N . ARG B 1 5 ? -3.801 22.062 -17.891 1 84.5 5 ARG B N 1
ATOM 2839 C CA . ARG B 1 5 ? -4.758 20.969 -18 1 84.5 5 ARG B CA 1
ATOM 2840 C C . ARG B 1 5 ? -4.586 19.984 -16.859 1 84.5 5 ARG B C 1
ATOM 2842 O O . ARG B 1 5 ? -5.566 19.484 -16.297 1 84.5 5 ARG B O 1
ATOM 2849 N N . LYS B 1 6 ? -3.4 19.672 -16.562 1 83.44 6 LYS B N 1
ATOM 2850 C CA . LYS B 1 6 ? -3.133 18.766 -15.445 1 83.44 6 LYS B CA 1
ATOM 2851 C C . LYS B 1 6 ? -3.635 19.359 -14.125 1 83.44 6 LYS B C 1
ATOM 2853 O O . LYS B 1 6 ? -4.176 18.625 -13.289 1 83.44 6 LYS B O 1
ATOM 2858 N N . GLY B 1 7 ? -3.432 20.656 -14.031 1 86.12 7 GLY B N 1
ATOM 2859 C CA . GLY B 1 7 ? -3.92 21.328 -12.836 1 86.12 7 GLY B CA 1
ATOM 2860 C C . GLY B 1 7 ? -5.434 21.312 -12.719 1 86.12 7 GLY B C 1
ATOM 2861 O O . GLY B 1 7 ? -5.973 21.078 -11.633 1 86.12 7 GLY B O 1
ATOM 2862 N N . TYR B 1 8 ? -6.02 21.469 -13.852 1 87.75 8 TYR B N 1
ATOM 2863 C CA . TYR B 1 8 ? -7.477 21.453 -13.891 1 87.75 8 TYR B CA 1
ATOM 2864 C C . TYR B 1 8 ? -8.023 20.062 -13.555 1 87.75 8 TYR B C 1
ATOM 2866 O O . TYR B 1 8 ? -9.008 19.938 -12.828 1 87.75 8 TYR B O 1
ATOM 2874 N N . GLN B 1 9 ? -7.457 19.125 -14.023 1 83.56 9 GLN B N 1
ATOM 2875 C CA . GLN B 1 9 ? -7.871 17.75 -13.742 1 83.56 9 GLN B CA 1
ATOM 2876 C C . GLN B 1 9 ? -7.695 17.406 -12.266 1 83.56 9 GLN B C 1
ATOM 2878 O O . GLN B 1 9 ? -8.531 16.719 -11.68 1 83.56 9 GLN B O 1
ATOM 2883 N N . ARG B 1 10 ? -6.629 17.844 -11.742 1 83.62 10 ARG B N 1
ATOM 2884 C CA . ARG B 1 10 ? -6.398 17.609 -10.32 1 83.62 10 ARG B CA 1
ATOM 2885 C C . ARG B 1 10 ? -7.504 18.234 -9.477 1 83.62 10 ARG B C 1
ATOM 2887 O O . ARG B 1 10 ? -8.008 17.594 -8.547 1 83.62 10 ARG B O 1
ATOM 2894 N N . VAL B 1 11 ? -7.848 19.453 -9.844 1 87.62 11 VAL B N 1
ATOM 2895 C CA . VAL B 1 11 ? -8.859 20.188 -9.086 1 87.62 11 VAL B CA 1
ATOM 2896 C C . VAL B 1 11 ? -10.219 19.531 -9.273 1 87.62 11 VAL B C 1
ATOM 2898 O O . VAL B 1 11 ? -11 19.406 -8.328 1 87.62 11 VAL B O 1
ATOM 2901 N N . GLN B 1 12 ? -10.453 19.156 -10.438 1 82.38 12 GLN B N 1
ATOM 2902 C CA . GLN B 1 12 ? -11.727 18.516 -10.727 1 82.38 12 GLN B CA 1
ATOM 2903 C C . GLN B 1 12 ? -11.891 17.219 -9.922 1 82.38 12 GLN B C 1
ATOM 2905 O O . GLN B 1 12 ? -12.961 16.953 -9.375 1 82.38 12 GLN B O 1
ATOM 2910 N N . HIS B 1 13 ? -10.914 16.516 -9.805 1 74.12 13 HIS B N 1
ATOM 2911 C CA . HIS B 1 13 ? -10.977 15.242 -9.086 1 74.12 13 HIS B CA 1
ATOM 2912 C C . HIS B 1 13 ? -10.93 15.453 -7.578 1 74.12 13 HIS B C 1
ATOM 2914 O O . HIS B 1 13 ? -11.438 14.625 -6.816 1 74.12 13 HIS B O 1
ATOM 2920 N N . GLY B 1 14 ? -10.398 16.594 -7.207 1 80.62 14 GLY B N 1
ATOM 2921 C CA . GLY B 1 14 ? -10.219 16.844 -5.781 1 80.62 14 GLY B CA 1
ATOM 2922 C C . GLY B 1 14 ? -11.195 17.859 -5.219 1 80.62 14 GLY B C 1
ATOM 2923 O O . GLY B 1 14 ? -11.109 18.219 -4.043 1 80.62 14 GLY B O 1
ATOM 2924 N N . LEU B 1 15 ? -12.148 18.219 -6.039 1 85.75 15 LEU B N 1
ATOM 2925 C CA . LEU B 1 15 ? -13.031 19.312 -5.648 1 85.75 15 LEU B CA 1
ATOM 2926 C C . LEU B 1 15 ? -13.828 18.953 -4.402 1 85.75 15 LEU B C 1
ATOM 2928 O O . LEU B 1 15 ? -14.008 19.781 -3.514 1 85.75 15 LEU B O 1
ATOM 2932 N N . LEU B 1 16 ? -14.273 17.812 -4.363 1 82.75 16 LEU B N 1
ATOM 2933 C CA . LEU B 1 16 ? -15.047 17.391 -3.201 1 82.75 16 LEU B CA 1
ATOM 2934 C C . LEU B 1 16 ? -14.18 17.391 -1.943 1 82.75 16 LEU B C 1
ATOM 2936 O O . LEU B 1 16 ? -14.625 17.844 -0.884 1 82.75 16 LEU B O 1
ATOM 2940 N N . SER B 1 17 ? -13 16.859 -2.115 1 83.19 17 SER B N 1
ATOM 2941 C CA . SER B 1 17 ? -12.07 16.844 -0.991 1 83.19 17 SER B CA 1
ATOM 2942 C C . SER B 1 17 ? -11.727 18.266 -0.543 1 83.19 17 SER B C 1
ATOM 2944 O O . SER B 1 17 ? -11.594 18.516 0.654 1 83.19 17 SER B O 1
ATOM 2946 N N . ILE B 1 18 ? -11.602 19.172 -1.493 1 90.31 18 ILE B N 1
ATOM 2947 C CA . ILE B 1 18 ? -11.281 20.562 -1.21 1 90.31 18 ILE B CA 1
ATOM 2948 C C . ILE B 1 18 ? -12.414 21.203 -0.405 1 90.31 18 ILE B C 1
ATOM 2950 O O . ILE B 1 18 ? -12.164 21.875 0.594 1 90.31 18 ILE B O 1
ATOM 2954 N N . VAL B 1 19 ? -13.602 20.891 -0.812 1 90.44 19 VAL B N 1
ATOM 2955 C CA . VAL B 1 19 ? -14.766 21.453 -0.132 1 90.44 19 VAL B CA 1
ATOM 2956 C C . VAL B 1 19 ? -14.875 20.859 1.271 1 90.44 19 VAL B C 1
ATOM 2958 O O . VAL B 1 19 ? -15.117 21.578 2.24 1 90.44 19 VAL B O 1
ATOM 2961 N N . GLN B 1 20 ? -14.688 19.625 1.372 1 88.12 20 GLN B N 1
ATOM 2962 C CA . GLN B 1 20 ? -14.789 18.938 2.654 1 88.12 20 GLN B CA 1
ATOM 2963 C C . GLN B 1 20 ? -13.742 19.438 3.639 1 88.12 20 GLN B C 1
ATOM 2965 O O . GLN B 1 20 ? -14.047 19.703 4.805 1 88.12 20 GLN B O 1
ATOM 2970 N N . MET B 1 21 ? -12.562 19.578 3.174 1 90.88 21 MET B N 1
ATOM 2971 C CA . MET B 1 21 ? -11.477 20.047 4.031 1 90.88 21 MET B CA 1
ATOM 2972 C C . MET B 1 21 ? -11.742 21.469 4.512 1 90.88 21 MET B C 1
ATOM 2974 O O . MET B 1 21 ? -11.516 21.797 5.68 1 90.88 21 MET B O 1
ATOM 2978 N N . SER B 1 22 ? -12.242 22.234 3.582 1 93.5 22 SER B N 1
ATOM 2979 C CA . SER B 1 22 ? -12.508 23.641 3.918 1 93.5 22 SER B CA 1
ATOM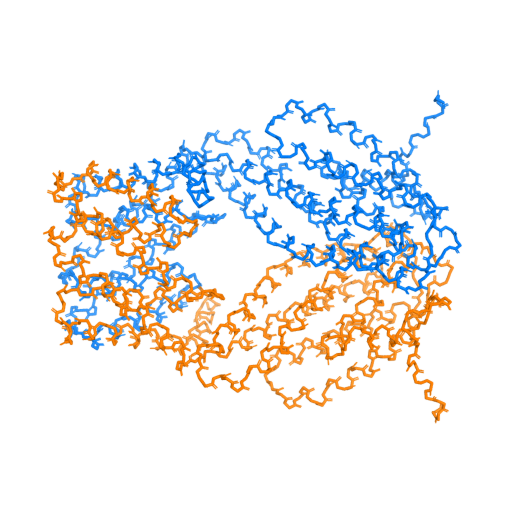 2980 C C . SER B 1 22 ? -13.648 23.75 4.918 1 93.5 22 SER B C 1
ATOM 2982 O O . SER B 1 22 ? -13.57 24.547 5.863 1 93.5 22 SER B O 1
ATOM 2984 N N . VAL B 1 23 ? -14.633 23.062 4.715 1 92.25 23 VAL B N 1
ATOM 2985 C CA . VAL B 1 23 ? -15.781 23.094 5.609 1 92.25 23 VAL B CA 1
ATOM 2986 C C . VAL B 1 23 ? -15.391 22.531 6.977 1 92.25 23 VAL B C 1
ATOM 2988 O O . VAL B 1 23 ? -15.773 23.078 8.016 1 92.25 23 VAL B O 1
ATOM 2991 N N . ALA B 1 24 ? -14.648 21.422 7.008 1 93.5 24 ALA B N 1
ATOM 2992 C CA . ALA B 1 24 ? -14.195 20.828 8.258 1 93.5 24 ALA B CA 1
ATOM 2993 C C . ALA B 1 24 ? -13.328 21.812 9.047 1 93.5 24 ALA B C 1
ATOM 2995 O O . ALA B 1 24 ? -13.469 21.938 10.266 1 93.5 24 ALA B O 1
ATOM 2996 N N . ALA B 1 25 ? -12.461 22.469 8.328 1 94.25 25 ALA B N 1
ATOM 2997 C CA . ALA B 1 25 ? -11.602 23.469 8.961 1 94.25 25 ALA B CA 1
ATOM 2998 C C . ALA B 1 25 ? -12.422 24.609 9.555 1 94.25 25 ALA B C 1
ATOM 3000 O O . ALA B 1 25 ? -12.18 25.031 10.688 1 94.25 25 ALA B O 1
ATOM 3001 N N . GLY B 1 26 ? -13.43 25.078 8.766 1 93.56 26 GLY B N 1
ATOM 3002 C CA . GLY B 1 26 ? -14.297 26.141 9.234 1 93.56 26 GLY B CA 1
ATOM 3003 C C . GLY B 1 26 ? -15.133 25.75 10.438 1 93.56 26 GLY B C 1
ATOM 3004 O O . GLY B 1 26 ? -15.297 26.531 11.375 1 93.56 26 GLY B O 1
ATOM 3005 N N . LEU B 1 27 ? -15.609 24.625 10.406 1 94.62 27 LEU B N 1
ATOM 3006 C CA . LEU B 1 27 ? -16.453 24.156 11.5 1 94.62 27 LEU B CA 1
ATOM 3007 C C . LEU B 1 27 ? -15.617 23.922 12.766 1 94.62 27 LEU B C 1
ATOM 3009 O O . LEU B 1 27 ? -16.078 24.203 13.875 1 94.62 27 LEU B O 1
ATOM 3013 N N . ALA B 1 28 ? -14.469 23.312 12.586 1 95.19 28 ALA B N 1
ATOM 3014 C CA . ALA B 1 28 ? -13.578 23.125 13.727 1 95.19 28 ALA B CA 1
ATOM 3015 C C . ALA B 1 28 ? -13.234 24.469 14.375 1 95.19 28 ALA B C 1
ATOM 3017 O O . ALA B 1 28 ? -13.195 24.578 15.602 1 95.19 28 ALA B O 1
ATOM 3018 N N . TYR B 1 29 ? -12.953 25.469 13.531 1 93.81 29 TYR B N 1
ATOM 3019 C CA . TYR B 1 29 ? -12.656 26.812 14.016 1 93.81 29 TYR B CA 1
ATOM 3020 C C . TYR B 1 29 ? -13.859 27.406 14.727 1 93.81 29 TYR B C 1
ATOM 3022 O O . TYR B 1 29 ? -13.719 28.047 15.781 1 93.81 29 TYR B O 1
ATOM 3030 N N . PHE B 1 30 ? -15.023 27.234 14.242 1 93.81 30 PHE B N 1
ATOM 3031 C CA . PHE B 1 30 ? -16.25 27.766 14.812 1 93.81 30 PHE B CA 1
ATOM 3032 C C . PHE B 1 30 ? -16.5 27.188 16.203 1 93.81 30 PHE B C 1
ATOM 3034 O O . PHE B 1 30 ? -16.812 27.922 17.141 1 93.81 30 PHE B O 1
ATOM 3041 N N . VAL B 1 31 ? -16.344 25.938 16.281 1 94.75 31 VAL B N 1
ATOM 3042 C CA . VAL B 1 31 ? -16.594 25.266 17.547 1 94.75 31 VAL B CA 1
ATOM 3043 C C . VAL B 1 31 ? -15.578 25.734 18.594 1 94.75 31 VAL B C 1
ATOM 3045 O O . VAL B 1 31 ? -15.945 26.016 19.734 1 94.75 31 VAL B O 1
ATOM 3048 N N . ALA B 1 32 ? -14.383 25.766 18.188 1 92.69 32 ALA B N 1
ATOM 3049 C CA . ALA B 1 32 ? -13.336 26.172 19.125 1 92.69 32 ALA B CA 1
ATOM 3050 C C . ALA B 1 32 ? -13.484 27.641 19.5 1 92.69 32 ALA B C 1
ATOM 3052 O O . ALA B 1 32 ? -13.289 28.016 20.672 1 92.69 32 ALA B O 1
ATOM 3053 N N . LEU B 1 33 ? -13.82 28.469 18.578 1 88.94 33 LEU B N 1
ATOM 3054 C CA . LEU B 1 33 ? -13.891 29.906 18.797 1 88.94 33 LEU B CA 1
ATOM 3055 C C . LEU B 1 33 ? -15.18 30.297 19.5 1 88.94 33 LEU B C 1
ATOM 3057 O O . LEU B 1 33 ? -15.156 31 20.516 1 88.94 33 LEU B O 1
ATOM 3061 N N . ASP B 1 34 ? -16.25 29.875 18.953 1 89.44 34 ASP B N 1
ATOM 3062 C CA . ASP B 1 34 ? -17.547 30.406 19.391 1 89.44 34 ASP B CA 1
ATOM 3063 C C . ASP B 1 34 ? -18.156 29.516 20.469 1 89.44 34 ASP B C 1
ATOM 3065 O O . ASP B 1 34 ? -18.891 30 21.344 1 89.44 34 ASP B O 1
ATOM 3069 N N . PHE B 1 35 ? -17.938 28.328 20.375 1 90.69 35 PHE B N 1
ATOM 3070 C CA . PHE B 1 35 ? -18.562 27.422 21.344 1 90.69 35 PHE B CA 1
ATOM 3071 C C . PHE B 1 35 ? -17.688 27.281 22.578 1 90.69 35 PHE B C 1
ATOM 3073 O O . PHE B 1 35 ? -18.188 27.312 23.703 1 90.69 35 PHE B O 1
ATOM 3080 N N . LEU B 1 36 ? -16.422 27.125 22.422 1 91.44 36 LEU B N 1
ATOM 3081 C CA . LEU B 1 36 ? -15.531 26.906 23.562 1 91.44 36 LEU B CA 1
ATOM 3082 C C . LEU B 1 36 ? -14.82 28.203 23.938 1 91.44 36 LEU B C 1
ATOM 3084 O O . LEU B 1 36 ? -14.211 28.281 25.016 1 91.44 36 LEU B O 1
ATOM 3088 N N . HIS B 1 37 ? -14.938 29.219 23.156 1 89.94 37 HIS B N 1
ATOM 3089 C CA . HIS B 1 37 ? -14.414 30.547 23.406 1 89.94 37 HIS B CA 1
ATOM 3090 C C . HIS B 1 37 ? -12.906 30.516 23.609 1 89.94 37 HIS B C 1
ATOM 3092 O O . HIS B 1 37 ? -12.391 31.156 24.531 1 89.94 37 HIS B O 1
ATOM 3098 N N . HIS B 1 38 ? -12.289 29.688 22.844 1 87.25 38 HIS B N 1
ATOM 3099 C CA . HIS B 1 38 ? -10.836 29.688 22.875 1 87.25 38 HIS B CA 1
ATOM 3100 C C . HIS B 1 38 ? -10.273 30.859 22.078 1 87.25 38 HIS B C 1
ATOM 3102 O O . HIS B 1 38 ? -10.891 31.328 21.125 1 87.25 38 HIS B O 1
ATOM 3108 N N . THR B 1 39 ? -9.148 31.328 22.719 1 80.31 39 THR B N 1
ATOM 3109 C CA . THR B 1 39 ? -8.5 32.469 22.062 1 80.31 39 THR B CA 1
ATOM 3110 C C . THR B 1 39 ? -7.562 31.969 20.953 1 80.31 39 THR B C 1
ATOM 3112 O O . THR B 1 39 ? -6.621 31.219 21.219 1 80.31 39 THR B O 1
ATOM 3115 N N . LYS B 1 40 ? -7.801 32.312 19.625 1 80.94 40 LYS B N 1
ATOM 3116 C CA . LYS B 1 40 ? -6.969 32.031 18.453 1 80.94 40 LYS B CA 1
ATOM 3117 C C . LYS B 1 40 ? -6.77 30.531 18.281 1 80.94 40 LYS B C 1
ATOM 3119 O O . LYS B 1 40 ? -5.637 30.047 18.266 1 80.94 40 LYS B O 1
ATOM 3124 N N . PRO B 1 41 ? -7.875 29.812 18.109 1 87.81 41 PRO B N 1
ATOM 3125 C CA . PRO B 1 41 ? -7.793 28.359 18.031 1 87.81 41 PRO B CA 1
ATOM 3126 C C . PRO B 1 41 ? -7.328 27.859 16.672 1 87.81 41 PRO B C 1
ATOM 3128 O O . PRO B 1 41 ? -8.008 27.047 16.047 1 87.81 41 PRO B O 1
ATOM 3131 N N . PHE B 1 42 ? -6.105 28.219 16.266 1 85.5 42 PHE B N 1
ATOM 3132 C CA . PHE B 1 42 ? -5.586 27.891 14.938 1 85.5 42 PHE B CA 1
ATOM 3133 C C . PHE B 1 42 ? -5.246 26.422 14.844 1 85.5 42 PHE B C 1
ATOM 3135 O O . PHE B 1 42 ? -5.148 25.859 13.742 1 85.5 42 PHE B O 1
ATOM 3142 N N . PHE B 1 43 ? -5.121 25.688 15.977 1 87.44 43 PHE B N 1
ATOM 3143 C CA . PHE B 1 43 ? -4.781 24.266 15.953 1 87.44 43 PHE B CA 1
ATOM 3144 C C . PHE B 1 43 ? -5.969 23.438 15.484 1 87.44 43 PHE B C 1
ATOM 3146 O O . PHE B 1 43 ? -5.793 22.344 14.938 1 87.44 43 PHE B O 1
ATOM 3153 N N . ALA B 1 44 ? -7.137 23.984 15.719 1 92 44 ALA B N 1
ATOM 3154 C CA . ALA B 1 44 ? -8.336 23.219 15.359 1 92 44 ALA B CA 1
ATOM 3155 C C . ALA B 1 44 ? -8.438 23.047 13.844 1 92 44 ALA B C 1
ATOM 3157 O O . ALA B 1 44 ? -8.461 21.922 13.344 1 92 44 ALA B O 1
ATOM 3158 N N . PRO B 1 45 ? -8.461 24.156 13.102 1 92.5 45 PRO B N 1
ATOM 3159 C CA . PRO B 1 45 ? -8.523 23.984 11.648 1 92.5 45 PRO B CA 1
ATOM 3160 C C . PRO B 1 45 ? -7.27 23.328 11.078 1 92.5 45 PRO B C 1
ATOM 3162 O O . PRO B 1 45 ? -7.352 22.578 10.102 1 92.5 45 PRO B O 1
ATOM 3165 N N . MET B 1 46 ? -6.102 23.578 11.617 1 90.81 46 MET B N 1
ATOM 3166 C CA . MET B 1 46 ? -4.863 22.969 11.156 1 90.81 46 MET B CA 1
ATOM 3167 C C . MET B 1 46 ? -4.93 21.438 11.305 1 90.81 46 MET B C 1
ATOM 3169 O O . MET B 1 46 ? -4.555 20.719 10.383 1 90.81 46 MET B O 1
ATOM 3173 N N . ALA B 1 47 ? -5.395 21 12.461 1 90.75 47 ALA B N 1
ATOM 3174 C CA . ALA B 1 47 ? -5.508 19.562 12.719 1 90.75 47 ALA B CA 1
ATOM 3175 C C . ALA B 1 47 ? -6.484 18.906 11.742 1 90.75 47 ALA B C 1
ATOM 3177 O O . ALA B 1 47 ? -6.262 17.781 11.297 1 90.75 47 ALA B O 1
ATOM 3178 N N . ALA B 1 48 ? -7.52 19.625 11.453 1 91.62 48 ALA B N 1
ATOM 3179 C CA . ALA B 1 48 ? -8.508 19.094 10.523 1 91.62 48 ALA B CA 1
ATOM 3180 C C . ALA B 1 48 ? -7.895 18.891 9.133 1 91.62 48 ALA B C 1
ATOM 3182 O O . ALA B 1 48 ? -8.109 17.844 8.5 1 91.62 48 ALA B O 1
ATOM 3183 N N . ILE B 1 49 ? -7.18 19.828 8.672 1 90.38 49 ILE B N 1
ATOM 3184 C CA . ILE B 1 49 ? -6.562 19.781 7.352 1 90.38 49 ILE B CA 1
ATOM 3185 C C . ILE B 1 49 ? -5.52 18.672 7.305 1 90.38 49 ILE B C 1
ATOM 3187 O O . ILE B 1 49 ? -5.449 17.922 6.332 1 90.38 49 ILE B O 1
ATOM 3191 N N . ILE B 1 50 ? -4.66 18.562 8.344 1 86.69 50 ILE B N 1
ATOM 3192 C CA . ILE B 1 50 ? -3.629 17.531 8.398 1 86.69 50 ILE B CA 1
ATOM 3193 C C . ILE B 1 50 ? -4.281 16.141 8.375 1 86.69 50 ILE B C 1
ATOM 3195 O O . ILE B 1 50 ? -3.855 15.258 7.633 1 86.69 50 ILE B O 1
ATOM 3199 N N . MET B 1 51 ? -5.348 16.016 9.086 1 84.81 51 MET B N 1
ATOM 3200 C CA . MET B 1 51 ? -6.043 14.727 9.195 1 84.81 51 MET B CA 1
ATOM 3201 C C . MET B 1 51 ? -6.641 14.32 7.848 1 84.81 51 MET B C 1
ATOM 3203 O O . MET B 1 51 ? -6.52 13.172 7.434 1 84.81 51 MET B O 1
ATOM 3207 N N . LEU B 1 52 ? -7.27 15.188 7.266 1 83.25 52 LEU B N 1
ATOM 3208 C CA . LEU B 1 52 ? -7.965 14.875 6.02 1 83.25 52 LEU B CA 1
ATOM 3209 C C . LEU B 1 52 ? -6.977 14.773 4.863 1 83.25 52 LEU B C 1
ATOM 3211 O O . LEU B 1 52 ? -7.293 14.188 3.824 1 83.25 52 LEU B O 1
ATOM 3215 N N . GLY B 1 53 ? -5.848 15.359 4.945 1 78.44 53 GLY B N 1
ATOM 3216 C CA . GLY B 1 53 ? -4.824 15.281 3.914 1 78.44 53 GLY B CA 1
ATOM 3217 C C . GLY B 1 53 ? -4.02 14 3.963 1 78.44 53 GLY B C 1
ATOM 3218 O O . GLY B 1 53 ? -3.303 13.672 3.014 1 78.44 53 GLY B O 1
ATOM 3219 N N . LEU B 1 54 ? -4.129 13.234 5.051 1 74.25 54 LEU B N 1
ATOM 3220 C CA . LEU B 1 54 ? -3.393 11.984 5.191 1 74.25 54 LEU B CA 1
ATOM 3221 C C . LEU B 1 54 ? -3.947 10.914 4.254 1 74.25 54 LEU B C 1
ATOM 3223 O O . LEU B 1 54 ? -5.164 10.82 4.066 1 74.25 54 LEU B O 1
ATOM 3227 N N . ASN B 1 55 ? -3.148 10.375 3.371 1 61.75 55 ASN B N 1
ATOM 3228 C CA . ASN B 1 55 ? -3.551 9.352 2.414 1 61.75 55 ASN B CA 1
ATOM 3229 C C . ASN B 1 55 ? -3.529 7.961 3.043 1 61.75 55 ASN B C 1
ATOM 3231 O O . ASN B 1 55 ? -3.875 6.973 2.391 1 61.75 55 ASN B O 1
ATOM 3235 N N . SER B 1 56 ? -3.262 7.859 4.254 1 61.81 56 SER B N 1
ATOM 3236 C CA . SER B 1 56 ? -2.844 6.531 4.691 1 61.81 56 SER B CA 1
ATOM 3237 C C . SER B 1 56 ? -3.992 5.785 5.363 1 61.81 56 SER B C 1
ATOM 3239 O O . SER B 1 56 ? -4.98 6.395 5.773 1 61.81 56 SER B O 1
ATOM 3241 N N . GLY B 1 57 ? -4.09 4.484 5.141 1 61.56 57 GLY B N 1
ATOM 3242 C CA . GLY B 1 57 ? -4.938 3.477 5.762 1 61.56 57 GLY B CA 1
ATOM 3243 C C . GLY B 1 57 ? -4.895 3.512 7.277 1 61.56 57 GLY B C 1
ATOM 3244 O O . GLY B 1 57 ? -5.547 2.703 7.941 1 61.56 57 GLY B O 1
ATOM 3245 N N . ASN B 1 58 ? -4.23 4.457 7.867 1 73.44 58 ASN B N 1
ATOM 3246 C CA . ASN B 1 58 ? -4.191 4.484 9.328 1 73.44 58 ASN B CA 1
ATOM 3247 C C . ASN B 1 58 ? -4.551 5.863 9.875 1 73.44 58 ASN B C 1
ATOM 3249 O O . ASN B 1 58 ? -3.881 6.371 10.773 1 73.44 58 ASN B O 1
ATOM 3253 N N . ARG B 1 59 ? -5.625 6.387 9.43 1 75.38 59 ARG B N 1
ATOM 3254 C CA . ARG B 1 59 ? -5.988 7.762 9.758 1 75.38 59 ARG B CA 1
ATOM 3255 C C . ARG B 1 59 ? -6.312 7.906 11.242 1 75.38 59 ARG B C 1
ATOM 3257 O O . ARG B 1 59 ? -6.027 8.938 11.852 1 75.38 59 ARG B O 1
ATOM 3264 N N . LEU B 1 60 ? -6.883 6.898 11.805 1 79.06 60 LEU B N 1
ATOM 3265 C CA . LEU B 1 60 ? -7.254 6.973 13.211 1 79.06 60 LEU B CA 1
ATOM 3266 C C . LEU B 1 60 ? -6.012 6.98 14.102 1 79.06 60 LEU B C 1
ATOM 3268 O O . LEU B 1 60 ? -5.953 7.723 15.078 1 79.06 60 LEU B O 1
ATOM 3272 N N . LYS B 1 61 ? -5.16 6.117 13.766 1 83.44 61 LYS B N 1
ATOM 3273 C CA . LYS B 1 61 ? -3.902 6.109 14.508 1 83.44 61 LYS B CA 1
ATOM 3274 C C . LYS B 1 61 ? -3.17 7.441 14.359 1 83.44 61 LYS B C 1
ATOM 3276 O O . LYS B 1 61 ? -2.633 7.973 15.336 1 83.44 61 LYS B O 1
ATOM 3281 N N . LYS B 1 62 ? -3.242 7.996 13.227 1 82.06 62 LYS B N 1
ATOM 3282 C CA . LYS B 1 62 ? -2.561 9.258 12.953 1 82.06 62 LYS B CA 1
ATOM 3283 C C . LYS B 1 62 ? -3.248 10.414 13.664 1 82.06 62 LYS B C 1
ATOM 3285 O O . LYS B 1 62 ? -2.59 11.367 14.094 1 82.06 62 LYS B O 1
ATOM 3290 N N . ALA B 1 63 ? -4.578 10.234 13.773 1 81.44 63 ALA B N 1
ATOM 3291 C CA . ALA B 1 63 ? -5.32 11.25 14.516 1 81.44 63 ALA B CA 1
ATOM 3292 C C . ALA B 1 63 ? -4.855 11.305 15.969 1 81.44 63 ALA B C 1
ATOM 3294 O O . ALA B 1 63 ? -4.688 12.391 16.531 1 81.44 63 ALA B O 1
ATOM 3295 N N . VAL B 1 64 ? -4.668 10.172 16.516 1 84.81 64 VAL B N 1
ATOM 3296 C CA . VAL B 1 64 ? -4.215 10.094 17.906 1 84.81 64 VAL B CA 1
ATOM 3297 C C . VAL B 1 64 ? -2.791 10.633 18.016 1 84.81 64 VAL B C 1
ATOM 3299 O O . VAL B 1 64 ? -2.48 11.391 18.938 1 84.81 64 VAL B O 1
ATOM 3302 N N . GLU B 1 65 ? -2.053 10.281 17.094 1 87.25 65 GLU B N 1
ATOM 3303 C CA . GLU B 1 65 ? -0.666 10.742 17.078 1 87.25 65 GLU B CA 1
ATOM 3304 C C . GLU B 1 65 ? -0.583 12.258 16.938 1 87.25 65 GLU B C 1
ATOM 3306 O O . GLU B 1 65 ? 0.226 12.906 17.594 1 87.25 65 GLU B O 1
ATOM 3311 N N . LEU B 1 66 ? -1.361 12.758 16.094 1 85.69 66 LEU B N 1
ATOM 3312 C CA . LEU B 1 66 ? -1.412 14.203 15.883 1 85.69 66 LEU B CA 1
ATOM 3313 C C . LEU B 1 66 ? -1.832 14.93 17.156 1 85.69 66 LEU B C 1
ATOM 3315 O O . LEU B 1 66 ? -1.22 15.93 17.531 1 85.69 66 LEU B O 1
ATOM 3319 N N . SER B 1 67 ? -2.914 14.414 17.797 1 84.75 67 SER B N 1
ATOM 3320 C CA . SER B 1 67 ? -3.443 15.047 19 1 84.75 67 SER B CA 1
ATOM 3321 C C . SER B 1 67 ? -2.436 14.984 20.156 1 84.75 67 SER B C 1
ATOM 3323 O O . SER B 1 67 ? -2.238 15.977 20.859 1 84.75 67 SER B O 1
ATOM 3325 N N . ILE B 1 68 ? -1.769 13.891 20.312 1 86.81 68 ILE B N 1
ATOM 3326 C CA . ILE B 1 68 ? -0.771 13.727 21.359 1 86.81 68 ILE B CA 1
ATOM 3327 C C . ILE B 1 68 ? 0.441 14.609 21.062 1 86.81 68 ILE B C 1
ATOM 3329 O O . ILE B 1 68 ? 0.964 15.273 21.969 1 86.81 68 ILE B O 1
ATOM 3333 N N . GLY B 1 69 ? 0.774 14.539 19.797 1 88.25 69 GLY B N 1
ATOM 3334 C CA . GLY B 1 69 ? 1.907 15.367 19.406 1 88.25 69 GLY B CA 1
ATOM 3335 C C . GLY B 1 69 ? 1.673 16.844 19.656 1 88.25 69 GLY B C 1
ATOM 3336 O O . GLY B 1 69 ? 2.543 17.531 20.188 1 88.25 69 GLY B O 1
ATOM 3337 N N . CYS B 1 70 ? 0.623 17.312 19.328 1 84.38 70 CYS B N 1
ATOM 3338 C CA . CYS B 1 70 ? 0.274 18.703 19.531 1 84.38 70 CYS B CA 1
ATOM 3339 C C . CYS B 1 70 ? 0.255 19.047 21.016 1 84.38 70 CYS B C 1
ATOM 3341 O O . CYS B 1 70 ? 0.757 20.094 21.438 1 84.38 70 CYS B O 1
ATOM 3343 N N . SER B 1 71 ? -0.398 18.219 21.766 1 84 71 SER B N 1
ATOM 3344 C CA . SER B 1 71 ? -0.484 18.438 23.203 1 84 71 SER B CA 1
ATOM 3345 C C . SER B 1 71 ? 0.901 18.484 23.844 1 84 71 SER B C 1
ATOM 3347 O O . SER B 1 71 ? 1.194 19.375 24.641 1 84 71 SER B O 1
ATOM 3349 N N . LEU B 1 72 ? 1.715 17.562 23.469 1 87.5 72 LEU B N 1
ATOM 3350 C CA . LEU B 1 72 ? 3.066 17.5 24.016 1 87.5 72 LEU B CA 1
ATOM 3351 C C . LEU B 1 72 ? 3.893 18.703 23.562 1 87.5 72 LEU B C 1
ATOM 3353 O O . LEU B 1 72 ? 4.66 19.266 24.344 1 87.5 72 LEU B O 1
ATOM 3357 N N . GLY B 1 73 ? 3.746 19.016 22.297 1 86.69 73 GLY B N 1
ATOM 3358 C CA . GLY B 1 73 ? 4.477 20.172 21.781 1 86.69 73 GLY B CA 1
ATOM 3359 C C . GLY B 1 73 ? 4.105 21.469 22.469 1 86.69 73 GLY B C 1
ATOM 3360 O O . GLY B 1 73 ? 4.984 22.234 22.875 1 86.69 73 GLY B O 1
ATOM 3361 N N . VAL B 1 74 ? 2.92 21.672 22.609 1 81.25 74 VAL B N 1
ATOM 3362 C CA . VAL B 1 74 ? 2.426 22.875 23.25 1 81.25 74 VAL B CA 1
ATOM 3363 C C . VAL B 1 74 ? 2.838 22.875 24.719 1 81.25 74 VAL B C 1
ATOM 3365 O O . VAL B 1 74 ? 3.307 23.891 25.25 1 81.25 74 VAL B O 1
ATOM 3368 N N . GLY B 1 75 ? 2.562 21.781 25.391 1 82 75 GLY B N 1
ATOM 3369 C CA . GLY B 1 75 ? 2.924 21.656 26.797 1 82 75 GLY B CA 1
ATOM 3370 C C . GLY B 1 75 ? 4.398 21.906 27.047 1 82 75 GLY B C 1
ATOM 3371 O O . GLY B 1 75 ? 4.758 22.641 27.969 1 82 75 GLY B O 1
ATOM 3372 N N . LEU B 1 76 ? 5.223 21.312 26.266 1 83.56 76 LEU B N 1
ATOM 3373 C CA . LEU B 1 76 ? 6.664 21.469 26.422 1 83.56 76 LEU B CA 1
ATOM 3374 C C . LEU B 1 76 ? 7.102 22.891 26.078 1 83.56 76 LEU B C 1
ATOM 3376 O O . LEU B 1 76 ? 7.996 23.438 26.719 1 83.56 76 LEU B O 1
ATOM 3380 N N . GLY B 1 77 ? 6.539 23.422 25.031 1 81.12 77 GLY B N 1
ATOM 3381 C CA . GLY B 1 77 ? 6.836 24.812 24.703 1 81.12 77 GLY B CA 1
ATOM 3382 C C . GLY B 1 77 ? 6.516 25.781 25.828 1 81.12 77 GLY B C 1
ATOM 3383 O O . GLY B 1 77 ? 7.332 26.625 26.172 1 81.12 77 GLY B O 1
ATOM 3384 N N . ASP B 1 78 ? 5.387 25.547 26.391 1 77.81 78 ASP B N 1
ATOM 3385 C CA . ASP B 1 78 ? 4.941 26.422 27.469 1 77.81 78 ASP B CA 1
ATOM 3386 C C . ASP B 1 78 ? 5.836 26.266 28.703 1 77.81 78 ASP B C 1
ATOM 3388 O O . ASP B 1 78 ? 6.207 27.25 29.328 1 77.81 78 ASP B O 1
ATOM 3392 N N . PHE B 1 79 ? 6.051 25.078 29 1 80.88 79 PHE B N 1
ATOM 3393 C CA . PHE B 1 79 ? 6.844 24.781 30.188 1 80.88 79 PHE B CA 1
ATOM 3394 C C . PHE B 1 79 ? 8.25 25.359 30.062 1 80.88 79 PHE B C 1
ATOM 3396 O O . PHE B 1 79 ? 8.781 25.938 31 1 80.88 79 PHE B O 1
ATOM 3403 N N . LEU B 1 80 ? 8.859 25.219 28.984 1 79.94 80 LEU B N 1
ATOM 3404 C CA . LEU B 1 80 ? 10.242 25.625 28.781 1 79.94 80 LEU B CA 1
ATOM 3405 C C . LEU B 1 80 ? 10.359 27.141 28.688 1 79.94 80 LEU B C 1
ATOM 3407 O O . LEU B 1 80 ? 11.258 27.734 29.266 1 79.94 80 LEU B O 1
ATOM 3411 N N . ILE B 1 81 ? 9.461 27.75 28 1 76.88 81 ILE B N 1
ATOM 3412 C CA . ILE B 1 81 ? 9.516 29.203 27.859 1 76.88 81 ILE B CA 1
ATOM 3413 C C . ILE B 1 81 ? 9.203 29.859 29.188 1 76.88 81 ILE B C 1
ATOM 3415 O O . ILE B 1 81 ? 9.773 30.906 29.516 1 76.88 81 ILE B O 1
ATOM 3419 N N . TYR B 1 82 ? 8.344 29.25 29.891 1 76.81 82 TYR B N 1
ATOM 3420 C CA . TYR B 1 82 ? 8.039 29.781 31.219 1 76.81 82 TYR B CA 1
ATOM 3421 C C . TYR B 1 82 ? 9.281 29.75 32.094 1 76.81 82 TYR B C 1
ATOM 3423 O O . TYR B 1 82 ? 9.5 30.672 32.906 1 76.81 82 TYR B O 1
ATOM 3431 N N . GLY B 1 83 ? 10.07 28.797 31.922 1 79.31 83 GLY B N 1
ATOM 3432 C CA . GLY B 1 83 ? 11.219 28.625 32.812 1 79.31 83 GLY B CA 1
ATOM 3433 C C . GLY B 1 83 ? 12.453 29.359 32.312 1 79.31 83 GLY B C 1
ATOM 3434 O O . GLY B 1 83 ? 13.164 29.969 33.125 1 79.31 83 GLY B O 1
ATOM 3435 N N . ILE B 1 84 ? 12.695 29.328 31 1 80.25 84 ILE B N 1
ATOM 3436 C CA . ILE B 1 84 ? 14.008 29.781 30.547 1 80.25 84 ILE B CA 1
ATOM 3437 C C . ILE B 1 84 ? 13.859 31.031 29.688 1 80.25 84 ILE B C 1
ATOM 3439 O O . ILE B 1 84 ? 14.852 31.672 29.344 1 80.25 84 ILE B O 1
ATOM 3443 N N . GLY B 1 85 ? 12.68 31.516 29.422 1 77.94 85 GLY B N 1
ATOM 3444 C CA . GLY B 1 85 ? 12.477 32.719 28.609 1 77.94 85 GLY B CA 1
ATOM 3445 C C . GLY B 1 85 ? 12.5 32.438 27.125 1 77.94 85 GLY B C 1
ATOM 3446 O O . GLY B 1 85 ? 12.422 31.266 26.703 1 77.94 85 GLY B O 1
ATOM 3447 N N . SER B 1 86 ? 12.43 33.562 26.344 1 76.06 86 SER B N 1
ATOM 3448 C CA . SER B 1 86 ? 12.367 33.469 24.891 1 76.06 86 SER B CA 1
ATOM 3449 C C . SER B 1 86 ? 13.695 33.875 24.25 1 76.06 86 SER B C 1
ATOM 3451 O O . SER B 1 86 ? 14.406 34.719 24.766 1 76.06 86 SER B O 1
ATOM 3453 N N . GLY B 1 87 ? 14.273 33.125 23.281 1 80.81 87 GLY B N 1
ATOM 3454 C CA . GLY B 1 87 ? 15.516 33.375 22.562 1 80.81 87 GLY B CA 1
ATOM 3455 C C . GLY B 1 87 ? 15.883 32.25 21.609 1 80.81 87 GLY B C 1
ATOM 3456 O O . GLY B 1 87 ? 15.148 31.281 21.469 1 80.81 87 GLY B O 1
ATOM 3457 N N . TYR B 1 88 ? 16.891 32.5 20.844 1 84.38 88 TYR B N 1
ATOM 3458 C CA . TYR B 1 88 ? 17.281 31.547 19.812 1 84.38 88 TYR B CA 1
ATOM 3459 C C . TYR B 1 88 ? 17.859 30.281 20.438 1 84.38 88 TYR B C 1
ATOM 3461 O O . TYR B 1 88 ? 17.609 29.172 19.938 1 84.38 88 TYR B O 1
ATOM 3469 N N . TRP B 1 89 ? 18.688 30.438 21.562 1 86.88 89 TRP B N 1
ATOM 3470 C CA . TRP B 1 89 ? 19.234 29.219 22.156 1 86.88 89 TRP B CA 1
ATOM 3471 C C . TRP B 1 89 ? 18.172 28.484 22.969 1 86.88 89 TRP B C 1
ATOM 3473 O O . TRP B 1 89 ? 18.203 27.25 23.078 1 86.88 89 TRP B O 1
ATOM 3483 N N . GLN B 1 90 ? 17.219 29.219 23.547 1 88.75 90 GLN B N 1
ATOM 3484 C CA . GLN B 1 90 ? 16.094 28.594 24.25 1 88.75 90 GLN B CA 1
ATOM 3485 C C . GLN B 1 90 ? 15.227 27.781 23.297 1 88.75 90 GLN B C 1
ATOM 3487 O O . GLN B 1 90 ? 14.75 26.703 23.656 1 88.75 90 GLN B O 1
ATOM 3492 N N . LEU B 1 91 ? 15.047 28.391 22.125 1 89.88 91 LEU B N 1
ATOM 3493 C CA . LEU B 1 91 ? 14.266 27.688 21.125 1 89.88 91 LEU B CA 1
ATOM 3494 C C . LEU B 1 91 ? 14.961 26.391 20.703 1 89.88 91 LEU B C 1
ATOM 3496 O O . LEU B 1 91 ? 14.312 25.359 20.562 1 89.88 91 LEU B O 1
ATOM 3500 N N . ALA B 1 92 ? 16.266 26.5 20.5 1 92.38 92 ALA B N 1
ATOM 3501 C CA . ALA B 1 92 ? 1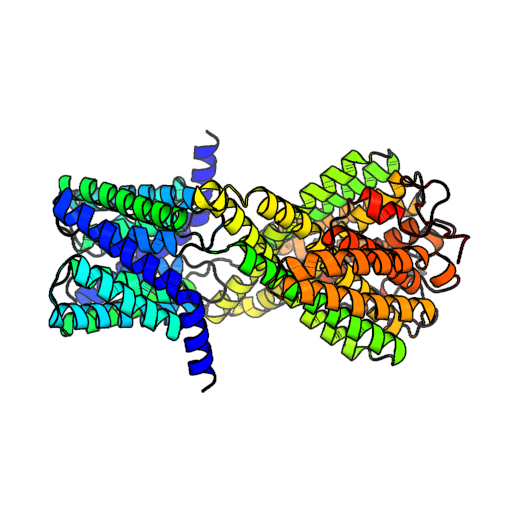7.031 25.328 20.109 1 92.38 92 ALA B CA 1
ATOM 3502 C C . ALA B 1 92 ? 16.906 24.234 21.172 1 92.38 92 ALA B C 1
ATOM 3504 O O . ALA B 1 92 ? 16.766 23.047 20.844 1 92.38 92 ALA B O 1
ATOM 3505 N N . LEU B 1 93 ? 17 24.594 22.344 1 91.88 93 LEU B N 1
ATOM 3506 C CA . LEU B 1 93 ? 16.891 23.641 23.453 1 91.88 93 LEU B CA 1
ATOM 3507 C C . LEU B 1 93 ? 15.477 23.062 23.516 1 91.88 93 LEU B C 1
ATOM 3509 O O . LEU B 1 93 ? 15.305 21.859 23.781 1 91.88 93 LEU B O 1
ATOM 3513 N N . ALA B 1 94 ? 14.477 23.922 23.391 1 90.31 94 ALA B N 1
ATOM 3514 C CA . ALA B 1 94 ? 13.086 23.453 23.391 1 90.31 94 ALA B CA 1
ATOM 3515 C C . ALA B 1 94 ? 12.844 22.438 22.281 1 90.31 94 ALA B C 1
ATOM 3517 O O . ALA B 1 94 ? 12.172 21.422 22.5 1 90.31 94 ALA B O 1
ATOM 3518 N N . VAL B 1 95 ? 13.336 22.719 21.125 1 93.12 95 VAL B N 1
ATOM 3519 C CA . VAL B 1 95 ? 13.203 21.812 19.984 1 93.12 95 VAL B CA 1
ATOM 3520 C C . VAL B 1 95 ? 13.945 20.516 20.281 1 93.12 95 VAL B C 1
ATOM 3522 O O . VAL B 1 95 ? 13.438 19.422 19.984 1 93.12 95 VAL B O 1
ATOM 3525 N N . PHE B 1 96 ? 15.094 20.594 20.906 1 94.69 96 PHE B N 1
ATOM 3526 C CA . PHE B 1 96 ? 15.883 19.422 21.234 1 94.69 96 PHE B CA 1
ATOM 3527 C C . PHE B 1 96 ? 15.109 18.5 22.188 1 94.69 96 PHE B C 1
ATOM 3529 O O . PHE B 1 96 ? 14.992 17.297 21.922 1 94.69 96 PHE B O 1
ATOM 3536 N N . ILE B 1 97 ? 14.602 19.031 23.172 1 94.19 97 ILE B N 1
ATOM 3537 C CA . ILE B 1 97 ? 13.867 18.25 24.172 1 94.19 97 ILE B CA 1
ATOM 3538 C C . ILE B 1 97 ? 12.602 17.688 23.547 1 94.19 97 ILE B C 1
ATOM 3540 O O . ILE B 1 97 ? 12.242 16.531 23.812 1 94.19 97 ILE B O 1
ATOM 3544 N N . SER B 1 98 ? 11.969 18.531 22.75 1 93.88 98 SER B N 1
ATOM 3545 C CA . SER B 1 98 ? 10.758 18.094 22.062 1 93.88 98 SER B CA 1
ATOM 3546 C C . SER B 1 98 ? 11.047 16.891 21.156 1 93.88 98 SER B C 1
ATOM 3548 O O . SER B 1 98 ? 10.336 15.891 21.203 1 93.88 98 SER B O 1
ATOM 3550 N N . LEU B 1 99 ? 12.07 17.016 20.359 1 93.81 99 LEU B N 1
ATOM 3551 C CA . LEU B 1 99 ? 12.422 15.938 19.438 1 93.81 99 LEU B CA 1
ATOM 3552 C C . LEU B 1 99 ? 12.891 14.703 20.188 1 93.81 99 LEU B C 1
ATOM 3554 O O . LEU B 1 99 ? 12.578 13.57 19.797 1 93.81 99 LEU B O 1
ATOM 3558 N N . PHE B 1 100 ? 13.641 14.898 21.25 1 94.75 100 PHE B N 1
ATOM 3559 C CA . PHE B 1 100 ? 14.133 13.805 22.078 1 94.75 100 PHE B CA 1
ATOM 3560 C C . PHE B 1 100 ? 12.969 13.008 22.656 1 94.75 100 PHE B C 1
ATOM 3562 O O . PHE B 1 100 ? 12.922 11.781 22.531 1 94.75 100 PHE B O 1
ATOM 3569 N N . LEU B 1 101 ? 12.07 13.688 23.25 1 94 101 LEU B N 1
ATOM 3570 C CA . LEU B 1 101 ? 10.93 13.039 23.891 1 94 101 LEU B CA 1
ATOM 3571 C C . LEU B 1 101 ? 10.016 12.406 22.844 1 94 101 LEU B C 1
ATOM 3573 O O . LEU B 1 101 ? 9.516 11.297 23.031 1 94 101 LEU B O 1
ATOM 3577 N N . ALA B 1 102 ? 9.742 13.156 21.797 1 93.69 102 ALA B N 1
ATOM 3578 C CA . ALA B 1 102 ? 8.867 12.648 20.75 1 93.69 102 ALA B CA 1
ATOM 3579 C C . ALA B 1 102 ? 9.438 11.367 20.141 1 93.69 102 ALA B C 1
ATOM 3581 O O . ALA B 1 102 ? 8.703 10.406 19.906 1 93.69 102 ALA B O 1
ATOM 3582 N N . THR B 1 103 ? 10.773 11.367 19.875 1 90.62 103 THR B N 1
ATOM 3583 C CA . THR B 1 103 ? 11.422 10.211 19.281 1 90.62 103 THR B CA 1
ATOM 3584 C C . THR B 1 103 ? 11.422 9.031 20.25 1 90.62 103 THR B C 1
ATOM 3586 O O . THR B 1 103 ? 11.328 7.875 19.828 1 90.62 103 THR B O 1
ATOM 3589 N N . PHE B 1 104 ? 11.531 9.305 21.484 1 92.19 104 PHE B N 1
ATOM 3590 C CA . PHE B 1 104 ? 11.469 8.273 22.516 1 92.19 104 PHE B CA 1
ATOM 3591 C C . PHE B 1 104 ? 10.086 7.637 22.562 1 92.19 104 PHE B C 1
ATOM 3593 O O . PHE B 1 104 ? 9.961 6.426 22.766 1 92.19 104 PHE B O 1
ATOM 3600 N N . LEU B 1 105 ? 9.07 8.383 22.328 1 90.12 105 LEU B N 1
ATOM 3601 C CA . LEU B 1 105 ? 7.691 7.938 22.5 1 90.12 105 LEU B CA 1
ATOM 3602 C C . LEU B 1 105 ? 7.195 7.215 21.25 1 90.12 105 LEU B C 1
ATOM 3604 O O . LEU B 1 105 ? 6.324 6.348 21.328 1 90.12 105 LEU B O 1
ATOM 3608 N N . SER B 1 106 ? 7.684 7.734 20.172 1 89.44 106 SER B N 1
ATOM 3609 C CA . SER B 1 106 ? 7.105 7.188 18.953 1 89.44 106 SER B CA 1
ATOM 3610 C C . SER B 1 106 ? 8.086 7.27 17.781 1 89.44 106 SER B C 1
ATOM 3612 O O . SER B 1 106 ? 9.008 8.086 17.797 1 89.44 106 SER B O 1
ATOM 3614 N N . SER B 1 107 ? 7.855 6.355 16.781 1 84.31 107 SER B N 1
ATOM 3615 C CA . SER B 1 107 ? 8.617 6.402 15.539 1 84.31 107 SER B CA 1
ATOM 3616 C C . SER B 1 107 ? 7.848 7.145 14.445 1 84.31 107 SER B C 1
ATOM 3618 O O . SER B 1 107 ? 8.328 7.27 13.32 1 84.31 107 SER B O 1
ATOM 3620 N N . SER B 1 108 ? 6.691 7.703 14.828 1 84.69 108 SER B N 1
ATOM 3621 C CA . SER B 1 108 ? 5.852 8.398 13.859 1 84.69 108 SER B CA 1
ATOM 3622 C C . SER B 1 108 ? 6.402 9.789 13.547 1 84.69 108 SER B C 1
ATOM 3624 O O . SER B 1 108 ? 6.504 10.641 14.43 1 84.69 108 SER B O 1
ATOM 3626 N N . GLN B 1 109 ? 6.684 9.977 12.297 1 83.62 109 GLN B N 1
ATOM 3627 C CA . GLN B 1 109 ? 7.191 11.281 11.875 1 83.62 109 GLN B CA 1
ATOM 3628 C C . GLN B 1 109 ? 6.148 12.375 12.086 1 83.62 109 GLN B C 1
ATOM 3630 O O . GLN B 1 109 ? 6.496 13.516 12.391 1 83.62 109 GLN B O 1
ATOM 3635 N N . LEU B 1 110 ? 4.965 11.992 11.953 1 83.25 110 LEU B N 1
ATOM 3636 C CA . LEU B 1 110 ? 3.883 12.938 12.18 1 83.25 110 LEU B CA 1
ATOM 3637 C C . LEU B 1 110 ? 3.896 13.453 13.617 1 83.25 110 LEU B C 1
ATOM 3639 O O . LEU B 1 110 ? 3.812 14.656 13.852 1 83.25 110 LEU B O 1
ATOM 3643 N N . LEU B 1 111 ? 3.988 12.5 14.523 1 87.81 111 LEU B N 1
ATOM 3644 C CA . LEU B 1 111 ? 4.023 12.875 15.938 1 87.81 111 LEU B CA 1
ATOM 3645 C C . LEU B 1 111 ? 5.254 13.719 16.25 1 87.81 111 LEU B C 1
ATOM 3647 O O . LEU B 1 111 ? 5.156 14.75 16.906 1 87.81 111 LEU B O 1
ATOM 3651 N N . ILE B 1 112 ? 6.422 13.352 15.805 1 89.31 112 ILE B N 1
ATOM 3652 C CA . ILE B 1 112 ? 7.691 14.023 16.062 1 89.31 112 ILE B CA 1
ATOM 3653 C C . ILE B 1 112 ? 7.633 15.445 15.516 1 89.31 112 ILE B C 1
ATOM 3655 O O . ILE B 1 112 ? 7.992 16.391 16.219 1 89.31 112 ILE B O 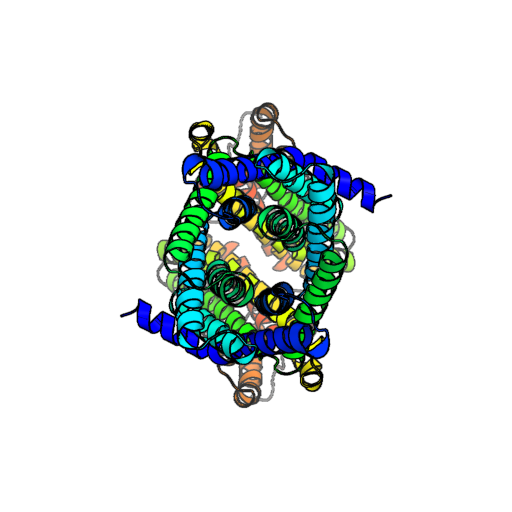1
ATOM 3659 N N . ASN B 1 113 ? 7.051 15.586 14.273 1 88.25 113 ASN B N 1
ATOM 3660 C CA . ASN B 1 113 ? 6.914 16.906 13.68 1 88.25 113 ASN B CA 1
ATOM 3661 C C . ASN B 1 113 ? 5.957 17.781 14.477 1 88.25 113 ASN B C 1
ATOM 3663 O O . ASN B 1 113 ? 6.219 18.969 14.68 1 88.25 113 ASN B O 1
ATOM 3667 N N . GLN B 1 114 ? 4.957 17.234 14.898 1 87.12 114 GLN B N 1
ATOM 3668 C CA . GLN B 1 114 ? 3.945 18 15.609 1 87.12 114 GLN B CA 1
ATOM 3669 C C . GLN B 1 114 ? 4.48 18.5 16.953 1 87.12 114 GLN B C 1
ATOM 3671 O O . GLN B 1 114 ? 4.191 19.641 17.359 1 87.12 114 GLN B O 1
ATOM 3676 N N . VAL B 1 115 ? 5.195 17.625 17.625 1 89.94 115 VAL B N 1
ATOM 3677 C CA . VAL B 1 115 ? 5.77 18.031 18.906 1 89.94 115 VAL B CA 1
ATOM 3678 C C . VAL B 1 115 ? 6.758 19.188 18.688 1 89.94 115 VAL B C 1
ATOM 3680 O O . VAL B 1 115 ? 6.727 20.188 19.406 1 89.94 115 VAL B O 1
ATOM 3683 N N . ALA B 1 116 ? 7.602 19.031 17.703 1 90.75 116 ALA B N 1
ATOM 3684 C CA . ALA B 1 116 ? 8.609 20.047 17.406 1 90.75 116 ALA B CA 1
ATOM 3685 C C . ALA B 1 116 ? 7.949 21.359 16.969 1 90.75 116 ALA B C 1
ATOM 3687 O O . ALA B 1 116 ? 8.297 22.438 17.469 1 90.75 116 ALA B O 1
ATOM 3688 N N . ILE B 1 117 ? 7 21.281 16.062 1 87 117 ILE B N 1
ATOM 3689 C CA . ILE B 1 117 ? 6.316 22.453 15.516 1 87 117 ILE B CA 1
ATOM 3690 C C . ILE B 1 117 ? 5.512 23.141 16.609 1 87 117 ILE B C 1
ATOM 3692 O O . ILE B 1 117 ? 5.512 24.375 16.719 1 87 117 ILE B O 1
ATOM 3696 N N . GLY B 1 118 ? 4.816 22.375 17.391 1 85.62 118 GLY B N 1
ATOM 3697 C CA . GLY B 1 118 ? 4.09 22.938 18.516 1 85.62 118 GLY B CA 1
ATOM 3698 C C . GLY B 1 118 ? 4.98 23.703 19.484 1 85.62 118 GLY B C 1
ATOM 3699 O O . GLY B 1 118 ? 4.621 24.797 19.938 1 85.62 118 GLY B O 1
ATOM 3700 N N . SER B 1 119 ? 6.109 23.141 19.797 1 87.44 119 SER B N 1
ATOM 3701 C CA . SER B 1 119 ? 7.055 23.797 20.703 1 87.44 119 SER B CA 1
ATOM 3702 C C . SER B 1 119 ? 7.582 25.094 20.094 1 87.44 119 SER B C 1
ATOM 3704 O O . SER B 1 119 ? 7.801 26.078 20.797 1 87.44 119 SER B O 1
ATOM 3706 N N . ILE B 1 120 ? 7.809 25.109 18.781 1 87.69 120 ILE B N 1
ATOM 3707 C CA . ILE B 1 120 ? 8.297 26.281 18.078 1 87.69 120 ILE B CA 1
ATOM 3708 C C . ILE B 1 120 ? 7.238 27.391 18.125 1 87.69 120 ILE B C 1
ATOM 3710 O O . ILE B 1 120 ? 7.547 28.547 18.422 1 87.69 120 ILE B O 1
ATOM 3714 N N . LEU B 1 121 ? 6.035 27.047 17.859 1 82.19 121 LEU B N 1
ATOM 3715 C CA . LEU B 1 121 ? 4.941 28.016 17.812 1 82.19 121 LEU B CA 1
ATOM 3716 C C . LEU B 1 121 ? 4.723 28.656 19.172 1 82.19 121 LEU B C 1
ATOM 3718 O O . LEU B 1 121 ? 4.562 29.875 19.266 1 82.19 121 LEU B O 1
ATOM 3722 N N . ILE B 1 122 ? 4.789 27.906 20.141 1 78.56 122 ILE B N 1
ATOM 3723 C CA . ILE B 1 122 ? 4.539 28.438 21.469 1 78.56 122 ILE B CA 1
ATOM 3724 C C . ILE B 1 122 ? 5.723 29.281 21.922 1 78.56 122 ILE B C 1
ATOM 3726 O O . ILE B 1 122 ? 5.543 30.312 22.578 1 78.56 122 ILE B O 1
ATOM 3730 N N . SER B 1 123 ? 6.902 28.875 21.609 1 78.5 123 SER B N 1
ATOM 3731 C CA . SER B 1 123 ? 8.102 29.594 22.016 1 78.5 123 SER B CA 1
ATOM 3732 C C . SER B 1 123 ? 8.203 30.938 21.297 1 78.5 123 SER B C 1
ATOM 3734 O O . SER B 1 123 ? 8.859 31.859 21.781 1 78.5 123 SER B O 1
ATOM 3736 N N . THR B 1 124 ? 7.547 31.125 20.172 1 77 124 THR B N 1
ATOM 3737 C CA . THR B 1 124 ? 7.758 32.312 19.359 1 77 124 THR B CA 1
ATOM 3738 C C . THR B 1 124 ? 6.539 33.25 19.422 1 77 124 THR B C 1
ATOM 3740 O O . THR B 1 124 ? 6.664 34.469 19.281 1 77 124 THR B O 1
ATOM 3743 N N . ILE B 1 125 ? 5.43 32.781 19.344 1 67.19 125 ILE B N 1
ATOM 3744 C CA . ILE B 1 125 ? 4.25 33.625 19.156 1 67.19 125 ILE B CA 1
ATOM 3745 C C . ILE B 1 125 ? 3.562 33.812 20.516 1 67.19 125 ILE B C 1
ATOM 3747 O O . ILE B 1 125 ? 3.113 34.938 20.812 1 67.19 125 ILE B O 1
ATOM 3751 N N . MET B 1 126 ? 3.301 32.781 21.234 1 60.91 126 MET B N 1
ATOM 3752 C CA . MET B 1 126 ? 2.254 32.844 22.25 1 60.91 126 MET B CA 1
ATOM 3753 C C . MET B 1 126 ? 2.848 33.062 23.641 1 60.91 126 MET B C 1
ATOM 3755 O O . MET B 1 126 ? 3.887 32.469 23.969 1 60.91 126 MET B O 1
ATOM 3759 N N . PRO B 1 127 ? 2.301 34.125 24.172 1 59.81 127 PRO B N 1
ATOM 3760 C CA . PRO B 1 127 ? 2.719 34.281 25.562 1 59.81 127 PRO B CA 1
ATOM 3761 C C . PRO B 1 127 ? 2.549 33 26.375 1 59.81 127 PRO B C 1
ATOM 3763 O O . PRO B 1 127 ? 1.624 32.219 26.125 1 59.81 127 PRO B O 1
ATOM 3766 N N . PRO B 1 128 ? 3.58 32.75 27.141 1 57.12 128 PRO B N 1
ATOM 3767 C CA . PRO B 1 128 ? 3.525 31.594 28.047 1 57.12 128 PRO B CA 1
ATOM 3768 C C . PRO B 1 128 ? 2.348 31.672 29.016 1 57.12 128 PRO B C 1
ATOM 3770 O O . PRO B 1 128 ? 1.867 32.75 29.328 1 57.12 128 PRO B O 1
ATOM 3773 N N . GLY B 1 129 ? 1.239 30.703 29.062 1 58.12 129 GLY B N 1
ATOM 3774 C CA . GLY B 1 129 ? 0.195 30.5 30.062 1 58.12 129 GLY B CA 1
ATOM 3775 C C . GLY B 1 129 ? -0.487 29.156 29.953 1 58.12 129 GLY B C 1
ATOM 3776 O O . GLY B 1 129 ? -0.553 28.578 28.859 1 58.12 129 GLY B O 1
ATOM 3777 N N . SER B 1 130 ? -0.625 28.547 31.078 1 59.03 130 SER B N 1
ATOM 3778 C CA . SER B 1 130 ? -1.163 27.203 31.234 1 59.03 130 SER B CA 1
ATOM 3779 C C . SER B 1 130 ? -2.484 27.031 30.484 1 59.03 130 SER B C 1
ATOM 3781 O O . SER B 1 130 ? -2.676 26.062 29.766 1 59.03 130 SER B O 1
ATOM 3783 N N . ALA B 1 131 ? -3.387 28.016 30.594 1 58.94 131 ALA B N 1
ATOM 3784 C CA . ALA B 1 131 ? -4.715 27.859 30 1 58.94 131 ALA B CA 1
ATOM 3785 C C . ALA B 1 131 ? -4.633 27.797 28.484 1 58.94 131 ALA B C 1
ATOM 3787 O O . ALA B 1 131 ? -5.383 27.047 27.844 1 58.94 131 ALA B O 1
ATOM 3788 N N . ALA B 1 132 ? -3.668 28.266 28 1 65.81 132 ALA B N 1
ATOM 3789 C CA . ALA B 1 132 ? -3.488 28.328 26.547 1 65.81 132 ALA B CA 1
ATOM 3790 C C . ALA B 1 132 ? -3.01 26.984 26 1 65.81 132 ALA B C 1
ATOM 3792 O O . ALA B 1 132 ? -3.441 26.562 24.922 1 65.81 132 ALA B O 1
ATOM 3793 N N . ALA B 1 133 ? -2.312 26.312 26.922 1 69.75 133 ALA B N 1
ATOM 3794 C CA . ALA B 1 133 ? -1.799 25.016 26.5 1 69.75 133 ALA B CA 1
ATOM 3795 C C . ALA B 1 133 ? -2.92 23.984 26.406 1 69.75 133 ALA B C 1
ATOM 3797 O O . ALA B 1 133 ? -2.986 23.203 25.453 1 69.75 133 ALA B O 1
ATOM 3798 N N . THR B 1 134 ? -3.748 23.984 27.406 1 76.69 134 THR B N 1
ATOM 3799 C CA . THR B 1 134 ? -4.859 23.047 27.438 1 76.69 134 THR B CA 1
ATOM 3800 C C . THR B 1 134 ? -5.844 23.344 26.312 1 76.69 134 THR B C 1
ATOM 3802 O O . THR B 1 134 ? -6.371 22.406 25.688 1 76.69 134 THR B O 1
ATOM 3805 N N . ASP B 1 135 ? -6.07 24.547 26.078 1 82.88 135 ASP B N 1
ATOM 3806 C CA . ASP B 1 135 ? -6.977 24.938 25 1 82.88 135 ASP B CA 1
ATOM 3807 C C . ASP B 1 135 ? -6.465 24.438 23.656 1 82.88 135 ASP B C 1
ATOM 3809 O O . ASP B 1 135 ? -7.246 23.953 22.828 1 82.88 135 ASP B O 1
ATOM 3813 N N . ARG B 1 136 ? -5.277 24.516 23.531 1 78.06 136 ARG B N 1
ATOM 3814 C CA . ARG B 1 136 ? -4.676 24.109 22.25 1 78.06 136 ARG B CA 1
ATOM 3815 C C . ARG B 1 136 ? -4.781 22.594 22.062 1 78.06 136 ARG B C 1
ATOM 3817 O O . ARG B 1 136 ? -4.949 22.125 20.922 1 78.06 136 ARG B O 1
ATOM 3824 N N . MET B 1 137 ? -4.551 21.922 23.141 1 80.19 137 MET B N 1
ATOM 3825 C CA . MET B 1 137 ? -4.73 20.469 23.078 1 80.19 137 MET B CA 1
ATOM 3826 C C . MET B 1 137 ? -6.16 20.125 22.672 1 80.19 137 MET B C 1
ATOM 3828 O O . MET B 1 137 ? -6.379 19.266 21.812 1 80.19 137 MET B O 1
ATOM 3832 N N . ILE B 1 138 ? -7.043 20.766 23.25 1 87.94 138 ILE B N 1
ATOM 3833 C CA . ILE B 1 138 ? -8.453 20.531 22.953 1 87.94 138 ILE B CA 1
ATOM 3834 C C . ILE B 1 138 ? -8.758 20.938 21.516 1 87.94 138 ILE B C 1
ATOM 3836 O O . ILE B 1 138 ? -9.523 20.25 20.828 1 87.94 138 ILE B O 1
ATOM 3840 N N . ASP B 1 139 ? -8.148 22.016 21.141 1 89.62 139 ASP B N 1
ATOM 3841 C CA . ASP B 1 139 ? -8.336 22.453 19.75 1 89.62 139 ASP B CA 1
ATOM 3842 C C . ASP B 1 139 ? -7.891 21.375 18.766 1 89.62 139 ASP B C 1
ATOM 3844 O O . ASP B 1 139 ? -8.555 21.125 17.766 1 89.62 139 ASP B O 1
ATOM 3848 N N . ALA B 1 140 ? -6.723 20.766 19.078 1 87.44 140 ALA B N 1
ATOM 3849 C CA . ALA B 1 140 ? -6.223 19.703 18.219 1 87.44 140 ALA B CA 1
ATOM 3850 C C . ALA B 1 140 ? -7.199 18.516 18.172 1 87.44 140 ALA B C 1
ATOM 3852 O O . ALA B 1 140 ? -7.426 17.938 17.109 1 87.44 140 ALA B O 1
ATOM 3853 N N . PHE B 1 141 ? -7.812 18.219 19.312 1 89.19 141 PHE B N 1
ATOM 3854 C CA . PHE B 1 141 ? -8.789 17.125 19.375 1 89.19 141 PHE B CA 1
ATOM 3855 C C . PHE B 1 141 ? -10.039 17.469 18.578 1 89.19 141 PHE B C 1
ATOM 3857 O O . PHE B 1 141 ? -10.617 16.609 17.922 1 89.19 141 PHE B O 1
ATOM 3864 N N . ILE B 1 142 ? -10.422 18.656 18.656 1 92.81 142 ILE B N 1
ATOM 3865 C CA . ILE B 1 142 ? -11.594 19.125 17.922 1 92.81 142 ILE B CA 1
ATOM 3866 C C . ILE B 1 142 ? -11.328 19 16.422 1 92.81 142 ILE B C 1
ATOM 3868 O O . ILE B 1 142 ? -12.164 18.5 15.672 1 92.81 142 ILE B O 1
ATOM 3872 N N . GLY B 1 143 ? -10.188 19.562 15.984 1 92.38 143 GLY B N 1
ATOM 3873 C CA . GLY B 1 143 ? -9.828 19.453 14.578 1 92.38 143 GLY B CA 1
ATOM 3874 C C . GLY B 1 143 ? -9.812 18.016 14.07 1 92.38 143 GLY B C 1
ATOM 3875 O O . GLY B 1 143 ? -10.359 17.734 13.008 1 92.38 143 GLY B O 1
ATOM 3876 N N . CYS B 1 144 ? -9.164 17.094 14.867 1 88.69 144 CYS B N 1
ATOM 3877 C CA . CYS B 1 144 ? -9.117 15.695 14.484 1 88.69 144 CYS B CA 1
ATOM 3878 C C . CYS B 1 144 ? -10.516 15.086 14.445 1 88.69 144 CYS B C 1
ATOM 3880 O O . CYS B 1 144 ? -10.828 14.289 13.562 1 88.69 144 CYS B O 1
ATOM 3882 N N . GLY B 1 145 ? -11.312 15.484 15.414 1 90.94 145 GLY B N 1
ATOM 3883 C CA . GLY B 1 145 ? -12.688 15.023 15.453 1 90.94 145 GLY B CA 1
ATOM 3884 C C . GLY B 1 145 ? -13.469 15.391 14.203 1 90.94 145 GLY B C 1
ATOM 3885 O O . GLY B 1 145 ? -14.156 14.547 13.625 1 90.94 145 GLY B O 1
ATOM 3886 N N . PHE B 1 146 ? -13.328 16.578 13.797 1 91.69 146 PHE B N 1
ATOM 3887 C CA . PHE B 1 146 ? -14.023 17.016 12.594 1 91.69 146 PHE B CA 1
ATOM 3888 C C . PHE B 1 146 ? -13.422 16.375 11.352 1 91.69 146 PHE B C 1
ATOM 3890 O O . PHE B 1 146 ? -14.125 16.125 10.375 1 91.69 146 PHE B O 1
ATOM 3897 N N . GLY B 1 147 ? -12.133 16.188 11.312 1 87.88 147 GLY B N 1
ATOM 3898 C CA . GLY B 1 147 ? -11.531 15.422 10.242 1 87.88 147 GLY B CA 1
ATOM 3899 C C . GLY B 1 147 ? -12.125 14.039 10.094 1 87.88 147 GLY B C 1
ATOM 3900 O O . GLY B 1 147 ? -12.516 13.641 8.992 1 87.88 147 GLY B O 1
ATOM 3901 N N . ILE B 1 148 ? -12.234 13.32 11.211 1 84.44 148 ILE B N 1
ATOM 3902 C CA . ILE B 1 148 ? -12.781 11.961 11.219 1 84.44 148 ILE B CA 1
ATOM 3903 C C . ILE B 1 148 ? -14.258 12 10.844 1 84.44 148 ILE B C 1
ATOM 3905 O O . ILE B 1 148 ? -14.734 11.148 10.086 1 84.44 148 ILE B O 1
ATOM 3909 N N . LEU B 1 149 ? -14.961 13 11.344 1 88 149 LEU B N 1
ATOM 3910 C CA . LEU B 1 149 ? -16.391 13.148 11.055 1 88 149 LEU B CA 1
ATOM 3911 C C . LEU B 1 149 ? -16.609 13.391 9.562 1 88 149 LEU B C 1
ATOM 3913 O O . LEU B 1 149 ? -17.562 12.852 8.984 1 88 149 LEU B O 1
ATOM 3917 N N . THR B 1 150 ? -15.805 14.164 9.062 1 85.75 150 THR B N 1
ATOM 3918 C CA . THR B 1 150 ? -15.914 14.445 7.633 1 85.75 150 THR B CA 1
ATOM 3919 C C . THR B 1 150 ? -15.625 13.195 6.809 1 85.75 150 THR B C 1
ATOM 3921 O O . THR B 1 150 ? -16.281 12.938 5.801 1 85.75 150 THR B O 1
ATOM 3924 N N . MET B 1 151 ? -14.641 12.562 7.141 1 76.69 151 MET B N 1
ATOM 3925 C CA . MET B 1 151 ? -14.336 11.297 6.469 1 76.69 151 MET B CA 1
ATOM 3926 C C . MET B 1 151 ? -15.516 10.336 6.57 1 76.69 151 MET B C 1
ATOM 3928 O O . MET B 1 151 ? -15.789 9.578 5.637 1 76.69 151 MET B O 1
ATOM 3932 N N . ALA B 1 152 ? -16.109 10.273 7.695 1 78.44 152 ALA B N 1
ATOM 3933 C CA . ALA B 1 152 ? -17.234 9.375 7.938 1 78.44 152 ALA B CA 1
ATOM 3934 C C . ALA B 1 152 ? -18.453 9.797 7.133 1 78.44 152 ALA B C 1
ATOM 3936 O O . ALA B 1 152 ? -19.234 8.953 6.684 1 78.44 152 ALA B O 1
ATOM 3937 N N . LEU B 1 153 ? -18.578 11.031 7.008 1 79.5 153 LEU B N 1
ATOM 3938 C CA . LEU B 1 153 ? -19.812 11.539 6.426 1 79.5 153 LEU B CA 1
ATOM 3939 C C . LEU B 1 153 ? -19.688 11.648 4.91 1 79.5 153 LEU B C 1
ATOM 3941 O O . LEU B 1 153 ? -20.703 11.586 4.199 1 79.5 153 LEU B O 1
ATOM 3945 N N . LEU B 1 154 ? -18.547 11.883 4.43 1 71.12 154 LEU B N 1
ATOM 3946 C CA . LEU B 1 154 ? -18.391 12.055 2.988 1 71.12 154 LEU B CA 1
ATOM 3947 C C . LEU B 1 154 ? -17.219 11.227 2.469 1 71.12 154 LEU B C 1
ATOM 3949 O O . LEU B 1 154 ? -16.234 11.781 1.973 1 71.12 154 LEU B O 1
ATOM 3953 N N . PRO B 1 155 ? -17.5 9.945 2.592 1 62.56 155 PRO B N 1
ATOM 3954 C CA . PRO B 1 155 ? -16.406 9.07 2.178 1 62.56 155 PRO B CA 1
ATOM 3955 C C . PRO B 1 155 ? -16.141 9.125 0.676 1 62.56 155 PRO B C 1
ATOM 3957 O O . PRO B 1 155 ? -17.047 9.438 -0.105 1 62.56 155 PRO B O 1
ATOM 3960 N N . HIS B 1 156 ? -14.867 9.359 0.368 1 62.5 156 HIS B N 1
ATOM 3961 C CA . HIS B 1 156 ? -14.484 9.195 -1.029 1 62.5 156 HIS B CA 1
ATOM 3962 C C . HIS B 1 156 ? -14.594 7.73 -1.457 1 62.5 156 HIS B C 1
ATOM 3964 O O . HIS B 1 156 ? -14.57 6.832 -0.616 1 62.5 156 HIS B O 1
ATOM 3970 N N . SER B 1 157 ? -15.102 7.586 -2.592 1 62.5 157 SER B N 1
ATOM 3971 C CA . SER B 1 157 ? -15.172 6.207 -3.07 1 62.5 157 SER B CA 1
ATOM 3972 C C . SER B 1 157 ? -13.789 5.57 -3.119 1 62.5 157 SER B C 1
ATOM 3974 O O . SER B 1 157 ? -13.078 5.688 -4.125 1 62.5 157 SER B O 1
ATOM 3976 N N . PRO B 1 158 ? -13.469 5.242 -1.983 1 61.69 158 PRO B N 1
ATOM 3977 C CA . PRO B 1 158 ? -12.117 4.688 -1.938 1 61.69 158 PRO B CA 1
ATOM 3978 C C . PRO B 1 158 ? -11.898 3.57 -2.957 1 61.69 158 PRO B C 1
ATOM 3980 O O . PRO B 1 158 ? -10.781 3.365 -3.428 1 61.69 158 PRO B O 1
ATOM 3983 N N . LEU B 1 159 ? -12.922 2.947 -3.391 1 73.81 159 LEU B N 1
ATOM 3984 C CA . LEU B 1 159 ? -12.742 1.804 -4.277 1 73.81 159 LEU B CA 1
ATOM 3985 C C . LEU B 1 159 ? -12.398 2.26 -5.691 1 73.81 159 LEU B C 1
ATOM 3987 O O . LEU B 1 159 ? -11.758 1.524 -6.449 1 73.81 159 LEU B O 1
ATOM 3991 N N . ALA B 1 160 ? -12.844 3.529 -5.93 1 76.75 160 ALA B N 1
ATOM 3992 C CA . ALA B 1 160 ? -12.578 4.012 -7.285 1 76.75 160 ALA B CA 1
ATOM 3993 C C . ALA B 1 160 ? -11.078 4.168 -7.527 1 76.75 160 ALA B C 1
ATOM 3995 O O . ALA B 1 160 ? -10.578 3.816 -8.594 1 76.75 160 ALA B O 1
ATOM 3996 N N . GLU B 1 161 ? -10.414 4.672 -6.555 1 77.88 161 GLU B N 1
ATOM 3997 C CA . GLU B 1 161 ? -8.969 4.836 -6.68 1 77.88 161 GLU B CA 1
ATOM 3998 C C . GLU B 1 161 ? -8.266 3.484 -6.703 1 77.88 161 GLU B C 1
ATOM 4000 O O . GLU B 1 161 ? -7.309 3.291 -7.461 1 77.88 161 GLU B O 1
ATOM 4005 N N . GLY B 1 162 ? -8.727 2.609 -5.922 1 83.44 162 GLY B N 1
ATOM 4006 C CA . GLY B 1 162 ? -8.164 1.266 -5.922 1 83.44 162 GLY B CA 1
ATOM 4007 C C . GLY B 1 162 ? -8.336 0.552 -7.25 1 83.44 162 GLY B C 1
ATOM 4008 O O . GLY B 1 162 ? -7.402 -0.091 -7.738 1 83.44 162 GLY B O 1
ATOM 4009 N N . ARG B 1 163 ? -9.438 0.734 -7.789 1 87.31 163 ARG B N 1
ATOM 4010 C CA . ARG B 1 163 ? -9.742 0.095 -9.07 1 87.31 163 ARG B CA 1
ATOM 4011 C C . ARG B 1 163 ? -8.875 0.666 -10.188 1 87.31 163 ARG B C 1
ATOM 4013 O O . ARG B 1 163 ? -8.406 -0.074 -11.055 1 87.31 163 ARG B O 1
ATOM 4020 N N . ARG B 1 164 ? -8.656 1.882 -10.102 1 86.81 164 ARG B N 1
ATOM 4021 C CA . ARG B 1 164 ? -7.816 2.527 -11.102 1 86.81 164 ARG B CA 1
ATOM 4022 C C . ARG B 1 164 ? -6.379 2.025 -11.016 1 86.81 164 ARG B C 1
ATOM 4024 O O . ARG B 1 164 ? -5.719 1.836 -12.039 1 86.81 164 ARG B O 1
ATOM 4031 N N . GLU B 1 165 ? -5.969 1.854 -9.836 1 89.44 165 GLU B N 1
ATOM 4032 C CA . GLU B 1 165 ? -4.598 1.377 -9.656 1 89.44 165 GLU B CA 1
ATOM 4033 C C . GLU B 1 165 ? -4.461 -0.075 -10.102 1 89.44 165 GLU B C 1
ATOM 4035 O O . GLU B 1 165 ? -3.416 -0.47 -10.633 1 89.44 165 GLU B O 1
ATOM 4040 N N . VAL B 1 166 ? -5.453 -0.846 -9.867 1 93.44 166 VAL B N 1
ATOM 4041 C CA . VAL B 1 166 ? -5.473 -2.221 -10.352 1 93.44 166 VAL B CA 1
ATOM 4042 C C . VAL B 1 166 ? -5.398 -2.227 -11.875 1 93.44 166 VAL B C 1
ATOM 4044 O O . VAL B 1 166 ? -4.621 -2.984 -12.469 1 93.44 166 VAL B O 1
ATOM 4047 N N . ALA B 1 167 ? -6.23 -1.406 -12.492 1 94 167 ALA B N 1
ATOM 4048 C CA . ALA B 1 167 ? -6.246 -1.298 -13.953 1 94 167 ALA B CA 1
ATOM 4049 C C . ALA B 1 167 ? -4.871 -0.906 -14.484 1 94 167 ALA B C 1
ATOM 4051 O O . ALA B 1 167 ? -4.434 -1.413 -15.523 1 94 167 ALA B O 1
ATOM 4052 N N . LYS B 1 168 ? -4.27 -0.039 -13.812 1 93.25 168 LYS B N 1
ATOM 4053 C CA . LYS B 1 168 ? -2.941 0.413 -14.219 1 93.25 168 LYS B CA 1
ATOM 4054 C C . LYS B 1 168 ? -1.932 -0.731 -14.172 1 93.25 168 LYS B C 1
ATOM 4056 O O . LYS B 1 168 ? -1.137 -0.905 -15.094 1 93.25 168 LYS B O 1
ATOM 4061 N N . VAL B 1 169 ? -1.904 -1.51 -13.094 1 95.25 169 VAL B N 1
ATOM 4062 C CA . VAL B 1 169 ? -0.99 -2.635 -12.93 1 95.25 169 VAL B CA 1
ATOM 4063 C C . VAL B 1 169 ? -1.239 -3.664 -14.031 1 95.25 169 VAL B C 1
ATOM 4065 O O . VAL B 1 169 ? -0.295 -4.164 -14.648 1 95.25 169 VAL B O 1
ATOM 4068 N N . LEU B 1 170 ? -2.496 -3.957 -14.281 1 96.81 170 LEU B N 1
ATOM 4069 C CA . LEU B 1 170 ? -2.842 -4.957 -15.281 1 96.81 170 LEU B CA 1
ATOM 4070 C C . LEU B 1 170 ? -2.516 -4.457 -16.688 1 96.81 170 LEU B C 1
ATOM 4072 O O . LEU B 1 170 ? -2.141 -5.242 -17.562 1 96.81 170 LEU B O 1
ATOM 4076 N N . THR B 1 171 ? -2.686 -3.193 -16.922 1 95.44 171 THR B N 1
ATOM 4077 C CA . THR B 1 171 ? -2.291 -2.613 -18.203 1 95.44 171 THR B CA 1
ATOM 4078 C C . THR B 1 171 ? -0.786 -2.754 -18.422 1 95.44 171 THR B C 1
ATOM 4080 O O . THR B 1 171 ? -0.339 -3.094 -19.516 1 95.44 171 THR B O 1
ATOM 4083 N N . MET B 1 172 ? -0.028 -2.498 -17.375 1 95.19 172 MET B N 1
ATOM 4084 C CA . MET B 1 172 ? 1.419 -2.674 -17.469 1 95.19 172 MET B CA 1
ATOM 4085 C C . MET B 1 172 ? 1.774 -4.129 -17.75 1 95.19 172 MET B C 1
ATOM 4087 O O . MET B 1 172 ? 2.686 -4.402 -18.547 1 95.19 172 MET B O 1
ATOM 4091 N N . ALA B 1 173 ? 1.101 -5.031 -17.141 1 96.94 173 ALA B N 1
ATOM 4092 C CA . ALA B 1 173 ? 1.313 -6.453 -17.391 1 96.94 173 ALA B CA 1
ATOM 4093 C C . ALA B 1 173 ? 0.998 -6.801 -18.844 1 96.94 173 ALA B C 1
ATOM 4095 O O . ALA B 1 173 ? 1.752 -7.531 -19.484 1 96.94 173 ALA B O 1
ATOM 4096 N N . SER B 1 174 ? -0.143 -6.258 -19.312 1 97.12 174 SER B N 1
ATOM 4097 C CA . SER B 1 174 ? -0.544 -6.512 -20.703 1 97.12 174 SER B CA 1
ATOM 4098 C C . SER B 1 174 ? 0.487 -5.965 -21.688 1 97.12 174 SER B C 1
ATOM 4100 O O . SER B 1 174 ? 0.783 -6.602 -22.688 1 97.12 174 SER B O 1
ATOM 4102 N N . GLU B 1 175 ? 0.973 -4.824 -21.422 1 94.94 175 GLU B N 1
ATOM 4103 C CA . GLU B 1 175 ? 1.993 -4.215 -22.266 1 94.94 175 GLU B CA 1
ATOM 4104 C C . GLU B 1 175 ? 3.273 -5.047 -22.281 1 94.94 175 GLU B C 1
ATOM 4106 O O . GLU B 1 175 ? 3.896 -5.227 -23.328 1 94.94 175 GLU B O 1
ATOM 4111 N N . ALA B 1 176 ? 3.68 -5.535 -21.109 1 95.38 176 ALA B N 1
ATOM 4112 C CA . ALA B 1 176 ? 4.859 -6.391 -21.031 1 95.38 176 ALA B CA 1
ATOM 4113 C C . ALA B 1 176 ? 4.656 -7.688 -21.812 1 95.38 176 ALA B C 1
ATOM 4115 O O . ALA B 1 176 ? 5.559 -8.141 -22.516 1 95.38 176 ALA B O 1
ATOM 4116 N N . LEU B 1 177 ? 3.529 -8.25 -21.656 1 96.81 177 LEU B N 1
ATOM 4117 C CA . LEU B 1 177 ? 3.213 -9.477 -22.375 1 96.81 177 LEU B CA 1
ATOM 4118 C C . LEU B 1 177 ? 3.199 -9.242 -23.891 1 96.81 177 LEU B C 1
ATOM 4120 O O . LEU B 1 177 ? 3.604 -10.109 -24.656 1 96.81 177 LEU B O 1
ATOM 4124 N N . THR B 1 178 ? 2.609 -8.086 -24.297 1 96.44 178 THR B N 1
ATOM 4125 C CA . THR B 1 178 ? 2.6 -7.734 -25.719 1 96.44 178 THR B CA 1
ATOM 4126 C C . THR B 1 178 ? 4.02 -7.703 -26.281 1 96.44 178 THR B C 1
ATOM 4128 O O . THR B 1 178 ? 4.273 -8.227 -27.359 1 96.44 178 THR B O 1
ATOM 4131 N N . GLN B 1 179 ? 4.906 -7.102 -25.562 1 95.25 179 GLN B N 1
ATOM 4132 C CA . GLN B 1 179 ? 6.297 -7.031 -26 1 95.25 179 GLN B CA 1
ATOM 4133 C C . GLN B 1 179 ? 6.93 -8.422 -26.047 1 95.25 179 GLN B C 1
ATOM 4135 O O . GLN B 1 179 ? 7.742 -8.703 -26.938 1 95.25 179 GLN B O 1
ATOM 4140 N N . VAL B 1 180 ? 6.605 -9.273 -25.047 1 94.56 180 VAL B N 1
ATOM 4141 C CA . VAL B 1 180 ? 7.109 -10.648 -25.031 1 94.56 180 VAL B CA 1
ATOM 4142 C C . VAL B 1 180 ? 6.629 -11.391 -26.281 1 94.56 180 VAL B C 1
ATOM 4144 O O . VAL B 1 180 ? 7.418 -12.047 -26.953 1 94.56 180 VAL B O 1
ATOM 4147 N N . SER B 1 181 ? 5.336 -11.297 -26.562 1 95 181 SER B N 1
ATOM 4148 C CA . SER B 1 181 ? 4.762 -11.961 -27.734 1 95 181 SER B CA 1
ATOM 4149 C C . SER B 1 181 ? 5.43 -11.492 -29.016 1 95 181 SER B C 1
ATOM 4151 O O . SER B 1 181 ? 5.805 -12.305 -29.859 1 95 181 SER B O 1
ATOM 4153 N N . THR B 1 182 ? 5.602 -10.195 -29.203 1 94.38 182 THR B N 1
ATOM 4154 C CA . THR B 1 182 ? 6.227 -9.609 -30.375 1 94.38 182 THR B CA 1
ATOM 4155 C C . THR B 1 182 ? 7.68 -10.07 -30.5 1 94.38 182 THR B C 1
ATOM 4157 O O . THR B 1 182 ? 8.125 -10.461 -31.578 1 94.38 182 THR B O 1
ATOM 4160 N N . ALA B 1 183 ? 8.375 -10.047 -29.422 1 93.81 183 ALA B N 1
ATOM 4161 C CA . ALA B 1 183 ? 9.789 -10.391 -29.422 1 93.81 183 ALA B CA 1
ATOM 4162 C C . ALA B 1 183 ? 9.992 -11.875 -29.719 1 93.81 183 ALA B C 1
ATOM 4164 O O . ALA B 1 183 ? 10.977 -12.258 -30.359 1 93.81 183 ALA B O 1
ATOM 4165 N N . MET B 1 184 ? 9.102 -12.734 -29.25 1 91.44 184 MET B N 1
ATOM 4166 C CA . MET B 1 184 ? 9.211 -14.164 -29.516 1 91.44 184 MET B CA 1
ATOM 4167 C C . MET B 1 184 ? 9.031 -14.469 -31 1 91.44 184 MET B C 1
ATOM 4169 O O . MET B 1 184 ? 9.602 -15.438 -31.5 1 91.44 184 MET B O 1
ATOM 4173 N N . ARG B 1 185 ? 8.32 -13.57 -31.688 1 91.94 185 ARG B N 1
ATOM 4174 C CA . ARG B 1 185 ? 8.094 -13.742 -33.125 1 91.94 185 ARG B CA 1
ATOM 4175 C C . ARG B 1 185 ? 9.227 -13.133 -33.938 1 91.94 185 ARG B C 1
ATOM 4177 O O . ARG B 1 185 ? 9.617 -13.672 -34.969 1 91.94 185 ARG B O 1
ATOM 4184 N N . THR B 1 186 ? 9.805 -12.055 -33.438 1 91.75 186 THR B N 1
ATOM 4185 C CA . THR B 1 186 ? 10.727 -11.266 -34.25 1 91.75 186 THR B CA 1
ATOM 4186 C C . THR B 1 186 ? 12.164 -11.461 -33.781 1 91.75 186 THR B C 1
ATOM 4188 O O . THR B 1 186 ? 13.109 -11.125 -34.5 1 91.75 186 THR B O 1
ATOM 4191 N N . GLY B 1 187 ? 12.328 -11.906 -32.562 1 91.06 187 GLY B N 1
ATOM 4192 C CA . GLY B 1 187 ? 13.664 -12 -32 1 91.06 187 GLY B CA 1
ATOM 4193 C C . GLY B 1 187 ? 14.188 -10.68 -31.484 1 91.06 187 GLY B C 1
ATOM 4194 O O . GLY B 1 187 ? 15.398 -10.516 -31.297 1 91.06 187 GLY B O 1
ATOM 4195 N N . ASP B 1 188 ? 13.359 -9.766 -31.219 1 91.56 188 ASP B N 1
ATOM 4196 C CA . ASP B 1 188 ? 13.711 -8.43 -30.766 1 91.56 188 ASP B CA 1
ATOM 4197 C C . ASP B 1 188 ? 14.07 -8.422 -29.281 1 91.56 188 ASP B C 1
ATOM 4199 O O . ASP B 1 188 ? 13.234 -8.086 -28.438 1 91.56 188 ASP B O 1
ATOM 4203 N N . VAL B 1 189 ? 15.336 -8.609 -29.016 1 89.44 189 VAL B N 1
ATOM 4204 C CA . VAL B 1 189 ? 15.812 -8.68 -27.641 1 89.44 189 VAL B CA 1
ATOM 4205 C C . VAL B 1 189 ? 15.711 -7.301 -26.984 1 89.44 189 VAL B C 1
ATOM 4207 O O . VAL B 1 189 ? 15.406 -7.191 -25.797 1 89.44 189 VAL B O 1
ATOM 4210 N N . ASP B 1 190 ? 15.961 -6.277 -27.656 1 90.88 190 ASP B N 1
ATOM 4211 C CA . ASP B 1 190 ? 15.922 -4.922 -27.125 1 90.88 190 ASP B CA 1
ATOM 4212 C C . ASP B 1 190 ? 14.508 -4.531 -26.719 1 90.88 190 ASP B C 1
ATOM 4214 O O . ASP B 1 190 ? 14.312 -3.809 -25.734 1 90.88 190 ASP B O 1
ATOM 4218 N N . GLY B 1 191 ? 13.602 -5.008 -27.531 1 90.81 191 GLY B N 1
ATOM 4219 C CA . GLY B 1 191 ? 12.219 -4.754 -27.172 1 90.81 191 GLY B CA 1
ATOM 4220 C C . GLY B 1 191 ? 11.828 -5.348 -25.828 1 90.81 191 GLY B C 1
ATOM 4221 O O . GLY B 1 191 ? 11.109 -4.719 -25.047 1 90.81 191 GLY B O 1
ATOM 4222 N N . ILE B 1 192 ? 12.281 -6.5 -25.516 1 90.62 192 ILE B N 1
ATOM 4223 C CA . ILE B 1 192 ? 11.977 -7.152 -24.25 1 90.62 192 ILE B CA 1
ATOM 4224 C C . ILE B 1 192 ? 12.695 -6.434 -23.109 1 90.62 192 ILE B C 1
ATOM 4226 O O . ILE B 1 192 ? 12.141 -6.289 -22.016 1 90.62 192 ILE B O 1
ATOM 4230 N N . ARG B 1 193 ? 13.914 -6.047 -23.391 1 89.38 193 ARG B N 1
ATOM 4231 C CA . ARG B 1 193 ? 14.672 -5.316 -22.375 1 89.38 193 ARG B CA 1
ATOM 4232 C C . ARG B 1 193 ? 13.953 -4.027 -21.984 1 89.38 193 ARG B C 1
ATOM 4234 O O . ARG B 1 193 ? 13.906 -3.674 -20.812 1 89.38 193 ARG B O 1
ATOM 4241 N N . GLU B 1 194 ? 13.453 -3.389 -22.984 1 88.88 194 GLU B N 1
ATOM 4242 C CA . GLU B 1 194 ? 12.711 -2.158 -22.734 1 88.88 194 GLU B CA 1
ATOM 4243 C C . GLU B 1 194 ? 11.43 -2.441 -21.953 1 88.88 194 GLU B C 1
ATOM 4245 O O . GLU B 1 194 ? 11.047 -1.674 -21.078 1 88.88 194 GLU B O 1
ATOM 4250 N N . ALA B 1 195 ? 10.812 -3.547 -22.281 1 87.62 195 ALA B N 1
ATOM 4251 C CA . ALA B 1 195 ? 9.594 -3.943 -21.578 1 87.62 195 ALA B CA 1
ATOM 4252 C C . ALA B 1 195 ? 9.883 -4.234 -20.109 1 87.62 195 ALA B C 1
ATOM 4254 O O . ALA B 1 195 ? 9.086 -3.883 -19.234 1 87.62 195 ALA B O 1
ATOM 4255 N N . LEU B 1 196 ? 10.969 -4.82 -19.844 1 87.31 196 LEU B N 1
ATOM 4256 C CA . LEU B 1 196 ? 11.359 -5.156 -18.484 1 87.31 196 LEU B CA 1
ATOM 4257 C C . LEU B 1 196 ? 11.711 -3.9 -17.703 1 87.31 196 LEU B C 1
ATOM 4259 O O . LEU B 1 196 ? 11.422 -3.812 -16.5 1 87.31 196 LEU B O 1
ATOM 4263 N N . ARG B 1 197 ? 12.273 -2.986 -18.391 1 86.94 197 ARG B N 1
ATOM 4264 C CA . ARG B 1 197 ? 12.578 -1.714 -17.75 1 86.94 197 ARG B CA 1
ATOM 4265 C C . ARG B 1 197 ? 11.305 -0.977 -17.359 1 86.94 197 ARG B C 1
ATOM 4267 O O . ARG B 1 197 ? 11.188 -0.466 -16.25 1 86.94 197 ARG B O 1
ATOM 4274 N N . LYS B 1 198 ? 10.375 -0.995 -18.219 1 86.06 198 LYS B N 1
ATOM 4275 C CA . LYS B 1 198 ? 9.094 -0.34 -17.953 1 86.06 198 LYS B CA 1
ATOM 4276 C C . LYS B 1 198 ? 8.336 -1.053 -16.844 1 86.06 198 LYS B C 1
ATOM 4278 O O . LYS B 1 198 ? 7.66 -0.411 -16.031 1 86.06 198 LYS B O 1
ATOM 4283 N N . ALA B 1 199 ? 8.484 -2.342 -16.766 1 86.81 199 ALA B N 1
ATOM 4284 C CA . ALA B 1 199 ? 7.766 -3.156 -15.797 1 86.81 199 ALA B CA 1
ATOM 4285 C C . ALA B 1 199 ? 8.289 -2.906 -14.383 1 86.81 199 ALA B C 1
ATOM 4287 O O . ALA B 1 199 ? 7.586 -3.162 -13.398 1 86.81 199 ALA B O 1
ATOM 4288 N N . ARG B 1 200 ? 9.445 -2.363 -14.273 1 77.75 200 ARG B N 1
ATOM 4289 C CA . ARG B 1 200 ? 10 -2.029 -12.961 1 77.75 200 ARG B CA 1
ATOM 4290 C C . ARG B 1 200 ? 9.219 -0.899 -12.305 1 77.75 200 ARG B C 1
ATOM 4292 O O . ARG B 1 200 ? 9.148 -0.813 -11.078 1 77.75 200 ARG B O 1
ATOM 4299 N N . GLY B 1 201 ? 8.641 -0.113 -13.117 1 79.31 201 GLY B N 1
ATOM 4300 C CA . GLY B 1 201 ? 7.805 0.971 -12.617 1 79.31 201 GLY B CA 1
ATOM 4301 C C . GLY B 1 201 ? 6.5 0.491 -12.016 1 79.31 201 GLY B C 1
ATOM 4302 O O . GLY B 1 201 ? 5.797 1.257 -11.352 1 79.31 201 GLY B O 1
ATOM 4303 N N . SER B 1 202 ? 6.316 -0.836 -12.102 1 85.38 202 SER B N 1
ATOM 4304 C CA . SER B 1 202 ? 5.059 -1.386 -11.609 1 85.38 202 SER B CA 1
ATOM 4305 C C . SER B 1 202 ? 5.008 -1.379 -10.086 1 85.38 202 SER B C 1
ATOM 4307 O O . SER B 1 202 ? 3.928 -1.414 -9.492 1 85.38 202 SER B O 1
ATOM 4309 N N . GLN B 1 203 ? 6.07 -1.324 -9.469 1 83.5 203 GLN B N 1
ATOM 4310 C CA . GLN B 1 203 ? 6.109 -1.363 -8.008 1 83.5 203 GLN B CA 1
ATOM 4311 C C . GLN B 1 203 ? 5.375 -0.17 -7.41 1 83.5 203 GLN B C 1
ATOM 4313 O O . GLN B 1 203 ? 4.676 -0.308 -6.402 1 83.5 203 GLN B O 1
ATOM 4318 N N . ALA B 1 204 ? 5.566 0.986 -8.039 1 82.75 204 ALA B N 1
ATOM 4319 C CA . ALA B 1 204 ? 4.863 2.172 -7.555 1 82.75 204 ALA B CA 1
ATOM 4320 C C . ALA B 1 204 ? 3.35 1.995 -7.676 1 82.75 204 ALA B C 1
ATOM 4322 O O . ALA B 1 204 ? 2.602 2.389 -6.777 1 82.75 204 ALA B O 1
ATOM 4323 N N . ALA B 1 205 ? 2.936 1.422 -8.773 1 86 205 ALA B N 1
ATOM 4324 C CA . ALA B 1 205 ? 1.51 1.194 -8.992 1 86 205 ALA B CA 1
ATOM 4325 C C . ALA B 1 205 ? 0.962 0.161 -8.008 1 86 205 ALA B C 1
ATOM 4327 O O . ALA B 1 205 ? -0.168 0.285 -7.535 1 86 205 ALA B O 1
ATOM 4328 N N . ILE B 1 206 ? 1.736 -0.817 -7.695 1 88.56 206 ILE B N 1
ATOM 4329 C CA . ILE B 1 206 ? 1.343 -1.844 -6.734 1 88.56 206 ILE B CA 1
ATOM 4330 C C . ILE B 1 206 ? 1.213 -1.227 -5.344 1 88.56 206 ILE B C 1
ATOM 4332 O O . ILE B 1 206 ? 0.241 -1.487 -4.633 1 88.56 206 ILE B O 1
ATOM 4336 N N . ASN B 1 207 ? 2.09 -0.409 -4.988 1 84.06 207 ASN B N 1
ATOM 4337 C CA . ASN B 1 207 ? 2.027 0.262 -3.693 1 84.06 207 ASN B CA 1
ATOM 4338 C C . ASN B 1 207 ? 0.802 1.167 -3.59 1 84.06 207 ASN B C 1
ATOM 4340 O O . ASN B 1 207 ? 0.147 1.214 -2.547 1 84.06 207 ASN B O 1
ATOM 4344 N N . ALA B 1 208 ? 0.61 1.838 -4.637 1 83.75 208 ALA B N 1
ATOM 4345 C CA . ALA B 1 208 ? -0.558 2.715 -4.672 1 83.75 208 ALA B CA 1
ATOM 4346 C C . ALA B 1 208 ? -1.851 1.912 -4.551 1 83.75 208 ALA B C 1
ATOM 4348 O O . ALA B 1 208 ? -2.805 2.352 -3.906 1 83.75 208 AL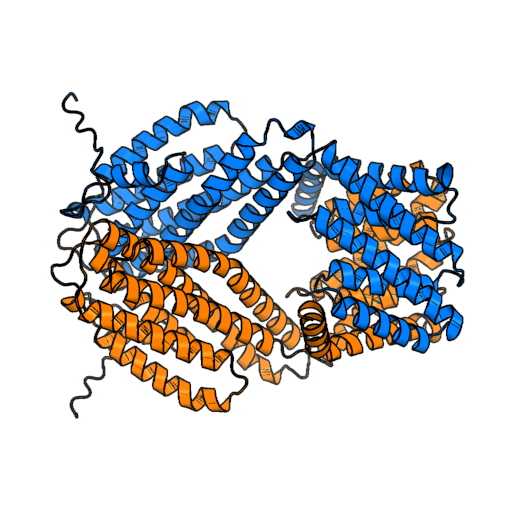A B O 1
ATOM 4349 N N . MET B 1 209 ? -1.865 0.786 -5.207 1 87.56 209 MET B N 1
ATOM 4350 C CA . MET B 1 209 ? -3.014 -0.113 -5.141 1 87.56 209 MET B CA 1
ATOM 4351 C C . MET B 1 209 ? -3.256 -0.583 -3.709 1 87.56 209 MET B C 1
ATOM 4353 O O . MET B 1 209 ? -4.387 -0.555 -3.227 1 87.56 209 MET B O 1
ATOM 4357 N N . ILE B 1 210 ? -2.291 -0.958 -3.021 1 85.88 210 ILE B N 1
ATOM 4358 C CA . ILE B 1 210 ? -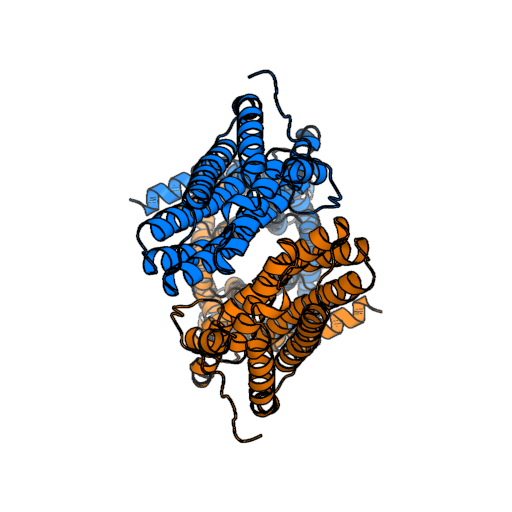2.381 -1.438 -1.647 1 85.88 210 ILE B CA 1
ATOM 4359 C C . ILE B 1 210 ? -2.809 -0.297 -0.728 1 85.88 210 ILE B C 1
ATOM 4361 O O . ILE B 1 210 ? -3.662 -0.48 0.143 1 85.88 210 ILE B O 1
ATOM 4365 N N . ALA B 1 211 ? -2.211 0.849 -0.954 1 81.25 211 ALA B N 1
ATOM 4366 C CA . ALA B 1 211 ? -2.561 2.014 -0.145 1 81.25 211 ALA B CA 1
ATOM 4367 C C . ALA B 1 211 ? -4.027 2.393 -0.331 1 81.25 211 ALA B C 1
ATOM 4369 O O . ALA B 1 211 ? -4.711 2.746 0.632 1 81.25 211 ALA B O 1
ATOM 4370 N N . ALA B 1 212 ? -4.449 2.354 -1.517 1 82.12 212 ALA B N 1
ATOM 4371 C CA . ALA B 1 212 ? -5.844 2.682 -1.813 1 82.12 212 ALA B CA 1
ATOM 4372 C C . ALA B 1 212 ? -6.793 1.691 -1.149 1 82.12 212 ALA B C 1
ATOM 4374 O O . ALA B 1 212 ? -7.867 2.074 -0.673 1 82.12 212 ALA B O 1
ATOM 4375 N N . ALA B 1 213 ? -6.473 0.44 -1.183 1 84.38 213 ALA B N 1
ATOM 4376 C CA . ALA B 1 213 ? -7.301 -0.583 -0.55 1 84.38 213 ALA B CA 1
ATOM 4377 C C . ALA B 1 213 ? -7.363 -0.379 0.961 1 84.38 213 ALA B C 1
ATOM 4379 O O . ALA B 1 213 ? -8.43 -0.526 1.568 1 84.38 213 ALA B O 1
ATOM 4380 N N . LYS B 1 214 ? -6.254 -0.082 1.547 1 82.88 214 LYS B N 1
ATOM 4381 C CA . LYS B 1 214 ? -6.211 0.172 2.984 1 82.88 214 LYS B CA 1
ATOM 4382 C C . LYS B 1 214 ? -7.047 1.395 3.354 1 82.88 214 LYS B C 1
ATOM 4384 O O . LYS B 1 214 ? -7.738 1.395 4.375 1 82.88 214 LYS B O 1
ATOM 4389 N N . SER B 1 215 ? -6.883 2.369 2.564 1 78.5 215 SER B N 1
ATOM 4390 C CA . SER B 1 215 ? -7.684 3.572 2.766 1 78.5 215 SER B CA 1
ATOM 4391 C C . SER B 1 215 ? -9.172 3.27 2.666 1 78.5 215 SER B C 1
ATOM 4393 O O . SER B 1 215 ? -9.977 3.812 3.43 1 78.5 215 SER B O 1
ATOM 4395 N N . GLY B 1 216 ? -9.516 2.518 1.711 1 79.56 216 GLY B N 1
ATOM 4396 C CA . GLY B 1 216 ? -10.898 2.111 1.567 1 79.56 216 GLY B CA 1
ATOM 4397 C C . GLY B 1 216 ? -11.422 1.327 2.758 1 79.56 216 GLY B C 1
ATOM 4398 O O . GLY B 1 216 ? -12.555 1.53 3.195 1 79.56 216 GLY B O 1
ATOM 4399 N N . GLN B 1 217 ? -10.664 0.411 3.262 1 83.56 217 GLN B N 1
ATOM 4400 C CA . GLN B 1 217 ? -11.055 -0.374 4.43 1 83.56 217 GLN B CA 1
ATOM 4401 C C . GLN B 1 217 ? -11.258 0.52 5.648 1 83.56 217 GLN B C 1
ATOM 4403 O O . GLN B 1 217 ? -12.195 0.31 6.43 1 83.56 217 GLN B O 1
ATOM 4408 N N . GLU B 1 218 ? -10.492 1.523 5.781 1 78.12 218 GLU B N 1
ATOM 4409 C CA . GLU B 1 218 ? -10.609 2.451 6.902 1 78.12 218 GLU B CA 1
ATOM 4410 C C . GLU B 1 218 ? -11.852 3.324 6.77 1 78.12 218 GLU B C 1
ATOM 4412 O O . GLU B 1 218 ? -12.508 3.633 7.766 1 78.12 218 GLU B O 1
ATOM 4417 N N . GLU B 1 219 ? -12.078 3.717 5.582 1 77.62 219 GLU B N 1
ATOM 4418 C CA . GLU B 1 219 ? -13.258 4.547 5.344 1 77.62 219 GLU B CA 1
ATOM 4419 C C . GLU B 1 219 ? -14.539 3.789 5.676 1 77.62 219 GLU B C 1
ATOM 4421 O O . GLU B 1 219 ? -15.469 4.355 6.25 1 77.62 219 GLU B O 1
ATOM 4426 N N . VAL B 1 220 ? -14.594 2.557 5.309 1 79.12 220 VAL B N 1
ATOM 4427 C CA . VAL B 1 220 ? -15.781 1.745 5.566 1 79.12 220 VAL B CA 1
ATOM 4428 C C . VAL B 1 220 ? -15.914 1.493 7.066 1 79.12 220 VAL B C 1
ATOM 4430 O O . VAL B 1 220 ? -17.031 1.427 7.594 1 79.12 220 VAL B O 1
ATOM 4433 N N . ALA B 1 221 ? -14.852 1.425 7.711 1 78.75 221 ALA B N 1
ATOM 4434 C CA . ALA B 1 221 ? -14.867 1.183 9.148 1 78.75 221 ALA B CA 1
ATOM 4435 C C . ALA B 1 221 ? -15.414 2.393 9.906 1 78.75 221 ALA B C 1
ATOM 4437 O O . ALA B 1 221 ? -16.078 2.242 10.938 1 78.75 221 ALA B O 1
ATOM 4438 N N . VAL B 1 222 ? -15.289 3.527 9.352 1 76.88 222 VAL B N 1
ATOM 4439 C CA . VAL B 1 222 ? -15.625 4.746 10.078 1 76.88 222 VAL B CA 1
ATOM 4440 C C . VAL B 1 222 ? -16.938 5.316 9.562 1 76.88 222 VAL B C 1
ATOM 4442 O O . VAL B 1 222 ? -17.672 5.996 10.289 1 76.88 222 VAL B O 1
ATOM 4445 N N . SER B 1 223 ? -17.109 5.059 8.391 1 78.5 223 SER B N 1
ATOM 4446 C CA . SER B 1 223 ? -18.281 5.688 7.789 1 78.5 223 SER B CA 1
ATOM 4447 C C . SER B 1 223 ? -19.5 4.773 7.863 1 78.5 223 SER B C 1
ATOM 4449 O O . SER B 1 223 ? -19.531 3.736 7.195 1 78.5 223 SER B O 1
ATOM 4451 N N . PRO B 1 224 ? -20.531 5.32 8.5 1 76.69 224 PRO B N 1
ATOM 4452 C CA . PRO B 1 224 ? -21.766 4.539 8.547 1 76.69 224 PRO B CA 1
ATOM 4453 C C . PRO B 1 224 ? -22.453 4.422 7.188 1 76.69 224 PRO B C 1
ATOM 4455 O O . PRO B 1 224 ? -23.188 3.457 6.941 1 76.69 224 PRO B O 1
ATOM 4458 N N . PHE B 1 225 ? -22.141 5.109 6.367 1 77.19 225 PHE B N 1
ATOM 4459 C CA . PHE B 1 225 ? -22.766 5.117 5.051 1 77.19 225 PHE B CA 1
ATOM 4460 C C . PHE B 1 225 ? -22.125 4.066 4.145 1 77.19 225 PHE B C 1
ATOM 4462 O O . PHE B 1 225 ? -22.719 3.658 3.146 1 77.19 225 PHE B O 1
ATOM 4469 N N . LEU B 1 226 ? -21.047 3.795 4.512 1 76.5 226 LEU B N 1
ATOM 4470 C CA . LEU B 1 226 ? -20.328 2.861 3.652 1 76.5 226 LEU B CA 1
ATOM 4471 C C . LEU B 1 226 ? -20.328 1.456 4.246 1 76.5 226 LEU B C 1
ATOM 4473 O O . LEU B 1 226 ? -19.719 0.538 3.691 1 76.5 226 LEU B O 1
ATOM 4477 N N . TRP B 1 227 ? -21.062 1.271 5.238 1 79.25 227 TRP B N 1
ATOM 4478 C CA . TRP B 1 227 ? -21.094 -0.041 5.875 1 79.25 227 TRP B CA 1
ATOM 4479 C C . TRP B 1 227 ? -21.75 -1.073 4.969 1 79.25 227 TRP B C 1
ATOM 4481 O O . TRP B 1 227 ? -21.516 -2.275 5.105 1 79.25 227 TRP B O 1
ATOM 4491 N N . SER B 1 228 ? -22.453 -0.504 4.16 1 77.88 228 SER B N 1
ATOM 4492 C CA . SER B 1 228 ? -23.062 -1.41 3.193 1 77.88 228 SER B CA 1
ATOM 4493 C C . SER B 1 228 ? -22.031 -1.884 2.162 1 77.88 228 SER B C 1
ATOM 4495 O O . SER B 1 228 ? -22.25 -2.902 1.499 1 77.88 228 SER B O 1
ATOM 4497 N N . SER B 1 229 ? -21.016 -1.22 2.029 1 80.31 229 SER B N 1
ATOM 4498 C CA . SER B 1 229 ? -20.016 -1.559 1.028 1 80.31 229 SER B CA 1
ATOM 4499 C C . SER B 1 229 ? -18.906 -2.422 1.628 1 80.31 229 SER B C 1
ATOM 4501 O O . SER B 1 229 ? -17.875 -2.66 0.986 1 80.31 229 SER B O 1
ATOM 4503 N N . LYS B 1 230 ? -19.062 -2.82 2.812 1 83.88 230 LYS B N 1
ATOM 4504 C CA . LYS B 1 230 ? -18.062 -3.615 3.512 1 83.88 230 LYS B CA 1
ATOM 4505 C C . LYS B 1 230 ? -17.719 -4.875 2.725 1 83.88 230 LYS B C 1
ATOM 4507 O O . LYS B 1 230 ? -16.531 -5.234 2.609 1 83.88 230 LYS B O 1
ATOM 4512 N N . ALA B 1 231 ? -18.75 -5.492 2.23 1 83.25 231 ALA B N 1
ATOM 4513 C CA . ALA B 1 231 ? -18.531 -6.723 1.474 1 83.25 231 ALA B CA 1
ATOM 4514 C C . ALA B 1 231 ? -17.766 -6.449 0.186 1 83.25 231 ALA B C 1
ATOM 4516 O O . ALA B 1 231 ? -16.906 -7.238 -0.21 1 83.25 231 ALA B O 1
ATOM 4517 N N . ARG B 1 232 ? -18.094 -5.426 -0.381 1 83.81 232 ARG B N 1
ATOM 4518 C CA . ARG B 1 232 ? -17.453 -5.062 -1.635 1 83.81 232 ARG B CA 1
ATOM 4519 C C . ARG B 1 232 ? -15.969 -4.738 -1.41 1 83.81 232 ARG B C 1
ATOM 4521 O O . ARG B 1 232 ? -15.117 -5.102 -2.225 1 83.81 232 ARG B O 1
ATOM 4528 N N . VAL B 1 233 ? -15.727 -4.027 -0.396 1 85.38 233 VAL B N 1
ATOM 4529 C CA . VAL B 1 233 ? -14.352 -3.666 -0.063 1 85.38 233 VAL B CA 1
ATOM 4530 C C . VAL B 1 233 ? -13.562 -4.922 0.294 1 85.38 233 VAL B C 1
ATOM 4532 O O . VAL B 1 233 ? -12.398 -5.059 -0.09 1 85.38 233 VAL B O 1
ATOM 4535 N N . ARG B 1 234 ? -14.172 -5.816 1.009 1 86.69 234 ARG B N 1
ATOM 4536 C CA . ARG B 1 234 ? -13.516 -7.07 1.368 1 86.69 234 ARG B CA 1
ATOM 4537 C C . ARG B 1 234 ? -13.188 -7.891 0.127 1 86.69 234 ARG B C 1
ATOM 4539 O O . ARG B 1 234 ? -12.102 -8.469 0.031 1 86.69 234 ARG B O 1
ATOM 4546 N N . SER B 1 235 ? -14.109 -7.859 -0.83 1 86.44 235 SER B N 1
ATOM 4547 C CA . SER B 1 235 ? -13.891 -8.562 -2.088 1 86.44 235 SER B CA 1
ATOM 4548 C C . SER B 1 235 ? -12.75 -7.938 -2.883 1 86.44 235 SER B C 1
ATOM 4550 O O . SER B 1 235 ? -11.977 -8.648 -3.535 1 86.44 235 SER B O 1
ATOM 4552 N N . PHE B 1 236 ? -12.664 -6.684 -2.748 1 87.44 236 PHE B N 1
ATOM 4553 C CA . PHE B 1 236 ? -11.625 -5.957 -3.461 1 87.44 236 PHE B CA 1
ATOM 4554 C C . PHE B 1 236 ? -10.25 -6.273 -2.877 1 87.44 236 PHE B C 1
ATOM 4556 O O . PHE B 1 236 ? -9.289 -6.48 -3.619 1 87.44 236 PHE B O 1
ATOM 4563 N N . VAL B 1 237 ? -10.211 -6.312 -1.625 1 88.75 237 VAL B N 1
ATOM 4564 C CA . VAL B 1 237 ? -8.945 -6.578 -0.945 1 88.75 237 VAL B CA 1
ATOM 4565 C C . VAL B 1 237 ? -8.453 -7.98 -1.294 1 88.75 237 VAL B C 1
ATOM 4567 O O . VAL B 1 237 ? -7.25 -8.211 -1.418 1 88.75 237 VAL B O 1
ATOM 4570 N N . ARG B 1 238 ? -9.312 -8.922 -1.584 1 89.94 238 ARG B N 1
ATOM 4571 C CA . ARG B 1 238 ? -8.969 -10.312 -1.866 1 89.94 238 ARG B CA 1
ATOM 4572 C C . ARG B 1 238 ? -8.266 -10.445 -3.211 1 89.94 238 ARG B C 1
ATOM 4574 O O . ARG B 1 238 ? -7.512 -11.391 -3.434 1 89.94 238 ARG B O 1
ATOM 4581 N N . ILE B 1 239 ? -8.461 -9.406 -4.082 1 92.5 239 ILE B N 1
ATOM 4582 C CA . ILE B 1 239 ? -7.91 -9.57 -5.422 1 92.5 239 ILE B CA 1
ATOM 4583 C C . ILE B 1 239 ? -6.555 -8.883 -5.512 1 92.5 239 ILE B C 1
ATOM 4585 O O . ILE B 1 239 ? -5.832 -9.039 -6.5 1 92.5 239 ILE B O 1
ATOM 4589 N N . LEU B 1 240 ? -6.195 -8.195 -4.527 1 92.31 240 LEU B N 1
ATOM 4590 C CA . LEU B 1 240 ? -4.957 -7.434 -4.586 1 92.31 240 LEU B CA 1
ATOM 4591 C C . LEU B 1 240 ? -3.752 -8.359 -4.723 1 92.31 240 LEU B C 1
ATOM 4593 O O . LEU B 1 240 ? -2.85 -8.102 -5.52 1 92.31 240 LEU B O 1
ATOM 4597 N N . HIS B 1 241 ? -3.816 -9.453 -3.998 1 91.56 241 HIS B N 1
ATOM 4598 C CA . HIS B 1 241 ? -2.695 -10.391 -4.02 1 91.56 241 HIS B CA 1
ATOM 4599 C C . HIS B 1 241 ? -2.584 -11.086 -5.371 1 91.56 241 HIS B C 1
ATOM 4601 O O . HIS B 1 241 ? -1.501 -11.148 -5.957 1 91.56 241 HIS B O 1
ATOM 4607 N N . PRO B 1 242 ? -3.678 -11.492 -5.965 1 95.44 242 PRO B N 1
ATOM 4608 C CA . PRO B 1 242 ? -3.639 -12.078 -7.305 1 95.44 242 PRO B CA 1
ATOM 4609 C C . PRO B 1 242 ? -3.15 -11.102 -8.367 1 95.44 242 PRO B C 1
ATOM 4611 O O . PRO B 1 242 ? -2.465 -11.492 -9.312 1 95.44 242 PRO B O 1
ATOM 4614 N N . VAL B 1 243 ? -3.49 -9.844 -8.203 1 96.38 243 VAL B N 1
ATOM 4615 C CA . VAL B 1 243 ? -3.041 -8.828 -9.148 1 96.38 243 VAL B CA 1
ATOM 4616 C C . VAL B 1 243 ? -1.527 -8.656 -9.039 1 96.38 243 VAL B C 1
ATOM 4618 O O . VAL B 1 243 ? -0.829 -8.594 -10.055 1 96.38 243 VAL B O 1
ATOM 4621 N N . ASP B 1 244 ? -1.071 -8.625 -7.859 1 92.75 244 ASP B N 1
ATOM 4622 C CA . ASP B 1 244 ? 0.365 -8.539 -7.617 1 92.75 244 ASP B CA 1
ATOM 4623 C C . ASP B 1 244 ? 1.095 -9.75 -8.188 1 92.75 244 ASP B C 1
ATOM 4625 O O . ASP B 1 244 ? 2.158 -9.609 -8.797 1 92.75 244 ASP B O 1
ATOM 4629 N N . ASN B 1 245 ? 0.54 -10.883 -8.016 1 94.25 245 ASN B N 1
ATOM 4630 C CA . ASN B 1 245 ? 1.119 -12.117 -8.547 1 94.25 245 ASN B CA 1
ATOM 4631 C C . ASN B 1 245 ? 1.166 -12.109 -10.07 1 94.25 245 ASN B C 1
ATOM 4633 O O . ASN B 1 245 ? 2.146 -12.555 -10.672 1 94.25 245 ASN B O 1
ATOM 4637 N N . ALA B 1 246 ? 0.076 -11.648 -10.648 1 96.81 246 ALA B N 1
ATOM 4638 C CA . ALA B 1 246 ? 0.022 -11.617 -12.109 1 96.81 246 ALA B CA 1
ATOM 4639 C C . ALA B 1 246 ? 1.147 -10.758 -12.68 1 96.81 246 ALA B C 1
ATOM 4641 O O . ALA B 1 246 ? 1.786 -11.133 -13.664 1 96.81 246 ALA B O 1
ATOM 4642 N N . MET B 1 247 ? 1.355 -9.625 -12.047 1 95.38 247 MET B N 1
ATOM 4643 C CA . MET B 1 247 ? 2.426 -8.742 -12.5 1 95.38 247 MET B CA 1
ATOM 4644 C C . MET B 1 247 ? 3.793 -9.375 -12.258 1 95.38 247 MET B C 1
ATOM 4646 O O . MET B 1 247 ? 4.668 -9.32 -13.117 1 95.38 247 MET B O 1
ATOM 4650 N N . ARG B 1 248 ? 3.943 -9.961 -11.133 1 91.06 248 ARG B N 1
ATOM 4651 C CA . ARG B 1 248 ? 5.207 -10.609 -10.797 1 91.06 248 ARG B CA 1
ATOM 4652 C C . ARG B 1 248 ? 5.516 -11.742 -11.766 1 91.06 248 ARG B C 1
ATOM 4654 O O . ARG B 1 248 ? 6.641 -11.859 -12.25 1 91.06 248 ARG B O 1
ATOM 4661 N N . ASN B 1 249 ? 4.609 -12.562 -12.008 1 95.5 249 ASN B N 1
ATOM 4662 C CA . ASN B 1 249 ? 4.793 -13.688 -12.922 1 95.5 249 ASN B CA 1
ATOM 4663 C C . ASN B 1 249 ? 5.02 -13.211 -14.352 1 95.5 249 ASN B C 1
ATOM 4665 O O . ASN B 1 249 ? 5.742 -13.852 -15.117 1 95.5 249 ASN B O 1
ATOM 4669 N N . THR B 1 250 ? 4.383 -12.078 -14.688 1 96.44 250 THR B N 1
ATOM 4670 C CA . THR B 1 250 ? 4.637 -11.477 -15.992 1 96.44 250 THR B CA 1
ATOM 4671 C C . THR B 1 250 ? 6.094 -11.039 -16.1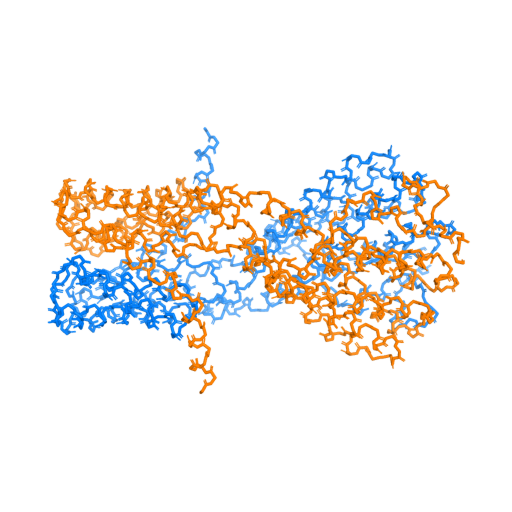25 1 96.44 250 THR B C 1
ATOM 4673 O O . THR B 1 250 ? 6.727 -11.258 -17.156 1 96.44 250 THR B O 1
ATOM 4676 N N . ARG B 1 251 ? 6.57 -10.484 -15.133 1 93 251 ARG B N 1
ATOM 4677 C CA . ARG B 1 251 ? 7.961 -10.039 -15.156 1 93 251 ARG B CA 1
ATOM 4678 C C . ARG B 1 251 ? 8.914 -11.227 -15.258 1 93 251 ARG B C 1
ATOM 4680 O O . ARG B 1 251 ? 9.914 -11.172 -15.977 1 93 251 ARG B O 1
ATOM 4687 N N . VAL B 1 252 ? 8.688 -12.297 -14.508 1 92.25 252 VAL B N 1
ATOM 4688 C CA . VAL B 1 252 ? 9.5 -13.5 -14.57 1 92.25 252 VAL B CA 1
ATOM 4689 C C . VAL B 1 252 ? 9.406 -14.117 -15.961 1 92.25 252 VAL B C 1
ATOM 4691 O O . VAL B 1 252 ? 10.406 -14.562 -16.516 1 92.25 252 VAL B O 1
ATOM 4694 N N . LEU B 1 253 ? 8.172 -14.117 -16.531 1 95.12 253 LEU B N 1
ATOM 4695 C CA . LEU B 1 253 ? 7.973 -14.625 -17.891 1 95.12 253 LEU B CA 1
ATOM 4696 C C . LEU B 1 253 ? 8.789 -13.82 -18.891 1 95.12 253 LEU B C 1
ATOM 4698 O O . LEU B 1 253 ? 9.453 -14.398 -19.766 1 95.12 253 LEU B O 1
ATOM 4702 N N . ALA B 1 254 ? 8.742 -12.516 -18.734 1 94.94 254 ALA B N 1
ATOM 4703 C CA . ALA B 1 254 ? 9.484 -11.641 -19.641 1 94.94 254 ALA B CA 1
ATOM 4704 C C . ALA B 1 254 ? 10.984 -11.875 -19.531 1 94.94 254 ALA B C 1
ATOM 4706 O O . ALA B 1 254 ? 11.695 -11.875 -20.547 1 94.94 254 ALA B O 1
ATOM 4707 N N . ARG B 1 255 ? 11.469 -12.078 -18.422 1 91.38 255 ARG B N 1
ATOM 4708 C CA . ARG B 1 255 ? 12.891 -12.336 -18.234 1 91.38 255 ARG B CA 1
ATOM 4709 C C . ARG B 1 255 ? 13.297 -13.656 -18.875 1 91.38 255 ARG B C 1
ATOM 4711 O O . ARG B 1 255 ? 14.383 -13.758 -19.453 1 91.38 255 ARG B O 1
ATOM 4718 N N . ARG B 1 256 ? 12.492 -14.633 -18.672 1 92.38 256 ARG B N 1
ATOM 4719 C CA . ARG B 1 256 ? 12.781 -15.93 -19.266 1 92.38 256 ARG B CA 1
ATOM 4720 C C . ARG B 1 256 ? 12.727 -15.844 -20.797 1 92.38 256 ARG B C 1
ATOM 4722 O O . ARG B 1 256 ? 13.5 -16.516 -21.484 1 92.38 256 ARG B O 1
ATOM 4729 N N . ALA B 1 257 ? 11.766 -15.125 -21.266 1 94 257 ALA B N 1
ATOM 4730 C CA . ALA B 1 257 ? 11.672 -14.922 -22.719 1 94 257 ALA B CA 1
ATOM 4731 C C . ALA B 1 257 ? 12.93 -14.227 -23.25 1 94 257 ALA B C 1
ATOM 4733 O O . ALA B 1 257 ? 13.398 -14.547 -24.344 1 94 257 ALA B O 1
ATOM 4734 N N . GLN B 1 258 ? 13.414 -13.297 -22.5 1 92.88 258 GLN B N 1
ATOM 4735 C CA . GLN B 1 258 ? 14.648 -12.625 -22.891 1 92.88 258 GLN B CA 1
ATOM 4736 C C . GLN B 1 258 ? 15.797 -13.617 -23.031 1 92.88 258 GLN B C 1
ATOM 4738 O O . GLN B 1 258 ? 16.547 -13.578 -24.016 1 92.88 258 GLN B O 1
ATOM 4743 N N . VAL B 1 259 ? 15.945 -14.531 -22.078 1 89.56 259 VAL B N 1
ATOM 4744 C CA . VAL B 1 259 ? 17 -15.547 -22.109 1 89.56 259 VAL B CA 1
ATOM 4745 C C . VAL B 1 259 ? 16.812 -16.453 -23.328 1 89.56 259 VAL B C 1
ATOM 4747 O O . VAL B 1 259 ? 17.766 -16.781 -24.016 1 89.56 259 VAL B O 1
ATOM 4750 N N . LEU B 1 260 ? 15.625 -16.891 -23.562 1 92.69 260 LEU B N 1
ATOM 4751 C CA . LEU B 1 260 ? 15.273 -17.766 -24.672 1 92.69 260 LEU B CA 1
ATOM 4752 C C . LEU B 1 260 ? 15.672 -17.141 -26 1 92.69 260 LEU B C 1
ATOM 4754 O O . LEU B 1 260 ? 16.281 -17.797 -26.844 1 92.69 260 LEU B O 1
ATOM 4758 N N . ILE B 1 261 ? 15.367 -15.875 -26.156 1 92.25 261 ILE B N 1
ATOM 4759 C CA . ILE B 1 261 ? 15.602 -15.18 -27.422 1 92.25 261 ILE B CA 1
ATOM 4760 C C . ILE B 1 261 ? 17.094 -14.906 -27.578 1 92.25 261 ILE B C 1
ATOM 4762 O O . ILE B 1 261 ? 17.641 -15.039 -28.672 1 92.25 261 ILE B O 1
ATOM 4766 N N . GLU B 1 262 ? 17.719 -14.508 -26.547 1 90.25 262 GLU B N 1
ATOM 4767 C CA . GLU B 1 262 ? 19.156 -14.273 -26.594 1 90.25 262 GLU B CA 1
ATOM 4768 C C . GLU B 1 262 ? 19.906 -15.539 -26.984 1 90.25 262 GLU B C 1
ATOM 4770 O O . GLU B 1 262 ? 20.938 -15.469 -27.672 1 90.25 262 GLU B O 1
ATOM 4775 N N . ASP B 1 263 ? 19.391 -16.719 -26.625 1 90.5 263 ASP B N 1
ATOM 4776 C CA . ASP B 1 263 ? 20.016 -18 -26.906 1 90.5 263 ASP B CA 1
ATOM 4777 C C . ASP B 1 263 ? 19.656 -18.5 -28.297 1 90.5 263 ASP B C 1
ATOM 4779 O O . ASP B 1 263 ? 20.172 -19.531 -28.75 1 90.5 263 ASP B O 1
ATOM 4783 N N . GLY B 1 264 ? 18.766 -17.797 -28.922 1 89.56 264 GLY B N 1
ATOM 4784 C CA . GLY B 1 264 ? 18.359 -18.203 -30.25 1 89.56 264 GLY B CA 1
ATOM 4785 C C . GLY B 1 264 ? 17.422 -19.391 -30.266 1 89.56 264 GLY B C 1
ATOM 4786 O O . GLY B 1 264 ? 17.312 -20.094 -31.266 1 89.56 264 GLY B O 1
ATOM 4787 N N . ASP B 1 265 ? 16.812 -19.656 -29.109 1 91.5 265 ASP B N 1
ATOM 4788 C CA . ASP B 1 265 ? 15.852 -20.75 -29 1 91.5 265 ASP B CA 1
ATOM 4789 C C . ASP B 1 265 ? 14.453 -20.297 -29.422 1 91.5 265 ASP B C 1
ATOM 4791 O O . ASP B 1 265 ? 14.211 -19.109 -29.609 1 91.5 265 ASP B O 1
ATOM 4795 N N . GLU B 1 266 ? 13.609 -21.359 -29.641 1 87.19 266 GLU B N 1
ATOM 4796 C CA . GLU B 1 266 ? 12.258 -21.047 -30.094 1 87.19 266 GLU B CA 1
ATOM 4797 C C . GLU B 1 266 ? 11.203 -21.703 -29.203 1 87.19 266 GLU B C 1
ATOM 4799 O O . GLU B 1 266 ? 11.492 -22.688 -28.516 1 87.19 266 GLU B O 1
ATOM 4804 N N . VAL B 1 267 ? 10.109 -21.141 -29.203 1 92.62 267 VAL B N 1
ATOM 4805 C CA . VAL B 1 267 ? 8.93 -21.703 -28.562 1 92.62 267 VAL B CA 1
ATOM 4806 C C . VAL B 1 267 ? 7.938 -22.172 -29.609 1 92.62 267 VAL B C 1
ATOM 4808 O O . VAL B 1 267 ? 8.094 -21.875 -30.797 1 92.62 267 VAL B O 1
ATOM 4811 N N . SER B 1 268 ? 7.016 -23.047 -29.203 1 94.38 268 SER B N 1
ATOM 4812 C CA . SER B 1 268 ? 5.988 -23.531 -30.125 1 94.38 268 SER B CA 1
ATOM 4813 C C . SER B 1 268 ? 4.996 -22.422 -30.469 1 94.38 268 SER B C 1
ATOM 4815 O O . SER B 1 268 ? 4.879 -21.438 -29.75 1 94.38 268 SER B O 1
ATOM 4817 N N . GLU B 1 269 ? 4.297 -22.562 -31.578 1 94.38 269 GLU B N 1
ATOM 4818 C CA . GLU B 1 269 ? 3.24 -21.625 -31.969 1 94.38 269 GLU B CA 1
ATOM 4819 C C . GLU B 1 269 ? 2.117 -21.609 -30.938 1 94.38 269 GLU B C 1
ATOM 4821 O O . GLU B 1 269 ? 1.489 -20.562 -30.719 1 94.38 269 GLU B O 1
ATOM 4826 N N . ALA B 1 270 ? 1.925 -22.75 -30.328 1 95.12 270 ALA B N 1
ATOM 4827 C CA . ALA B 1 270 ? 0.895 -22.828 -29.297 1 95.12 270 ALA B CA 1
ATOM 4828 C C . ALA B 1 270 ? 1.239 -21.953 -28.109 1 95.12 270 ALA B C 1
ATOM 4830 O O . ALA B 1 270 ? 0.35 -21.359 -27.484 1 95.12 270 ALA B O 1
ATOM 4831 N N . GLN B 1 271 ? 2.445 -21.875 -27.781 1 95.38 271 GLN B N 1
ATOM 4832 C CA . GLN B 1 271 ? 2.891 -21.031 -26.672 1 95.38 271 GLN B CA 1
ATOM 4833 C C . GLN B 1 271 ? 2.715 -19.562 -26.984 1 95.38 271 GLN B C 1
ATOM 4835 O O . GLN B 1 271 ? 2.303 -18.781 -26.125 1 95.38 271 GLN B O 1
ATOM 4840 N N . ILE B 1 272 ? 3.045 -19.203 -28.203 1 95.25 272 ILE B N 1
ATOM 4841 C CA . ILE B 1 272 ? 2.885 -17.812 -28.625 1 95.25 272 ILE B CA 1
ATOM 4842 C C . ILE B 1 272 ? 1.407 -17.438 -28.594 1 95.25 272 ILE B C 1
ATOM 4844 O O . ILE B 1 272 ? 1.052 -16.328 -28.141 1 95.25 272 ILE B O 1
ATOM 4848 N N . GLN B 1 273 ? 0.598 -18.312 -29.062 1 96.38 273 GLN B N 1
ATOM 4849 C CA . GLN B 1 273 ? -0.838 -18.047 -29.062 1 96.38 273 GLN B CA 1
ATOM 4850 C C . GLN B 1 273 ? -1.366 -17.875 -27.641 1 96.38 273 GLN B C 1
ATOM 4852 O O . GLN B 1 273 ? -2.227 -17.031 -27.391 1 96.38 273 GLN B O 1
ATOM 4857 N N . LEU B 1 274 ? -0.923 -18.719 -26.703 1 97.31 274 LEU B N 1
ATOM 4858 C CA . LEU B 1 274 ? -1.334 -18.594 -25.312 1 97.31 274 LEU B CA 1
ATOM 4859 C C . LEU B 1 274 ? -0.942 -17.234 -24.75 1 97.31 274 LEU B C 1
ATOM 4861 O O . LEU B 1 274 ? -1.699 -16.625 -23.984 1 97.31 274 LEU B O 1
ATOM 4865 N N . ILE B 1 275 ? 0.254 -16.781 -25.094 1 96.88 275 ILE B N 1
ATOM 4866 C CA . ILE B 1 275 ? 0.721 -15.477 -24.625 1 96.88 275 ILE B CA 1
ATOM 4867 C C . ILE B 1 275 ? -0.125 -14.367 -25.25 1 96.88 275 ILE B C 1
ATOM 4869 O O . ILE B 1 275 ? -0.49 -13.406 -24.562 1 96.88 275 ILE B O 1
ATOM 4873 N N . ASP B 1 276 ? -0.485 -14.445 -26.516 1 97.38 276 ASP B N 1
ATOM 4874 C CA . ASP B 1 276 ? -1.378 -13.492 -27.172 1 97.38 276 ASP B CA 1
ATOM 4875 C C . ASP B 1 276 ? -2.738 -13.453 -26.484 1 97.38 276 ASP B C 1
ATOM 4877 O O . ASP B 1 276 ? -3.322 -12.375 -26.312 1 97.38 276 ASP B O 1
ATOM 4881 N N . ASP B 1 277 ? -3.193 -14.656 -26.188 1 97.62 277 ASP B N 1
ATOM 4882 C CA . ASP B 1 277 ? -4.469 -14.719 -25.484 1 97.62 277 ASP B CA 1
ATOM 4883 C C . ASP B 1 277 ? -4.375 -14.047 -24.125 1 97.62 277 ASP B C 1
ATOM 4885 O O . ASP B 1 277 ? -5.32 -13.391 -23.672 1 97.62 277 ASP B O 1
ATOM 4889 N N . LEU B 1 278 ? -3.277 -14.266 -23.406 1 97.75 278 LEU B N 1
ATOM 4890 C CA . LEU B 1 278 ? -3.062 -13.609 -22.125 1 97.75 278 LEU B CA 1
ATOM 4891 C C . LEU B 1 278 ? -3.092 -12.094 -22.266 1 97.75 278 LEU B C 1
ATOM 4893 O O . LEU B 1 278 ? -3.613 -11.391 -21.406 1 97.75 278 LEU B O 1
ATOM 4897 N N . VAL B 1 279 ? -2.41 -11.578 -23.359 1 97.56 279 VAL B N 1
ATOM 4898 C CA . VAL B 1 279 ? -2.412 -10.141 -23.625 1 97.56 279 VAL B CA 1
ATOM 4899 C C . VAL B 1 279 ? -3.85 -9.633 -23.719 1 97.56 279 VAL B C 1
ATOM 4901 O O . VAL B 1 279 ? -4.207 -8.648 -23.062 1 97.56 279 VAL B O 1
ATOM 4904 N N . SER B 1 280 ? -4.676 -10.305 -24.5 1 97.38 280 SER B N 1
ATOM 4905 C CA . SER B 1 280 ? -6.055 -9.906 -24.75 1 97.38 280 SER B CA 1
ATOM 4906 C C . SER B 1 280 ? -6.887 -9.945 -23.469 1 97.38 280 SER B C 1
ATOM 4908 O O . SER B 1 280 ? -7.621 -9.008 -23.172 1 97.38 280 SER B O 1
ATOM 4910 N N . VAL B 1 281 ? -6.734 -11.062 -22.734 1 97.56 281 VAL B N 1
ATOM 4911 C CA . VAL B 1 281 ? -7.555 -11.234 -21.547 1 97.56 281 VAL B CA 1
ATOM 4912 C C . VAL B 1 281 ? -7.113 -10.25 -20.453 1 97.56 281 VAL B C 1
ATOM 4914 O O . VAL B 1 281 ? -7.949 -9.68 -19.75 1 97.56 281 VAL B O 1
ATOM 4917 N N . THR B 1 282 ? -5.805 -10.094 -20.266 1 97.81 282 THR B N 1
ATOM 4918 C CA . THR B 1 282 ? -5.297 -9.156 -19.266 1 97.81 282 THR B CA 1
ATOM 4919 C C . THR B 1 282 ? -5.762 -7.734 -19.562 1 97.81 282 THR B C 1
ATOM 4921 O O . THR B 1 282 ? -6.145 -6.992 -18.656 1 97.81 282 THR B O 1
ATOM 4924 N N . SER B 1 283 ? -5.715 -7.32 -20.828 1 96.5 283 SER B N 1
ATOM 4925 C CA . SER B 1 283 ? -6.195 -6.008 -21.25 1 96.5 283 SER B CA 1
ATOM 4926 C C . SER B 1 283 ? -7.688 -5.852 -20.984 1 96.5 283 SER B C 1
ATOM 4928 O O . SER B 1 283 ? -8.141 -4.777 -20.594 1 96.5 283 SER B O 1
ATOM 4930 N N . ALA B 1 284 ? -8.414 -6.91 -21.234 1 95.88 284 ALA B N 1
ATOM 4931 C CA . ALA B 1 284 ? -9.859 -6.871 -21.016 1 95.88 284 ALA B CA 1
ATOM 4932 C C . ALA B 1 284 ? -10.172 -6.719 -19.531 1 95.88 284 ALA B C 1
ATOM 4934 O O . ALA B 1 284 ? -11.078 -5.969 -19.141 1 95.88 284 ALA B O 1
ATOM 4935 N N . VAL B 1 285 ? -9.484 -7.457 -18.672 1 95.5 285 VAL B N 1
ATOM 4936 C CA . VAL B 1 285 ? -9.688 -7.344 -17.234 1 95.5 285 VAL B CA 1
ATOM 4937 C C . VAL B 1 285 ? -9.32 -5.938 -16.766 1 95.5 285 VAL B C 1
ATOM 4939 O O . VAL B 1 285 ? -10.016 -5.344 -15.945 1 95.5 285 VAL B O 1
ATOM 4942 N N . ALA B 1 286 ? -8.18 -5.438 -17.297 1 94.69 286 ALA B N 1
ATOM 4943 C CA . ALA B 1 286 ? -7.762 -4.078 -16.969 1 94.69 286 ALA B CA 1
ATOM 4944 C C . ALA B 1 286 ? -8.852 -3.07 -17.328 1 94.69 286 ALA B C 1
ATOM 4946 O O . ALA B 1 286 ? -9.117 -2.141 -16.547 1 94.69 286 ALA B O 1
ATOM 4947 N N . ALA B 1 287 ? -9.477 -3.225 -18.469 1 92.44 287 ALA B N 1
ATOM 4948 C CA . ALA B 1 287 ? -10.523 -2.32 -18.938 1 92.44 287 ALA B CA 1
ATOM 4949 C C . ALA B 1 287 ? -11.742 -2.371 -18.016 1 92.44 287 ALA B C 1
ATOM 4951 O O . ALA B 1 287 ? -12.406 -1.354 -17.797 1 92.44 287 ALA B O 1
ATOM 4952 N N . ILE B 1 288 ? -12.047 -3.516 -17.531 1 90.88 288 ILE B N 1
ATOM 4953 C CA . ILE B 1 288 ? -13.18 -3.668 -16.625 1 90.88 288 ILE B CA 1
ATOM 4954 C C . ILE B 1 288 ? -12.93 -2.879 -15.344 1 90.88 288 ILE B C 1
ATOM 4956 O O . ILE B 1 288 ? -13.836 -2.209 -14.836 1 90.88 288 ILE B O 1
ATOM 4960 N N . TYR B 1 289 ? -11.758 -2.947 -14.836 1 88.56 289 TYR B N 1
ATOM 4961 C CA . TYR B 1 289 ? -11.445 -2.26 -13.594 1 88.56 289 TYR B CA 1
ATOM 4962 C C . TYR B 1 289 ? -11.289 -0.762 -13.82 1 88.56 289 TYR B C 1
ATOM 4964 O O . TYR B 1 289 ? -11.484 0.037 -12.898 1 88.56 289 TYR B O 1
ATOM 4972 N N . ASP B 1 290 ? -10.891 -0.388 -14.953 1 84.81 290 ASP B N 1
ATOM 4973 C CA . ASP B 1 290 ? -10.734 1.027 -15.273 1 84.81 290 ASP B CA 1
ATOM 4974 C C . ASP B 1 290 ? -12.094 1.704 -15.445 1 84.81 290 ASP B C 1
ATOM 4976 O O . ASP B 1 290 ? -12.234 2.898 -15.18 1 84.81 290 ASP B O 1
ATOM 4980 N N . ARG B 1 291 ? -12.867 0.849 -15.969 1 74.5 291 ARG B N 1
ATOM 4981 C CA . ARG B 1 291 ? -14.195 1.41 -16.219 1 74.5 291 ARG B CA 1
ATOM 4982 C C . ARG B 1 291 ? -15.031 1.409 -14.945 1 74.5 291 ARG B C 1
ATOM 4984 O O . ARG B 1 291 ? -14.852 0.555 -14.07 1 74.5 291 ARG B O 1
ATOM 4991 N N . ARG B 1 292 ? -15.672 2.479 -14.797 1 61.75 292 ARG B N 1
ATOM 4992 C CA . ARG B 1 292 ? -16.625 2.693 -13.727 1 61.75 292 ARG B CA 1
ATOM 4993 C C . ARG B 1 292 ? -17.953 1.995 -14.023 1 61.75 292 ARG B C 1
ATOM 4995 O O . ARG B 1 292 ? -18.406 1.984 -15.172 1 61.75 292 ARG B O 1
ATOM 5002 N N . GLY B 1 293 ? -18.219 0.748 -13.305 1 63.22 293 GLY B N 1
ATOM 5003 C CA . GLY B 1 293 ? -19.594 0.281 -13.461 1 63.22 293 GLY B CA 1
ATOM 5004 C C . GLY B 1 293 ? -19.75 -1.193 -13.141 1 63.22 293 GLY B C 1
ATOM 5005 O O . GLY B 1 293 ? -19.094 -2.041 -13.75 1 63.22 293 GLY B O 1
ATOM 5006 N N . ALA B 1 294 ? -20.453 -1.42 -12.492 1 60.84 294 ALA B N 1
ATOM 5007 C CA . ALA B 1 294 ? -20.766 -2.744 -11.953 1 60.84 294 ALA B CA 1
ATOM 5008 C C . ALA B 1 294 ? -21.469 -3.604 -13 1 60.84 294 ALA B C 1
ATOM 5010 O O . ALA B 1 294 ? -21.219 -4.809 -13.094 1 60.84 294 ALA B O 1
ATOM 5011 N N . ALA B 1 295 ? -22.203 -2.92 -13.688 1 56.16 295 ALA B N 1
ATOM 5012 C CA . ALA B 1 295 ? -23.031 -3.68 -14.617 1 56.16 295 ALA B CA 1
ATOM 5013 C C . ALA B 1 295 ? -22.172 -4.375 -15.672 1 56.16 295 ALA B C 1
ATOM 5015 O O . ALA B 1 295 ? -22.422 -5.531 -16.016 1 56.16 295 ALA B O 1
ATOM 5016 N N . SER B 1 296 ? -21.312 -3.758 -16.078 1 64.75 296 SER B N 1
ATOM 5017 C CA . SER B 1 296 ? -20.438 -4.328 -17.109 1 64.75 296 SER B CA 1
ATOM 5018 C C . SER B 1 296 ? -19.562 -5.43 -16.531 1 64.75 296 SER B C 1
ATOM 5020 O O . SER B 1 296 ? -19.297 -6.434 -17.203 1 64.75 296 SER B O 1
ATOM 5022 N N . GLU B 1 297 ? -19.438 -5.324 -15.328 1 76.44 297 GLU B N 1
ATOM 5023 C CA . GLU B 1 297 ? -18.594 -6.32 -14.656 1 76.44 297 GLU B CA 1
ATOM 5024 C C . GLU B 1 297 ? -19.312 -7.664 -14.562 1 76.44 297 GLU B C 1
ATOM 5026 O O . GLU B 1 297 ? -18.703 -8.711 -14.789 1 76.44 297 GLU B O 1
ATOM 5031 N N . ALA B 1 298 ? -20.531 -7.617 -14.359 1 78.25 298 ALA B N 1
ATOM 5032 C CA . ALA B 1 298 ? -21.328 -8.828 -14.164 1 78.25 298 ALA B CA 1
ATOM 5033 C C . ALA B 1 298 ? -21.453 -9.609 -15.469 1 78.25 298 ALA B C 1
ATOM 5035 O O . ALA B 1 298 ? -21.531 -10.844 -15.453 1 78.25 298 ALA B O 1
ATOM 5036 N N . ALA B 1 299 ? -21.422 -8.938 -16.438 1 82 299 ALA B N 1
ATOM 5037 C CA . ALA B 1 299 ? -21.562 -9.594 -17.734 1 82 299 ALA B CA 1
ATOM 5038 C C . ALA B 1 299 ? -20.219 -10.008 -18.312 1 82 299 ALA B C 1
ATOM 5040 O O . ALA B 1 299 ? -20.094 -11.047 -18.953 1 82 299 ALA B O 1
ATOM 5041 N N . GLU B 1 300 ? -19.312 -9.258 -18.078 1 88.5 300 GLU B N 1
ATOM 5042 C CA . GLU B 1 300 ? -18.031 -9.445 -18.766 1 88.5 300 GLU B CA 1
ATOM 5043 C C . GLU B 1 300 ? -17.141 -10.422 -18 1 88.5 300 GLU B C 1
ATOM 5045 O O . GLU B 1 300 ? -16.359 -11.156 -18.609 1 88.5 300 GLU B O 1
ATOM 5050 N N . ILE B 1 301 ? -17.312 -10.578 -16.766 1 90.69 301 ILE B N 1
ATOM 5051 C CA . ILE B 1 301 ? -16.406 -11.375 -15.945 1 90.69 301 ILE B CA 1
ATOM 5052 C C . ILE B 1 301 ? -16.625 -12.859 -16.234 1 90.69 301 ILE B C 1
ATOM 5054 O O . ILE B 1 301 ? -15.656 -13.609 -16.422 1 90.69 301 ILE B O 1
ATOM 5058 N N . PRO B 1 302 ? -17.844 -13.305 -16.391 1 91.69 302 PRO B N 1
ATOM 5059 C CA . PRO B 1 302 ? -18.062 -14.719 -16.688 1 91.69 302 PRO B CA 1
ATOM 5060 C C . PRO B 1 302 ? -17.469 -15.133 -18.047 1 91.69 302 PRO B C 1
ATOM 5062 O O . PRO B 1 302 ? -16.969 -16.25 -18.188 1 91.69 302 PRO B O 1
ATOM 5065 N N . GLU B 1 303 ? -17.562 -14.234 -18.938 1 93.5 303 GLU B N 1
ATOM 5066 C CA . GLU B 1 303 ? -16.984 -14.523 -20.25 1 93.5 303 GLU B CA 1
ATOM 5067 C C . GLU B 1 303 ? -15.461 -14.625 -20.172 1 93.5 303 GLU B C 1
ATOM 5069 O O . GLU B 1 303 ? -14.859 -15.484 -20.828 1 93.5 303 GLU B O 1
ATOM 5074 N N . LEU B 1 304 ? -14.914 -13.812 -19.438 1 95.25 304 LEU B N 1
ATOM 5075 C CA . LEU B 1 304 ? -13.461 -13.836 -19.266 1 95.25 304 LEU B CA 1
ATOM 5076 C C . LEU B 1 304 ? -13.031 -15.094 -18.516 1 95.25 304 LEU B C 1
ATOM 5078 O O . LEU B 1 304 ? -11.984 -15.672 -18.828 1 95.25 304 LEU B O 1
ATOM 5082 N N . VAL B 1 305 ? -13.836 -15.5 -17.531 1 96.19 305 VAL B N 1
ATOM 5083 C CA . VAL B 1 305 ? -13.555 -16.719 -16.781 1 96.19 305 VAL B CA 1
ATOM 5084 C C . VAL B 1 305 ? -13.578 -17.922 -17.734 1 96.19 305 VAL B C 1
ATOM 5086 O O . VAL B 1 305 ? -12.703 -18.781 -17.672 1 96.19 305 VAL B O 1
ATOM 5089 N N . ARG B 1 306 ? -14.469 -17.969 -18.688 1 95.5 306 ARG B N 1
ATOM 5090 C CA . ARG B 1 306 ? -14.562 -19.062 -19.656 1 95.5 306 ARG B CA 1
ATOM 5091 C C . ARG B 1 306 ? -13.352 -19.062 -20.578 1 95.5 306 ARG B C 1
ATOM 5093 O O . ARG B 1 306 ? -12.805 -20.125 -20.891 1 95.5 306 ARG B O 1
ATOM 5100 N N . THR B 1 307 ? -13.047 -17.875 -20.969 1 96.44 307 THR B N 1
ATOM 5101 C CA . THR B 1 307 ? -11.883 -17.75 -21.828 1 96.44 307 THR B CA 1
ATOM 5102 C C . THR B 1 307 ? -10.625 -18.25 -21.125 1 96.44 307 THR B C 1
ATOM 5104 O O . THR B 1 307 ? -9.828 -19 -21.688 1 96.44 307 THR B O 1
ATOM 5107 N N . LEU B 1 308 ? -10.484 -17.859 -19.906 1 97.62 308 LEU B N 1
ATOM 5108 C CA . LEU B 1 308 ? -9.328 -18.25 -19.109 1 97.62 308 LEU B CA 1
ATOM 5109 C C . LEU B 1 308 ? -9.336 -19.75 -18.844 1 97.62 308 LEU B C 1
ATOM 5111 O O . LEU B 1 308 ? -8.273 -20.391 -18.828 1 97.62 308 LEU B O 1
ATOM 5115 N N . GLN B 1 309 ? -10.5 -20.297 -18.641 1 96.38 309 GLN B N 1
ATOM 5116 C CA . GLN B 1 309 ? -10.609 -21.734 -18.422 1 96.38 309 GLN B CA 1
ATOM 5117 C C . GLN B 1 309 ? -10.227 -22.516 -19.688 1 96.38 309 GLN B C 1
ATOM 5119 O O . GLN B 1 309 ? -9.594 -23.562 -19.609 1 96.38 309 GLN B O 1
ATOM 5124 N N . THR B 1 310 ? -10.625 -22.031 -20.797 1 96.31 310 THR B N 1
ATOM 5125 C CA . THR B 1 310 ? -10.242 -22.625 -22.062 1 96.31 310 THR B CA 1
ATOM 5126 C C . THR B 1 310 ? -8.727 -22.578 -22.25 1 96.31 310 THR B C 1
ATOM 5128 O O . THR B 1 310 ? -8.109 -23.547 -22.703 1 96.31 310 THR B O 1
ATOM 5131 N N . MET B 1 311 ? -8.156 -21.406 -21.906 1 96.94 311 MET B N 1
ATOM 5132 C CA . MET B 1 311 ? -6.707 -21.266 -21.969 1 96.94 311 MET B CA 1
ATOM 5133 C C . MET B 1 311 ? -6.016 -22.234 -21.031 1 96.94 311 MET B C 1
ATOM 5135 O O . MET B 1 311 ? -5.012 -22.859 -21.391 1 96.94 311 MET B O 1
ATOM 5139 N N . ALA B 1 312 ? -6.57 -22.328 -19.844 1 96.5 312 ALA B N 1
ATOM 5140 C CA . ALA B 1 312 ? -6.02 -23.219 -18.828 1 96.5 312 ALA B CA 1
ATOM 5141 C C . ALA B 1 312 ? -6 -24.656 -19.312 1 96.5 312 ALA B C 1
ATOM 5143 O O . ALA B 1 312 ? -5.027 -25.391 -19.094 1 96.5 312 ALA B O 1
ATOM 5144 N N . ALA B 1 313 ? -7.004 -25.078 -20.031 1 94.06 313 ALA B N 1
ATOM 5145 C CA . ALA B 1 313 ? -7.125 -26.438 -20.562 1 94.06 313 ALA B CA 1
ATOM 5146 C C . ALA B 1 313 ? -6.121 -26.672 -21.688 1 94.06 313 ALA B C 1
ATOM 5148 O O . ALA B 1 313 ? -5.633 -27.797 -21.859 1 94.06 313 ALA B O 1
ATOM 5149 N N . ARG B 1 314 ? -5.793 -25.656 -22.312 1 94.81 314 ARG B N 1
ATOM 5150 C CA . ARG B 1 314 ? -4.875 -25.766 -23.453 1 94.81 314 ARG B CA 1
ATOM 5151 C C . ARG B 1 314 ? -3.424 -25.703 -22.984 1 94.81 314 ARG B C 1
ATOM 5153 O O . ARG B 1 314 ? -2.516 -26.094 -23.719 1 94.81 314 ARG B O 1
ATOM 5160 N N . ALA B 1 315 ? -3.203 -25.188 -21.797 1 95.31 315 ALA B N 1
ATOM 5161 C CA . ALA B 1 315 ? -1.848 -24.969 -21.297 1 95.31 315 ALA B CA 1
ATOM 5162 C C . ALA B 1 315 ? -1.291 -26.25 -20.672 1 95.31 315 ALA B C 1
ATOM 5164 O O . ALA B 1 315 ? -0.908 -26.25 -19.5 1 95.31 315 ALA B O 1
ATOM 5165 N N . GLY B 1 316 ? -1.2 -27.312 -21.469 1 93.25 316 GLY B N 1
ATOM 5166 C CA . GLY B 1 316 ? -0.653 -28.578 -21.016 1 93.25 316 GLY B CA 1
ATOM 5167 C C . GLY B 1 316 ? 0.798 -28.781 -21.422 1 93.25 316 GLY B C 1
ATOM 5168 O O . GLY B 1 316 ? 1.388 -27.922 -22.078 1 93.25 316 GLY B O 1
ATOM 5169 N N . LEU B 1 317 ? 1.335 -29.906 -21.062 1 91.81 317 LEU B N 1
ATOM 5170 C CA . LEU B 1 317 ? 2.742 -30.219 -21.266 1 91.81 317 LEU B CA 1
ATOM 5171 C C . LEU B 1 317 ? 3.074 -30.297 -22.75 1 91.81 317 LEU B C 1
ATOM 5173 O O . LEU B 1 317 ? 4.207 -30.031 -23.156 1 91.81 317 LEU B O 1
ATOM 5177 N N . SER B 1 318 ? 2.121 -30.625 -23.578 1 92.69 318 SER B N 1
ATOM 5178 C CA . SER B 1 318 ? 2.322 -30.812 -25.016 1 92.69 318 SER B CA 1
ATOM 5179 C C . SER B 1 318 ? 2.734 -29.5 -25.672 1 92.69 318 SER B C 1
ATOM 5181 O O . SER B 1 318 ? 3.381 -29.5 -26.719 1 92.69 318 SER B O 1
ATOM 5183 N N . VAL B 1 319 ? 2.441 -28.391 -25.062 1 94.19 319 VAL B N 1
ATOM 5184 C CA . VAL B 1 319 ? 2.705 -27.062 -25.609 1 94.19 319 VAL B CA 1
ATOM 5185 C C . VAL B 1 319 ? 4.211 -26.812 -25.656 1 94.19 319 VAL B C 1
ATOM 5187 O O . VAL B 1 319 ? 4.707 -26.125 -26.547 1 94.19 319 VAL B O 1
ATOM 5190 N N . ALA B 1 320 ? 4.922 -27.375 -24.719 1 93.31 320 ALA B N 1
ATOM 5191 C CA . ALA B 1 320 ? 6.363 -27.125 -24.641 1 93.31 320 ALA B CA 1
ATOM 5192 C C . ALA B 1 320 ? 7.148 -28.422 -24.734 1 93.31 320 ALA B C 1
ATOM 5194 O O . ALA B 1 320 ? 8.32 -28.484 -24.359 1 93.31 320 ALA B O 1
ATOM 5195 N N . GLU B 1 321 ? 6.527 -29.469 -25.188 1 90.5 321 GLU B N 1
ATOM 5196 C CA . GLU B 1 321 ? 7.18 -30.781 -25.281 1 90.5 321 GLU B CA 1
ATOM 5197 C C . GLU B 1 321 ? 8.398 -30.719 -26.203 1 90.5 321 GLU B C 1
ATOM 5199 O O . GLU B 1 321 ? 8.328 -30.172 -27.297 1 90.5 321 GLU B O 1
ATOM 5204 N N . GLY B 1 322 ? 9.508 -31.203 -25.75 1 86.56 322 GLY B N 1
ATOM 5205 C CA . GLY B 1 322 ? 10.727 -31.281 -26.547 1 86.56 322 GLY B CA 1
ATOM 5206 C C . GLY B 1 322 ? 11.477 -29.969 -26.625 1 86.56 322 GLY B C 1
ATOM 5207 O O . GLY B 1 322 ? 12.508 -29.875 -27.297 1 86.56 322 GLY B O 1
ATOM 5208 N N . LYS B 1 323 ? 10.984 -28.984 -26.016 1 89.69 323 LYS B N 1
ATOM 5209 C CA . LYS B 1 323 ? 11.625 -27.672 -26.078 1 89.69 323 LYS B CA 1
ATOM 5210 C C . LYS B 1 323 ? 12.594 -27.484 -24.906 1 89.69 323 LYS B C 1
ATOM 5212 O O . LYS B 1 323 ? 12.648 -28.312 -24 1 89.69 323 LYS B O 1
ATOM 5217 N N . VAL B 1 324 ? 13.398 -26.484 -25 1 90.56 324 VAL B N 1
ATOM 5218 C CA . VAL B 1 324 ? 14.445 -26.188 -24.031 1 90.56 324 VAL B CA 1
ATOM 5219 C C . VAL B 1 324 ? 13.812 -25.781 -22.688 1 90.56 324 VAL B C 1
ATOM 5221 O O . VAL B 1 324 ? 12.609 -25.562 -22.609 1 90.56 324 VAL B O 1
ATOM 5224 N N . LEU B 1 325 ? 14.586 -25.703 -21.625 1 90.94 325 LEU B N 1
ATOM 5225 C CA . LEU B 1 325 ? 14.164 -25.391 -20.266 1 90.94 325 LEU B CA 1
ATOM 5226 C C . LEU B 1 325 ? 13.422 -24.047 -20.234 1 90.94 325 LEU B C 1
ATOM 5228 O O . LEU B 1 325 ? 12.383 -23.938 -19.578 1 90.94 325 LEU B O 1
ATOM 5232 N N . SER B 1 326 ? 13.992 -23.031 -20.859 1 92.25 326 SER B N 1
ATOM 5233 C CA . SER B 1 326 ? 13.383 -21.703 -20.859 1 92.25 326 SER B CA 1
ATOM 5234 C C . SER B 1 326 ? 11.953 -21.766 -21.406 1 92.25 326 SER B C 1
ATOM 5236 O O . SER B 1 326 ? 11.07 -21.062 -20.906 1 92.25 326 SER B O 1
ATOM 5238 N N . ALA B 1 327 ? 11.727 -22.562 -22.391 1 93.81 327 ALA B N 1
ATOM 5239 C CA . ALA B 1 327 ? 10.383 -22.703 -22.953 1 93.81 327 ALA B CA 1
ATOM 5240 C C . ALA B 1 327 ? 9.438 -23.359 -21.953 1 93.81 327 ALA B C 1
ATOM 5242 O O . ALA B 1 327 ? 8.25 -23.031 -21.891 1 93.81 327 ALA B O 1
ATOM 5243 N N . GLN B 1 328 ? 9.961 -24.344 -21.203 1 93.62 328 GLN B N 1
ATOM 5244 C CA . GLN B 1 328 ? 9.1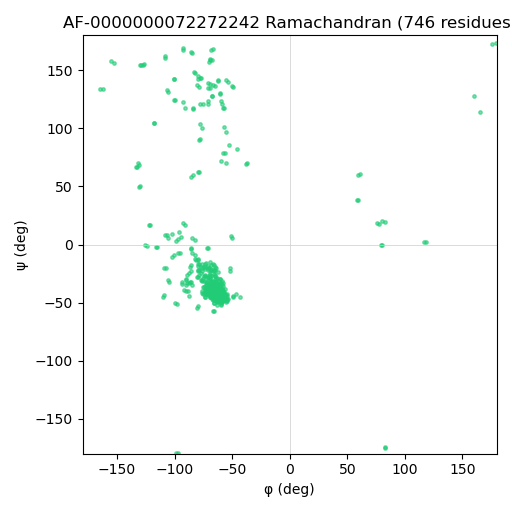64 -25 -20.156 1 93.62 328 GLN B CA 1
ATOM 5245 C C . GLN B 1 328 ? 8.781 -24 -19.062 1 93.62 328 GLN B C 1
ATOM 5247 O O . GLN B 1 328 ? 7.652 -24.016 -18.578 1 93.62 328 GLN B O 1
ATOM 5252 N N . VAL B 1 329 ? 9.672 -23.156 -18.734 1 93.88 329 VAL B N 1
ATOM 5253 C CA . VAL B 1 329 ? 9.422 -22.156 -17.688 1 93.88 329 VAL B CA 1
ATOM 5254 C C . VAL B 1 329 ? 8.391 -21.141 -18.188 1 93.88 329 VAL B C 1
ATOM 5256 O O . VAL B 1 329 ? 7.512 -20.719 -17.438 1 93.88 329 VAL B O 1
ATOM 5259 N N . VAL B 1 330 ? 8.539 -20.719 -19.406 1 95.38 330 VAL B N 1
ATOM 5260 C CA . VAL B 1 330 ? 7.566 -19.812 -19.984 1 95.38 330 VAL B CA 1
ATOM 5261 C C . VAL B 1 330 ? 6.168 -20.406 -19.875 1 95.38 330 VAL B C 1
ATOM 5263 O O . VAL B 1 330 ? 5.199 -19.703 -19.578 1 95.38 330 VAL B O 1
ATOM 5266 N N . LEU B 1 331 ? 6.043 -21.719 -20.203 1 96.31 331 LEU B N 1
ATOM 5267 C CA . LEU B 1 331 ? 4.758 -22.406 -20.062 1 96.31 331 LEU B CA 1
ATOM 5268 C C . LEU B 1 331 ? 4.262 -22.344 -18.625 1 96.31 331 LEU B C 1
ATOM 5270 O O . LEU B 1 331 ? 3.094 -22.047 -18.375 1 96.31 331 LEU B O 1
ATOM 5274 N N . ALA B 1 332 ? 5.102 -22.672 -17.656 1 95.5 332 ALA B N 1
ATOM 5275 C CA . ALA B 1 332 ? 4.727 -22.672 -16.25 1 95.5 332 ALA B CA 1
ATOM 5276 C C . ALA B 1 332 ? 4.254 -21.281 -15.805 1 95.5 332 ALA B C 1
ATOM 5278 O O . ALA B 1 332 ? 3.281 -21.172 -15.062 1 95.5 332 ALA B O 1
ATOM 5279 N N . GLN B 1 333 ? 5.004 -20.25 -16.219 1 95.94 333 GLN B N 1
ATOM 5280 C CA . GLN B 1 333 ? 4.617 -18.891 -15.844 1 95.94 333 GLN B CA 1
ATOM 5281 C C . GLN B 1 333 ? 3.297 -18.5 -16.5 1 95.94 333 GLN B C 1
ATOM 5283 O O . GLN B 1 333 ? 2.502 -17.766 -15.906 1 95.94 333 GLN B O 1
ATOM 5288 N N . THR B 1 334 ? 3.078 -18.938 -17.734 1 97.56 334 THR B N 1
ATOM 5289 C CA . THR B 1 334 ? 1.799 -18.703 -18.391 1 97.56 334 THR B CA 1
ATOM 5290 C C . THR B 1 334 ? 0.656 -19.312 -17.578 1 97.56 334 THR B C 1
ATOM 5292 O O . THR B 1 334 ? -0.366 -18.656 -17.359 1 97.56 334 THR B O 1
ATOM 5295 N N . ARG B 1 335 ? 0.869 -20.531 -17.156 1 96.62 335 ARG B N 1
ATOM 5296 C CA . ARG B 1 335 ? -0.121 -21.219 -16.344 1 96.62 335 ARG B CA 1
ATOM 5297 C C . ARG B 1 335 ? -0.396 -20.453 -15.047 1 96.62 335 ARG B C 1
ATOM 5299 O O . ARG B 1 335 ? -1.55 -20.312 -14.633 1 96.62 335 ARG B O 1
ATOM 5306 N N . SER B 1 336 ? 0.653 -19.969 -14.383 1 96.56 336 SER B N 1
ATOM 5307 C CA . SER B 1 336 ? 0.515 -19.219 -13.141 1 96.56 336 SER B CA 1
ATOM 5308 C C . SER B 1 336 ? -0.28 -17.938 -13.344 1 96.56 336 SER B C 1
ATOM 5310 O O . SER B 1 336 ? -1.096 -17.562 -12.5 1 96.56 336 SER B O 1
ATOM 5312 N N . ILE B 1 337 ? -0.01 -17.203 -14.469 1 98.12 337 ILE B N 1
ATOM 5313 C CA . ILE B 1 337 ? -0.713 -15.953 -14.766 1 98.12 337 ILE B CA 1
ATOM 5314 C C . ILE B 1 337 ? -2.193 -16.234 -15.008 1 98.12 337 ILE B C 1
ATOM 5316 O O . ILE B 1 337 ? -3.059 -15.461 -14.594 1 98.12 337 ILE B O 1
ATOM 5320 N N . ILE B 1 338 ? -2.531 -17.391 -15.68 1 98.31 338 ILE B N 1
ATOM 5321 C CA . ILE B 1 338 ? -3.916 -17.781 -15.906 1 98.31 338 ILE B CA 1
ATOM 5322 C C . ILE B 1 338 ? -4.625 -17.969 -14.562 1 98.31 338 ILE B C 1
ATOM 5324 O O . ILE B 1 338 ? -5.73 -17.453 -14.367 1 98.31 338 ILE B O 1
ATOM 5328 N N . VAL B 1 339 ? -3.965 -18.641 -13.617 1 96.94 339 VAL B N 1
ATOM 5329 C CA . VAL B 1 339 ? -4.543 -18.875 -12.297 1 96.94 339 VAL B CA 1
ATOM 5330 C C . VAL B 1 339 ? -4.746 -17.547 -11.578 1 96.94 339 VAL B C 1
ATOM 5332 O O . VAL B 1 339 ? -5.793 -17.312 -10.977 1 96.94 339 VAL B O 1
ATOM 5335 N N . ASP B 1 340 ? -3.729 -16.688 -11.633 1 97.44 340 ASP B N 1
ATOM 5336 C CA . ASP B 1 340 ? -3.834 -15.383 -10.984 1 97.44 340 ASP B CA 1
ATOM 5337 C C . ASP B 1 340 ? -5.004 -14.586 -11.547 1 97.44 340 ASP B C 1
ATOM 5339 O O . ASP B 1 340 ? -5.762 -13.969 -10.797 1 97.44 340 ASP B O 1
ATOM 5343 N N . LEU B 1 341 ? -5.172 -14.547 -12.875 1 98.25 341 LEU B N 1
ATOM 5344 C CA . LEU B 1 341 ? -6.242 -13.781 -13.508 1 98.25 341 LEU B CA 1
ATOM 5345 C C . LEU B 1 341 ? -7.605 -14.375 -13.172 1 98.25 341 LEU B C 1
ATOM 5347 O O . LEU B 1 341 ? -8.586 -13.648 -13.031 1 98.25 341 LEU B O 1
ATOM 5351 N N . LEU B 1 342 ? -7.695 -15.805 -13.07 1 97.81 342 LEU B N 1
ATOM 5352 C CA . LEU B 1 342 ? -8.938 -16.422 -12.633 1 97.81 342 LEU B CA 1
ATOM 5353 C C . LEU B 1 342 ? -9.312 -15.961 -11.227 1 97.81 342 LEU B C 1
ATOM 5355 O O . LEU B 1 342 ? -10.484 -15.719 -10.945 1 97.81 342 LEU B O 1
ATOM 5359 N N . GLN B 1 343 ? -8.367 -15.781 -10.406 1 96.88 343 GLN B N 1
ATOM 5360 C CA . GLN B 1 343 ? -8.617 -15.305 -9.047 1 96.88 343 GLN B CA 1
ATOM 5361 C C . GLN B 1 343 ? -9.023 -13.836 -9.047 1 96.88 343 GLN B C 1
ATOM 5363 O O . GLN B 1 343 ? -9.859 -13.414 -8.25 1 96.88 343 GLN B O 1
ATOM 5368 N N . VAL B 1 344 ? -8.391 -13.023 -9.914 1 96.12 344 VAL B N 1
ATOM 5369 C CA . VAL B 1 344 ? -8.766 -11.617 -10.039 1 96.12 344 VAL B CA 1
ATOM 5370 C C . VAL B 1 344 ? -10.227 -11.516 -10.469 1 96.12 344 VAL B C 1
ATOM 5372 O O . VAL B 1 344 ? -10.93 -10.586 -10.07 1 96.12 344 VAL B O 1
ATOM 5375 N N . CYS B 1 345 ? -10.68 -12.523 -11.211 1 94.81 345 CYS B N 1
ATOM 5376 C CA . CYS B 1 345 ? -12.062 -12.562 -11.672 1 94.81 345 CYS B CA 1
ATOM 5377 C C . CYS B 1 345 ? -12.969 -13.188 -10.625 1 94.81 345 CYS B C 1
ATOM 5379 O O . CYS B 1 345 ? -14.164 -13.391 -10.867 1 94.81 345 CYS B O 1
ATOM 5381 N N . GLY B 1 346 ? -12.453 -13.68 -9.508 1 91.69 346 GLY B N 1
ATOM 5382 C CA . GLY B 1 346 ? -13.32 -14.039 -8.391 1 91.69 346 GLY B CA 1
ATOM 5383 C C . GLY B 1 346 ? -13.242 -15.516 -8.039 1 91.69 346 GLY B C 1
ATOM 5384 O O . GLY B 1 346 ? -13.859 -15.953 -7.062 1 91.69 346 GLY B O 1
ATOM 5385 N N . MET B 1 347 ? -12.453 -16.203 -8.68 1 93.56 347 MET B N 1
ATOM 5386 C CA . MET B 1 347 ? -12.367 -17.625 -8.391 1 93.56 347 MET B CA 1
ATOM 5387 C C . MET B 1 347 ? -11.453 -17.891 -7.191 1 93.56 347 MET B C 1
ATOM 5389 O O . MET B 1 347 ? -10.516 -17.125 -6.953 1 93.56 347 MET B O 1
ATOM 5393 N N . SER B 1 348 ? -11.812 -18.953 -6.477 1 93.31 348 SER B N 1
ATOM 5394 C CA . SER B 1 348 ? -10.883 -19.406 -5.449 1 93.31 348 SER B CA 1
ATOM 5395 C C . SER B 1 348 ? -9.617 -20 -6.066 1 93.31 348 SER B C 1
ATOM 5397 O O . SER B 1 348 ? -9.617 -20.391 -7.23 1 93.31 348 SER B O 1
ATOM 5399 N N . ARG B 1 349 ? -8.57 -20.078 -5.348 1 91.81 349 ARG B N 1
ATOM 5400 C CA . ARG B 1 349 ? -7.309 -20.641 -5.832 1 91.81 349 ARG B CA 1
ATOM 5401 C C . ARG B 1 349 ? -7.484 -22.094 -6.246 1 91.81 349 ARG B C 1
ATOM 5403 O O . ARG B 1 349 ? -7 -22.5 -7.301 1 91.81 349 ARG B O 1
ATOM 5410 N N . ALA B 1 350 ? -8.211 -22.828 -5.441 1 90.75 350 ALA B N 1
ATOM 5411 C CA . ALA B 1 350 ? -8.43 -24.25 -5.707 1 90.75 350 ALA B CA 1
ATOM 5412 C C . ALA B 1 350 ? -9.164 -24.453 -7.027 1 90.75 350 ALA B C 1
ATOM 5414 O O . ALA B 1 350 ? -8.773 -25.297 -7.836 1 90.75 350 ALA B O 1
ATOM 5415 N N . SER B 1 351 ? -10.156 -23.688 -7.25 1 93.06 351 SER B N 1
ATOM 5416 C CA . SER B 1 351 ? -10.938 -23.797 -8.477 1 93.06 351 SER B CA 1
ATOM 5417 C C . SER B 1 351 ? -10.133 -23.359 -9.688 1 93.06 351 SER B C 1
ATOM 5419 O O . SER B 1 351 ? -10.258 -23.938 -10.773 1 93.06 351 SER B O 1
ATOM 5421 N N . ALA B 1 352 ? -9.336 -22.312 -9.531 1 94.81 352 ALA B N 1
ATOM 5422 C CA . ALA B 1 352 ? -8.5 -21.812 -10.617 1 94.81 352 ALA B CA 1
ATOM 5423 C C . ALA B 1 352 ? -7.453 -22.844 -11.031 1 94.81 352 ALA B C 1
ATOM 5425 O O . ALA B 1 352 ? -7.258 -23.094 -12.227 1 94.81 352 ALA B O 1
ATOM 5426 N N . VAL B 1 353 ? -6.844 -23.5 -10.086 1 91.81 353 VAL B N 1
ATOM 5427 C CA . VAL B 1 353 ? -5.82 -24.516 -10.352 1 91.81 353 VAL B CA 1
ATOM 5428 C C . VAL B 1 353 ? -6.461 -25.734 -10.992 1 91.81 353 VAL B C 1
ATOM 5430 O O . VAL B 1 353 ? -5.871 -26.359 -11.875 1 91.81 353 VAL B O 1
ATOM 5433 N N . ALA B 1 354 ? -7.629 -26.031 -10.531 1 91.56 354 ALA B N 1
ATOM 5434 C CA . ALA B 1 354 ? -8.344 -27.188 -11.047 1 91.56 354 ALA B CA 1
ATOM 5435 C C . ALA B 1 354 ? -8.711 -27 -12.516 1 91.56 354 ALA B C 1
ATOM 5437 O O . ALA B 1 354 ? -8.969 -27.969 -13.234 1 91.56 354 ALA B O 1
ATOM 5438 N N . SER B 1 355 ? -8.68 -25.75 -13.039 1 92.5 355 SER B N 1
ATOM 5439 C CA . SER B 1 355 ? -9.008 -25.469 -14.43 1 92.5 355 SER B CA 1
ATOM 5440 C C . SER B 1 355 ? -7.832 -25.781 -15.352 1 92.5 355 SER B C 1
ATOM 5442 O O . SER B 1 355 ? -8.008 -25.875 -16.562 1 92.5 355 SER B O 1
ATOM 5444 N N . LEU B 1 356 ? -6.637 -26 -14.758 1 92.31 356 LEU B N 1
ATOM 5445 C CA . LEU B 1 356 ? -5.426 -26.188 -15.547 1 92.31 356 LEU B CA 1
ATOM 5446 C C . LEU B 1 356 ? -5.352 -27.625 -16.078 1 92.31 356 LEU B C 1
ATOM 5448 O O . LEU B 1 356 ? -5.762 -28.562 -15.391 1 92.31 356 LEU B O 1
ATOM 5452 N N . ALA B 1 357 ? -4.836 -27.703 -17.344 1 88.56 357 ALA B N 1
ATOM 5453 C CA . ALA B 1 357 ? -4.445 -29.031 -17.812 1 88.56 357 ALA B CA 1
ATOM 5454 C C . ALA B 1 357 ? -3.484 -29.688 -16.828 1 88.56 357 ALA B C 1
ATOM 5456 O O . ALA B 1 357 ? -2.613 -29.031 -16.266 1 88.56 357 ALA B O 1
ATOM 5457 N N . LEU B 1 358 ? -3.639 -30.938 -16.609 1 83.56 358 LEU B N 1
ATOM 5458 C CA . LEU B 1 358 ? -2.865 -31.672 -15.617 1 83.56 358 LEU B CA 1
ATOM 5459 C C . LEU B 1 358 ? -1.406 -31.797 -16.047 1 83.56 358 LEU B C 1
ATOM 5461 O O . LEU B 1 358 ? -1.118 -31.984 -17.234 1 83.56 358 LEU B O 1
ATOM 5465 N N . THR B 1 359 ? -0.527 -31.609 -15.117 1 83.62 359 THR B N 1
ATOM 5466 C CA . THR B 1 359 ? 0.9 -31.766 -15.383 1 83.62 359 THR B CA 1
ATOM 5467 C C . THR B 1 359 ? 1.527 -32.781 -14.422 1 83.62 359 THR B C 1
ATOM 5469 O O . THR B 1 359 ? 2.736 -33 -14.461 1 83.62 359 THR B O 1
ATOM 5472 N N . SER B 1 360 ? 0.674 -33.281 -13.555 1 82.62 360 SER B N 1
ATOM 5473 C CA . SER B 1 360 ? 1.099 -34.312 -12.602 1 82.62 360 SER B CA 1
ATOM 5474 C C . SER B 1 360 ? 0.159 -35.5 -12.609 1 82.62 360 SER B C 1
ATOM 5476 O O . SER B 1 360 ? -1.011 -35.375 -12.977 1 82.62 360 SER B O 1
ATOM 5478 N N . GLU B 1 361 ? 0.685 -36.594 -12.234 1 81.25 361 GLU B N 1
ATOM 5479 C CA . GLU B 1 361 ? -0.127 -37.812 -12.156 1 81.25 361 GLU B CA 1
ATOM 5480 C C . GLU B 1 361 ? -0.981 -37.844 -10.891 1 81.25 361 GLU B C 1
ATOM 5482 O O . GLU B 1 361 ? -1.984 -38.531 -10.82 1 81.25 361 GLU B O 1
ATOM 5487 N N . SER B 1 362 ? -0.64 -36.969 -9.859 1 80.94 362 SER B N 1
ATOM 5488 C CA . SER B 1 362 ? -1.368 -36.906 -8.602 1 80.94 362 SER B CA 1
ATOM 5489 C C . SER B 1 362 ? -1.717 -35.469 -8.242 1 80.94 362 SER B C 1
ATOM 5491 O O . SER B 1 362 ? -1.276 -34.938 -7.215 1 80.94 362 SER B O 1
ATOM 5493 N N . PRO B 1 363 ? -2.604 -34.938 -9.047 1 79.81 363 PRO B N 1
ATOM 5494 C CA . PRO B 1 363 ? -2.934 -33.531 -8.805 1 79.81 363 PRO B CA 1
ATOM 5495 C C . PRO B 1 363 ? -3.705 -33.344 -7.508 1 79.81 363 PRO B C 1
ATOM 5497 O O . PRO B 1 363 ? -4.613 -34.094 -7.191 1 79.81 363 PRO B O 1
ATOM 5500 N N . ALA B 1 364 ? -3.334 -32.406 -6.754 1 79 364 ALA B N 1
ATOM 5501 C CA . ALA B 1 364 ? -4.055 -32.031 -5.531 1 79 364 ALA B CA 1
ATOM 5502 C C . ALA B 1 364 ? -5.473 -31.578 -5.844 1 79 364 ALA B C 1
ATOM 5504 O O . ALA B 1 364 ? -6.391 -31.797 -5.051 1 79 364 ALA B O 1
ATOM 5505 N N . TYR B 1 365 ? -5.574 -30.922 -7 1 80.19 365 TYR B N 1
ATOM 5506 C CA . TYR B 1 365 ? -6.871 -30.422 -7.453 1 80.19 365 TYR B CA 1
ATOM 5507 C C . TYR B 1 365 ? -7.262 -31.078 -8.773 1 80.19 365 TYR B C 1
ATOM 5509 O O . TYR B 1 365 ? -6.746 -30.703 -9.836 1 80.19 365 TYR B O 1
ATOM 5517 N N . PRO B 1 366 ? -8.141 -31.969 -8.75 1 74.88 366 PRO B N 1
ATOM 5518 C CA . PRO B 1 366 ? -8.539 -32.688 -9.961 1 74.88 366 PRO B CA 1
ATOM 5519 C C . PRO B 1 366 ? -9.156 -31.766 -11.016 1 74.88 366 PRO B C 1
ATOM 5521 O O . PRO B 1 366 ? -9.719 -30.734 -10.672 1 74.88 366 PRO B O 1
ATOM 5524 N N . SER B 1 367 ? -8.828 -32.031 -12.203 1 74.94 367 SER B N 1
ATOM 5525 C CA . SER B 1 367 ? -9.219 -31.219 -13.336 1 74.94 367 SER B CA 1
ATOM 5526 C C . SER B 1 367 ? -10.742 -31.109 -13.453 1 74.94 367 SER B C 1
ATOM 5528 O O . SER B 1 367 ? -11.445 -32.125 -13.32 1 74.94 367 SER B O 1
ATOM 5530 N N . GLU B 1 368 ? -11.164 -29.922 -13.406 1 68 368 GLU B N 1
ATOM 5531 C CA . GLU B 1 368 ? -12.57 -29.656 -13.695 1 68 368 GLU B CA 1
ATOM 5532 C C . GLU B 1 368 ? -12.781 -29.359 -15.18 1 68 368 GLU B C 1
ATOM 5534 O O . GLU B 1 368 ? -13.781 -28.75 -15.555 1 68 368 GLU B O 1
ATOM 5539 N N . ILE B 1 369 ? -11.727 -29.75 -15.969 1 61.97 369 ILE B N 1
ATOM 5540 C CA . ILE B 1 369 ? -11.891 -29.469 -17.391 1 61.97 369 ILE B CA 1
ATOM 5541 C C . ILE B 1 369 ? -13.18 -30.094 -17.891 1 61.97 369 ILE B C 1
ATOM 5543 O O . ILE B 1 369 ? -13.375 -31.312 -17.766 1 61.97 369 ILE B O 1
ATOM 5547 N N . ARG B 1 370 ? -14.141 -29.312 -17.922 1 50.81 370 ARG B N 1
ATOM 5548 C CA . ARG B 1 370 ? -15.445 -29.656 -18.469 1 50.81 370 ARG B CA 1
ATOM 5549 C C . ARG B 1 370 ? -15.328 -30.141 -19.906 1 50.81 370 ARG B C 1
ATOM 5551 O O . ARG B 1 370 ? -14.875 -29.406 -20.781 1 50.81 370 ARG B O 1
ATOM 5558 N N . ASP B 1 371 ? -14.727 -31.359 -20.016 1 38.5 371 ASP B N 1
ATOM 5559 C CA . ASP B 1 371 ? -14.977 -31.906 -21.344 1 38.5 371 ASP B CA 1
ATOM 5560 C C . ASP B 1 371 ? -16.391 -31.578 -21.812 1 38.5 371 ASP B C 1
ATOM 5562 O O . ASP B 1 371 ? -17.375 -31.984 -21.172 1 38.5 371 ASP B O 1
ATOM 5566 N N . ASP B 1 372 ? -16.578 -30.453 -22.047 1 34.75 372 ASP B N 1
ATOM 5567 C CA . ASP B 1 372 ? -17.875 -30.453 -22.719 1 34.75 372 ASP B CA 1
ATOM 5568 C C . ASP B 1 372 ? -17.938 -31.547 -23.781 1 34.75 372 ASP B C 1
ATOM 5570 O O . ASP B 1 372 ? -17.219 -31.484 -24.781 1 34.75 372 ASP B O 1
ATOM 5574 N N . PRO B 1 373 ? -18.234 -32.812 -23.422 1 32.78 373 PRO B N 1
ATOM 5575 C CA . PRO B 1 373 ? -18.562 -33.781 -24.484 1 32.78 373 PRO B CA 1
ATOM 5576 C C . PRO B 1 373 ? -19.484 -33.188 -25.547 1 32.78 373 PRO B C 1
ATOM 5578 O O . PRO B 1 373 ? -19.672 -33.781 -26.609 1 32.78 373 PRO B O 1
ATOM 5581 N N . ASN B 1 374 ? -20.531 -32.469 -25.141 1 30.41 374 ASN B N 1
ATOM 5582 C CA . ASN B 1 374 ? -21.594 -32.188 -26.109 1 30.41 374 ASN B CA 1
ATOM 5583 C C . ASN B 1 374 ? -21.094 -31.25 -27.219 1 30.41 374 ASN B C 1
ATOM 5585 O O . ASN B 1 374 ? -21.875 -30.797 -28.047 1 30.41 374 ASN B O 1
ATOM 5589 N N . HIS B 1 375 ? -20.031 -30.344 -27.25 1 24.19 375 HIS B N 1
ATOM 5590 C CA . HIS B 1 375 ? -19.828 -30.047 -28.656 1 24.19 375 HIS B CA 1
ATOM 5591 C C . HIS B 1 375 ? -18.844 -31.031 -29.297 1 24.19 375 HIS B C 1
ATOM 5593 O O . HIS B 1 375 ? -17.844 -31.391 -28.672 1 24.19 375 HIS B O 1
#

Solvent-accessible surface area (backbone atoms only — not comparable to full-atom values): 35951 Å² total; per-residue (Å²): 107,68,65,57,51,52,13,48,51,43,34,65,74,38,44,66,58,39,50,49,42,14,50,30,20,17,50,21,29,36,46,34,36,71,71,65,60,40,83,64,44,49,43,4,25,43,32,10,40,55,49,63,65,53,74,56,50,49,53,69,63,48,40,51,34,45,29,50,13,36,32,49,6,28,46,49,14,35,54,45,31,66,70,72,40,79,50,37,68,49,46,18,50,47,31,31,53,30,35,48,52,30,35,33,75,39,88,48,62,64,25,29,48,30,11,29,44,27,20,45,46,34,50,48,70,45,76,68,50,71,71,58,35,57,49,43,28,50,20,22,46,44,2,30,51,33,22,52,49,46,43,25,73,58,60,68,68,33,60,57,57,20,28,41,27,48,14,50,42,32,40,52,34,19,51,36,39,46,34,40,44,52,21,75,75,70,58,39,58,66,54,34,54,51,32,55,58,58,54,61,60,40,56,61,35,50,50,50,25,52,40,26,43,36,30,30,54,42,41,32,75,61,6,77,82,34,51,81,45,44,64,58,51,52,56,52,56,64,25,49,58,28,50,51,49,30,39,51,34,42,51,54,32,43,52,37,49,43,54,31,45,57,26,68,53,73,73,43,71,61,47,48,50,51,42,49,50,47,24,52,52,34,41,51,52,15,49,55,39,56,43,87,56,69,73,59,45,70,63,48,43,61,55,50,48,51,51,43,38,54,49,26,49,64,59,30,64,78,45,39,61,93,48,48,64,49,38,43,38,42,50,53,31,50,52,51,31,46,34,21,51,33,28,54,68,67,42,52,67,67,61,31,55,9,25,31,34,70,71,58,95,44,55,68,49,65,65,61,62,70,71,61,76,84,112,107,69,66,57,51,52,13,48,49,44,33,66,74,35,43,64,58,38,50,50,42,14,50,31,18,17,49,22,29,35,45,32,36,72,71,66,59,40,84,66,42,49,44,4,24,43,30,10,41,56,49,61,66,54,74,54,47,50,54,67,63,47,39,51,35,44,29,51,14,37,31,50,5,27,45,50,14,34,55,45,33,64,72,72,43,78,52,40,68,48,47,18,50,47,32,32,53,29,35,49,52,30,35,33,74,38,90,47,64,63,25,29,49,30,12,28,43,27,19,45,46,32,50,50,71,44,77,70,51,70,70,57,33,57,49,44,30,50,19,22,46,44,3,31,47,34,21,53,47,44,42,23,72,58,58,68,66,32,60,58,58,21,28,42,26,48,15,50,41,32,41,51,35,20,52,36,39,46,33,41,42,52,21,74,74,70,58,39,57,64,53,33,53,51,32,54,58,59,52,60,60,41,57,61,36,50,51,50,25,52,39,26,42,37,30,28,53,43,40,32,72,59,7,77,78,33,50,79,43,45,65,57,51,54,56,52,56,65,25,50,58,27,51,53,46,30,38,51,35,43,53,53,32,44,52,37,50,43,53,32,45,56,25,69,53,75,70,44,72,61,46,47,50,52,42,49,49,46,25,54,50,35,39,50,54,16,49,52,40,55,41,89,54,64,68,58,44,70,61,47,43,59,55,50,48,51,52,44,39,53,48,27,47,63,58,30,61,78,47,38,61,92,47,46,62,50,40,44,36,41,52,54,32,50,50,51,33,46,34,21,52,34,29,54,68,66,40,52,70,65,60,30,54,8,26,32,34,70,70,57,98,44,53,68,48,64,63,61,62,68,69,61,73,85,111